Protein AF-A0A9E3E1F2-F1 (afdb_monomer_lite)

Foldseek 3Di:
DEEAEEFEFQADELQRQLLLVLLQQLVCVVCVVYHYAYEYNYDYDPLNVVLCVVLVHDRGHHDQFQFDFQLLLFDQDAAEEEQQAFLVVVVVSCVVVVHQKHFYAYPVQAGWFMDGVVLVVVVLVVCVVDFAWCQLFFFWPVLLCVLLVKDWPDADGDTATGTEEEDPDDLPDDDPAAARYEYEYEQDQSVLLSNVVRHAQEYEYELQHDHDVVSVVSCNVSRHIYIYGNHHSVVSSVRSSSSGGCNSRGGGDFAEEARRHGLVVVLVVLVPDPSQKHFHADPVNRGRGIDGPVSSPPHQGHHYEYEADQEPNGDGHPVVRHAYAEYQHQDDHYDHDHPDDHHYDHDQAQGSLLVSQVSCVVVVHDGDSSSLSSSLSRLCVSCVNVVNPSHDVSSVVSNVVSCVVNVHDSVVD

pLDDT: mean 93.7, std 5.8, range [63.66, 98.62]

Radius of gyration: 35.04 Å; chains: 1; bounding box: 76×38×102 Å

Secondary structure (DSSP, 8-state):
--EEEEE--SS--HHHHHHHHHHHHHHHHH-TTSEEEEEESSPPPHHHHHHHHHHTPPPPEE------BGGGT-BS----EETTSBHHHHHHHHHHHT-SEEEEE-TTS-EEEEEEHHHHHHHHHHHTTS--BSTTS-EEHHHHHHHTT-EEEE----EE-SBEEEE-S-TTS-----TT-EEEE-S-HHHHHHHHHTT-SEEEE-TTPPPPHHHHHHHHHHT-EEEE-SS-HHHHHHHHHTTSBHHHHSEES--EEETTSBHHHHHHHHHH-TT-EEEEE-TTS-EEEEEETTTTSSPPPPEEEEES---GGGS-TTGGGSEEEEEEESS---S---SS--EEEE---S-HHHHHHHHHHHTT-PPPHHHHHHHHHHHHHHTTTTTST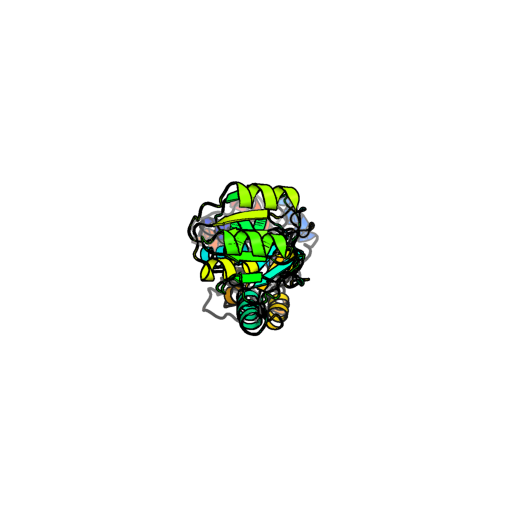T--HHHHHHHHHHHHHHTS-TTT-

Sequence (413 aa):
MAIIYVSGHRNPDTDSIAAALGYAELKGRLDPHNEYVPVRLGDCNTQTRWVLERSGSREPEFLPHVMLRACDVMQTDFPTIKQSEPIRQAGLAMGRADREVVPVLDDDGAVTGVVTERGLARRYIRESQRTSTLEDAPTRVSAIVEVLGGELLTGEDKPLAGRVWVHSMDAATKSGIKPGDVVVIGNRSDAQLLAIELGADMIVISNQGQPSEDVLAMARERGAAVVVSPLDSYVSGRMITLAAPCGALMEKRPLAVPGDHLLADLSEQIKELYYAAAIIVDVQQRPIGLVTRSDLVAPSRRRVVLVDHAEQGQSAPGIEHAEIIEILDHHHIGSIETRVPVRATFDPVGSTATLVIERFRQSGMEPSRPSATMLLGAILSDTVILNSPTTTERDHAVIEYLERVLVLDASQF

Structure (mmCIF, N/CA/C/O backbone):
data_AF-A0A9E3E1F2-F1
#
_entry.id   AF-A0A9E3E1F2-F1
#
loop_
_atom_site.group_PDB
_atom_site.id
_atom_site.type_symbol
_atom_site.label_atom_id
_atom_site.label_alt_id
_atom_site.label_comp_id
_atom_site.label_asym_id
_atom_site.label_entity_id
_atom_site.label_seq_id
_atom_site.pdbx_PDB_ins_code
_atom_site.Cartn_x
_atom_site.Cartn_y
_atom_site.Cartn_z
_atom_site.occupancy
_atom_site.B_iso_or_equiv
_atom_site.auth_seq_id
_atom_site.auth_comp_id
_atom_site.auth_asym_id
_atom_site.auth_atom_id
_atom_site.pdbx_PDB_model_num
ATOM 1 N N . MET A 1 1 ? 2.689 -8.910 -14.496 1.00 75.31 1 MET A N 1
ATOM 2 C CA . MET A 1 1 ? 3.653 -8.266 -15.410 1.00 75.31 1 MET A CA 1
ATOM 3 C C . MET A 1 1 ? 4.401 -7.241 -14.595 1.00 75.31 1 MET A C 1
ATOM 5 O O . MET A 1 1 ? 3.753 -6.538 -13.831 1.00 75.31 1 MET A O 1
ATOM 9 N N . ALA A 1 2 ? 5.725 -7.207 -14.671 1.00 88.75 2 ALA A N 1
ATOM 10 C CA . ALA A 1 2 ? 6.499 -6.214 -13.940 1.00 88.75 2 ALA A CA 1
ATOM 11 C C . ALA A 1 2 ? 7.094 -5.202 -14.927 1.00 88.75 2 ALA A C 1
ATOM 13 O O . ALA A 1 2 ? 7.503 -5.566 -16.031 1.00 88.75 2 ALA A O 1
ATOM 14 N N . ILE A 1 3 ? 7.121 -3.937 -14.519 1.00 94.31 3 ILE A N 1
ATOM 15 C CA . ILE A 1 3 ? 7.620 -2.828 -15.334 1.00 94.31 3 ILE A CA 1
ATOM 16 C C . ILE A 1 3 ? 9.154 -2.846 -15.309 1.00 94.31 3 ILE A C 1
ATOM 18 O O . ILE A 1 3 ? 9.769 -3.120 -14.272 1.00 94.31 3 ILE A O 1
ATOM 22 N N . ILE A 1 4 ? 9.770 -2.607 -16.463 1.00 97.12 4 ILE A N 1
ATOM 23 C CA . ILE A 1 4 ? 11.210 -2.433 -16.650 1.00 97.12 4 ILE A CA 1
ATOM 24 C C . ILE A 1 4 ? 11.399 -1.126 -17.406 1.00 97.12 4 ILE A C 1
ATOM 26 O O . ILE A 1 4 ? 10.959 -0.991 -18.546 1.00 97.12 4 ILE A O 1
ATOM 30 N N . TYR A 1 5 ? 12.049 -0.158 -16.775 1.00 97.94 5 TYR A N 1
ATOM 31 C CA . TYR A 1 5 ? 12.342 1.111 -17.428 1.00 97.94 5 TYR A CA 1
ATOM 32 C C . TYR A 1 5 ? 13.529 0.949 -18.372 1.00 97.94 5 TYR A C 1
ATOM 34 O O . TYR A 1 5 ? 14.508 0.300 -18.014 1.00 97.94 5 TYR A O 1
ATOM 42 N N . VAL A 1 6 ? 13.455 1.538 -19.561 1.00 98.44 6 VAL A N 1
ATOM 43 C CA . VAL A 1 6 ? 14.579 1.622 -20.500 1.00 98.44 6 VAL A CA 1
ATOM 44 C C . VAL A 1 6 ? 14.965 3.089 -20.613 1.00 98.44 6 VAL A C 1
ATOM 46 O O . VAL A 1 6 ? 14.143 3.905 -21.030 1.00 98.44 6 VAL A O 1
ATOM 49 N N . SER A 1 7 ? 16.181 3.436 -20.199 1.00 97.94 7 SER A N 1
ATOM 50 C CA . SER A 1 7 ? 16.623 4.831 -20.114 1.00 97.94 7 SER A CA 1
ATOM 51 C C . SER A 1 7 ? 17.995 5.043 -20.742 1.00 97.94 7 SER A C 1
ATOM 53 O O . SER A 1 7 ? 18.926 4.289 -20.448 1.00 97.94 7 SER A O 1
ATOM 55 N N . GLY A 1 8 ? 18.098 6.108 -21.540 1.00 96.69 8 GLY A N 1
ATOM 56 C CA . GLY A 1 8 ? 19.357 6.725 -21.961 1.00 96.69 8 GLY A CA 1
ATOM 57 C C . GLY A 1 8 ? 20.001 7.564 -20.853 1.00 96.69 8 GLY A C 1
ATOM 58 O O . GLY A 1 8 ? 19.594 7.470 -19.690 1.00 96.69 8 GLY A O 1
ATOM 59 N N . HIS A 1 9 ? 20.982 8.397 -21.201 1.00 94.50 9 HIS A N 1
ATOM 60 C CA . HIS A 1 9 ? 21.658 9.270 -20.237 1.00 94.50 9 HIS A CA 1
ATOM 61 C C . HIS A 1 9 ? 20.813 10.482 -19.806 1.00 94.50 9 HIS A C 1
ATOM 63 O O . HIS A 1 9 ? 19.751 10.798 -20.350 1.00 94.50 9 HIS A O 1
ATOM 69 N N . ARG A 1 10 ? 21.277 11.148 -18.744 1.00 93.88 10 ARG A N 1
ATOM 70 C CA . ARG A 1 10 ? 20.573 12.204 -18.005 1.00 93.88 10 ARG A CA 1
ATOM 71 C C . ARG A 1 10 ? 20.310 13.461 -18.825 1.00 93.88 10 ARG A C 1
ATOM 73 O O . ARG A 1 10 ? 19.308 14.133 -18.584 1.00 93.88 10 ARG A O 1
ATOM 80 N N . ASN A 1 11 ? 21.194 13.777 -19.765 1.00 94.44 11 ASN A N 1
ATOM 81 C CA . ASN A 1 11 ? 21.074 14.921 -20.662 1.00 94.44 11 ASN A CA 1
ATOM 82 C C . ASN A 1 11 ? 20.768 14.416 -22.078 1.00 94.44 11 ASN A C 1
ATOM 84 O O . ASN A 1 11 ? 21.622 14.546 -22.950 1.00 94.44 11 ASN A O 1
ATOM 88 N N . PRO A 1 12 ? 19.577 13.829 -22.297 1.00 94.75 12 PRO A N 1
ATOM 89 C CA . PRO A 1 12 ? 19.330 12.945 -23.424 1.00 94.75 12 PRO A CA 1
ATOM 90 C C . PRO A 1 12 ? 19.543 13.644 -24.766 1.00 94.75 12 PRO A C 1
ATOM 92 O O . PRO A 1 12 ? 18.958 14.697 -25.046 1.00 94.75 12 PRO A O 1
ATOM 95 N N . ASP A 1 13 ? 20.336 13.008 -25.615 1.00 96.44 13 ASP A N 1
ATOM 96 C CA . ASP A 1 13 ? 20.441 13.307 -27.035 1.00 96.44 13 ASP A CA 1
ATOM 97 C C . ASP A 1 13 ? 19.540 12.372 -27.858 1.00 96.44 13 ASP A C 1
ATOM 99 O O . ASP A 1 13 ? 18.659 11.670 -27.342 1.00 96.44 13 ASP A O 1
ATOM 103 N N . THR A 1 14 ? 19.706 12.432 -29.178 1.00 97.62 14 THR A N 1
ATOM 104 C CA . THR A 1 14 ? 18.885 11.664 -30.109 1.00 97.62 14 THR A CA 1
ATOM 105 C C . THR A 1 14 ? 19.145 10.167 -29.971 1.00 97.62 14 THR A C 1
ATOM 107 O O . THR A 1 14 ? 18.176 9.406 -30.031 1.00 97.62 14 THR A O 1
ATOM 110 N N . ASP A 1 15 ? 20.392 9.745 -29.741 1.00 97.50 15 ASP A N 1
ATOM 111 C CA . ASP A 1 15 ? 20.735 8.330 -29.604 1.00 97.50 15 ASP A CA 1
ATOM 112 C C . ASP A 1 15 ? 20.162 7.731 -28.328 1.00 97.50 15 ASP A C 1
ATOM 114 O O . ASP A 1 15 ? 19.397 6.769 -28.389 1.00 97.50 15 ASP A O 1
ATOM 118 N N . SER A 1 16 ? 20.350 8.396 -27.191 1.00 97.06 16 SER A N 1
ATOM 119 C CA . SER A 1 16 ? 19.753 7.984 -25.921 1.00 97.06 16 SER A CA 1
ATOM 120 C C . SER A 1 16 ? 18.241 7.749 -25.986 1.00 97.06 16 SER A C 1
ATOM 122 O O . SER A 1 16 ? 17.733 6.748 -25.469 1.00 97.06 16 SER A O 1
ATOM 124 N N . ILE A 1 17 ? 17.489 8.651 -26.627 1.00 98.44 17 ILE A N 1
ATOM 125 C CA . ILE A 1 17 ? 16.026 8.527 -26.738 1.00 98.44 17 ILE A CA 1
ATOM 126 C C . ILE A 1 17 ? 15.622 7.471 -27.768 1.00 98.44 17 ILE A C 1
ATOM 128 O O . ILE A 1 17 ? 14.718 6.671 -27.503 1.00 98.44 17 ILE A O 1
ATOM 132 N N . ALA A 1 18 ? 16.268 7.447 -28.934 1.00 98.44 18 ALA A N 1
ATOM 133 C CA . ALA A 1 18 ? 15.962 6.476 -29.979 1.00 98.44 18 ALA A CA 1
ATOM 134 C C . ALA A 1 18 ? 16.300 5.048 -29.543 1.00 98.44 18 ALA A C 1
ATOM 136 O O . ALA A 1 18 ? 15.488 4.140 -29.746 1.00 98.44 18 ALA A O 1
ATOM 137 N N . ALA A 1 19 ? 17.455 4.854 -28.905 1.00 98.50 19 ALA A N 1
ATOM 138 C CA . ALA A 1 19 ? 17.872 3.581 -28.346 1.00 98.50 19 ALA A CA 1
ATOM 139 C C . ALA A 1 19 ? 16.887 3.112 -27.272 1.00 98.50 19 ALA A C 1
ATOM 141 O O . ALA A 1 19 ? 16.478 1.952 -27.298 1.00 98.50 19 ALA A O 1
ATOM 142 N N . ALA A 1 20 ? 16.426 4.000 -26.382 1.00 98.56 20 ALA A N 1
ATOM 143 C CA . ALA A 1 20 ? 15.452 3.632 -25.357 1.00 98.56 20 ALA A CA 1
ATOM 144 C C . ALA A 1 20 ? 14.120 3.169 -25.971 1.00 98.56 20 ALA A C 1
ATOM 146 O O . ALA A 1 20 ? 13.608 2.111 -25.600 1.00 98.56 20 ALA A O 1
ATOM 147 N N . LEU A 1 21 ? 13.589 3.914 -26.948 1.00 98.62 21 LEU A N 1
ATOM 148 C CA . LEU A 1 21 ? 12.360 3.568 -27.673 1.00 98.62 21 LEU A CA 1
ATOM 149 C C . LEU A 1 21 ? 12.493 2.238 -28.428 1.00 98.62 21 LEU A C 1
ATOM 151 O O . LEU A 1 21 ? 11.685 1.326 -28.242 1.00 98.62 21 LEU A O 1
ATOM 155 N N . GLY A 1 22 ? 13.531 2.115 -29.258 1.00 98.44 22 GLY A N 1
ATOM 156 C CA . GLY A 1 22 ? 13.755 0.936 -30.086 1.00 98.44 22 GLY A CA 1
ATOM 157 C C . GLY A 1 22 ? 14.044 -0.313 -29.258 1.00 98.44 22 GLY A C 1
ATOM 158 O O . GLY A 1 22 ? 13.519 -1.391 -29.548 1.00 98.44 22 GLY A O 1
ATOM 159 N N . TYR A 1 23 ? 14.835 -0.181 -28.191 1.00 98.50 23 TYR A N 1
ATOM 160 C CA . TYR A 1 23 ? 15.164 -1.309 -27.329 1.00 98.50 23 TYR A CA 1
ATOM 161 C C . TYR A 1 23 ? 13.975 -1.733 -26.464 1.00 98.50 23 TYR A C 1
ATOM 163 O O . TYR A 1 23 ? 13.754 -2.933 -26.298 1.00 98.50 23 TYR A O 1
ATOM 171 N N . ALA A 1 24 ? 13.153 -0.793 -25.985 1.00 98.50 24 ALA A N 1
ATOM 172 C CA . ALA A 1 24 ? 11.901 -1.126 -25.309 1.00 98.50 24 ALA A CA 1
ATOM 173 C C . ALA A 1 24 ? 10.946 -1.910 -26.224 1.00 98.50 24 ALA A C 1
ATOM 175 O O . ALA A 1 24 ? 10.399 -2.928 -25.794 1.00 98.50 24 ALA A O 1
ATOM 176 N N . GLU A 1 25 ? 10.805 -1.512 -27.498 1.00 98.44 25 GLU A N 1
ATOM 177 C CA . GLU A 1 25 ? 10.017 -2.272 -28.480 1.00 98.44 25 GLU A CA 1
ATOM 178 C C . GLU A 1 25 ? 10.557 -3.699 -28.643 1.00 98.44 25 GLU A C 1
ATOM 180 O O . GLU A 1 25 ? 9.801 -4.670 -28.530 1.00 98.44 25 GLU A O 1
ATOM 185 N N . LEU A 1 26 ? 11.862 -3.841 -28.899 1.00 98.44 26 LEU A N 1
ATOM 186 C CA . LEU A 1 26 ? 12.483 -5.148 -29.098 1.00 98.44 26 LEU A CA 1
ATOM 187 C C . LEU A 1 26 ? 12.262 -6.055 -27.886 1.00 98.44 26 LEU A C 1
ATOM 189 O O . LEU A 1 26 ? 11.838 -7.204 -28.024 1.00 98.44 26 LEU A O 1
ATOM 193 N N . LYS A 1 27 ? 12.547 -5.542 -26.687 1.00 97.94 27 LYS A N 1
ATOM 194 C CA . LYS A 1 27 ? 12.451 -6.312 -25.450 1.00 97.94 27 LYS A CA 1
ATOM 195 C C . LYS A 1 27 ? 11.011 -6.682 -25.116 1.00 97.94 27 LYS A C 1
ATOM 197 O O . LYS A 1 27 ? 10.783 -7.832 -24.764 1.00 97.94 27 LYS A O 1
ATOM 202 N N . GLY A 1 28 ? 10.045 -5.786 -25.325 1.00 97.44 28 GLY A N 1
ATOM 203 C CA . GLY A 1 28 ? 8.622 -6.099 -25.155 1.00 97.44 28 GLY A CA 1
ATOM 204 C C . GLY A 1 28 ? 8.121 -7.201 -26.097 1.00 97.44 28 GLY A C 1
ATOM 205 O O . GLY A 1 28 ? 7.240 -7.974 -25.730 1.00 97.44 28 GLY A O 1
ATOM 206 N N . ARG A 1 29 ? 8.712 -7.329 -27.294 1.00 97.50 29 ARG A N 1
ATOM 207 C CA . ARG A 1 29 ? 8.403 -8.421 -28.238 1.00 97.50 29 ARG A CA 1
ATOM 208 C C . ARG A 1 29 ? 9.086 -9.740 -27.877 1.00 97.50 29 ARG A C 1
ATOM 210 O O . ARG A 1 29 ? 8.519 -10.799 -28.129 1.00 97.50 29 ARG A O 1
ATOM 217 N N . LEU A 1 30 ? 10.296 -9.683 -27.322 1.00 97.00 30 LEU A N 1
ATOM 218 C CA . LEU A 1 30 ? 11.060 -10.865 -26.905 1.00 97.00 30 LEU A CA 1
ATOM 219 C C . LEU A 1 30 ? 10.601 -11.433 -25.557 1.00 97.00 30 LEU A C 1
ATOM 221 O O . LEU A 1 30 ? 10.688 -12.639 -25.341 1.00 97.00 30 LEU A O 1
ATOM 225 N N . ASP A 1 31 ? 10.129 -10.573 -24.660 1.00 96.06 31 ASP A N 1
ATOM 226 C CA . ASP A 1 31 ? 9.672 -10.918 -23.319 1.00 96.06 31 ASP A CA 1
ATOM 227 C C . ASP A 1 31 ? 8.298 -10.277 -23.043 1.00 96.06 31 ASP A C 1
ATOM 229 O O . ASP A 1 31 ? 8.200 -9.257 -22.356 1.00 96.06 31 ASP A O 1
ATOM 233 N N . PRO A 1 32 ? 7.213 -10.880 -23.567 1.00 94.06 32 PRO A N 1
ATOM 234 C CA . PRO A 1 32 ? 5.857 -10.343 -23.439 1.00 94.06 32 PRO A CA 1
ATOM 235 C C . PRO A 1 32 ? 5.279 -10.456 -22.016 1.00 94.06 32 PRO A C 1
ATOM 237 O O . PRO A 1 32 ? 4.156 -10.017 -21.767 1.00 94.06 32 PRO A O 1
ATOM 240 N N . HIS A 1 33 ? 6.001 -11.069 -21.070 1.00 94.44 33 HIS A N 1
ATOM 241 C CA . HIS A 1 33 ? 5.572 -11.186 -19.672 1.00 94.44 33 HIS A CA 1
ATOM 242 C C . HIS A 1 33 ? 5.952 -9.961 -18.827 1.00 94.44 33 HIS A C 1
ATOM 244 O O . HIS A 1 33 ? 5.406 -9.770 -17.729 1.00 94.44 33 HIS A O 1
ATOM 250 N N . ASN A 1 34 ? 6.864 -9.129 -19.331 1.00 95.62 34 ASN A N 1
ATOM 251 C CA . ASN A 1 34 ? 7.277 -7.871 -18.728 1.00 95.62 34 ASN A CA 1
ATOM 252 C C . ASN A 1 34 ? 6.880 -6.689 -19.616 1.00 95.62 34 ASN A C 1
ATOM 254 O O . ASN A 1 34 ? 6.713 -6.815 -20.825 1.00 95.62 34 ASN A O 1
ATOM 258 N N . GLU A 1 35 ? 6.719 -5.526 -18.994 1.00 97.19 35 GLU A N 1
ATOM 259 C CA . GLU A 1 35 ? 6.422 -4.286 -19.704 1.00 97.19 35 GLU A CA 1
ATOM 260 C C . GLU A 1 35 ? 7.688 -3.433 -19.756 1.00 97.19 35 GLU A C 1
ATOM 262 O O . GLU A 1 35 ? 8.204 -3.030 -18.713 1.00 97.19 35 GLU A O 1
ATOM 267 N N . TYR A 1 36 ? 8.201 -3.180 -20.958 1.00 97.94 36 TYR A N 1
ATOM 268 C CA . TYR A 1 36 ? 9.378 -2.341 -21.168 1.00 97.94 36 TYR A CA 1
ATOM 269 C C . TYR A 1 36 ? 8.935 -0.923 -21.510 1.00 97.94 36 TYR A C 1
ATOM 271 O O . TYR A 1 36 ? 8.329 -0.694 -22.556 1.00 97.94 36 TYR A O 1
ATOM 279 N N . VAL A 1 37 ? 9.230 0.021 -20.620 1.00 98.00 37 VAL A N 1
ATOM 280 C CA . VAL A 1 37 ? 8.754 1.403 -20.717 1.00 98.00 37 VAL A CA 1
ATOM 281 C C . VAL A 1 37 ? 9.940 2.322 -21.009 1.00 98.00 37 VAL A C 1
ATOM 283 O O . VAL A 1 37 ? 10.794 2.492 -20.133 1.00 98.00 37 VAL A O 1
ATOM 286 N N . PRO A 1 38 ? 10.022 2.919 -22.211 1.00 98.19 38 PRO A N 1
ATOM 287 C CA . PRO A 1 38 ? 11.045 3.908 -22.509 1.00 98.19 38 PRO A CA 1
ATOM 288 C C . PRO A 1 38 ? 10.762 5.187 -21.718 1.00 98.19 38 PRO A C 1
ATOM 290 O O . PRO A 1 38 ? 9.624 5.659 -21.667 1.00 98.19 38 PRO A O 1
ATOM 293 N N . VAL A 1 39 ? 11.798 5.754 -21.105 1.00 98.25 39 VAL A N 1
ATOM 294 C CA . VAL A 1 39 ? 11.705 6.980 -20.299 1.00 98.25 39 VAL A CA 1
ATOM 295 C C . VAL A 1 39 ? 12.833 7.942 -20.633 1.00 98.25 39 VAL A C 1
ATOM 297 O O . VAL A 1 39 ? 13.929 7.526 -21.011 1.00 98.25 39 VAL A O 1
ATOM 300 N N . ARG A 1 40 ? 12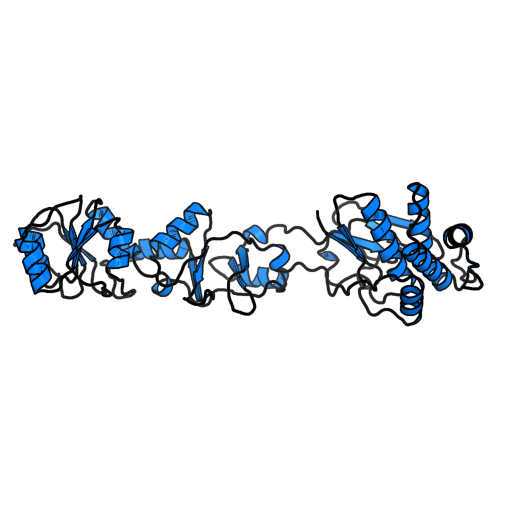.577 9.238 -20.444 1.00 97.56 40 ARG A N 1
ATOM 301 C CA . ARG A 1 40 ? 13.605 10.282 -20.532 1.00 97.56 40 ARG A CA 1
ATOM 302 C C . ARG A 1 40 ? 14.020 10.753 -19.144 1.00 97.56 40 ARG A C 1
ATOM 304 O O . ARG A 1 40 ? 13.194 10.839 -18.236 1.00 97.56 40 ARG A O 1
ATOM 311 N N . LEU A 1 41 ? 15.295 11.098 -18.998 1.00 97.25 41 LEU A N 1
ATOM 312 C CA . LEU A 1 41 ? 15.880 11.578 -17.739 1.00 97.25 41 LEU A CA 1
ATOM 313 C C . LEU A 1 41 ? 16.136 13.094 -17.718 1.00 97.25 41 LEU A C 1
ATOM 315 O O . LEU A 1 41 ? 16.524 13.645 -16.689 1.00 97.25 41 LEU A O 1
ATOM 319 N N . GLY A 1 42 ? 15.873 13.764 -18.839 1.00 96.25 42 GLY A N 1
ATOM 320 C CA . GLY A 1 42 ? 15.998 15.205 -19.031 1.00 96.25 42 GLY A CA 1
ATOM 321 C C . GLY A 1 42 ? 15.130 15.665 -20.200 1.00 96.25 42 GLY A C 1
ATOM 322 O O . GLY A 1 42 ? 14.316 14.893 -20.717 1.00 96.25 42 GLY A O 1
ATOM 323 N N . ASP A 1 43 ? 15.263 16.925 -20.603 1.00 96.38 43 ASP A N 1
ATOM 324 C CA . ASP A 1 43 ? 14.494 17.482 -21.718 1.00 96.38 43 ASP A CA 1
ATOM 325 C C . ASP A 1 43 ? 15.104 17.110 -23.069 1.00 96.38 43 ASP A C 1
ATOM 327 O O . ASP A 1 43 ? 16.305 17.257 -23.281 1.00 96.38 43 ASP A O 1
ATOM 331 N N . CYS A 1 44 ? 14.261 16.675 -24.009 1.00 95.31 44 CYS A N 1
ATOM 332 C CA . CYS A 1 44 ? 14.698 16.393 -25.372 1.00 95.31 44 CYS A CA 1
ATOM 333 C C . CYS A 1 44 ? 15.115 17.686 -26.084 1.00 95.31 44 CYS A C 1
ATOM 335 O O . CYS A 1 44 ? 14.350 18.663 -26.116 1.00 95.31 44 CYS A O 1
ATOM 337 N N . ASN A 1 45 ? 16.301 17.661 -26.694 1.00 94.88 45 ASN A N 1
ATOM 338 C CA . ASN A 1 45 ? 16.819 18.762 -27.498 1.00 94.88 45 ASN A CA 1
ATOM 339 C C . ASN A 1 45 ? 16.021 18.938 -28.814 1.00 94.88 45 ASN A C 1
ATOM 341 O O . ASN A 1 45 ? 15.179 18.111 -29.175 1.00 94.88 45 ASN A O 1
ATOM 345 N N . THR A 1 46 ? 16.274 20.030 -29.545 1.00 95.56 46 THR A N 1
ATOM 346 C CA . THR A 1 46 ? 15.550 20.362 -30.788 1.00 95.56 46 THR A CA 1
ATOM 347 C C . THR A 1 46 ? 15.653 19.268 -31.851 1.00 95.56 46 THR A C 1
ATOM 349 O O . THR A 1 46 ? 14.659 18.965 -32.507 1.00 95.56 46 THR A O 1
ATOM 352 N N . GLN A 1 47 ? 16.833 18.668 -32.016 1.00 95.81 47 GLN A N 1
ATOM 353 C CA . GLN A 1 47 ? 17.061 17.608 -32.995 1.00 95.81 47 GLN A CA 1
ATOM 354 C C . GLN A 1 47 ? 16.258 16.357 -32.625 1.00 95.81 47 GLN A C 1
ATOM 356 O O . GLN A 1 47 ? 15.526 15.830 -33.456 1.00 95.81 47 GLN A O 1
ATOM 361 N N . THR A 1 48 ? 16.299 15.934 -31.362 1.00 97.12 48 THR A N 1
ATOM 362 C CA . THR A 1 48 ? 15.542 14.778 -30.874 1.00 97.12 48 THR A CA 1
ATOM 363 C C . THR A 1 48 ? 14.036 14.977 -31.043 1.00 97.12 48 THR A C 1
ATOM 365 O O . THR A 1 48 ? 13.348 14.077 -31.522 1.00 97.12 48 THR A O 1
ATOM 368 N N . ARG A 1 49 ? 13.509 16.169 -30.720 1.00 97.00 49 ARG A N 1
ATOM 369 C CA . ARG A 1 49 ? 12.088 16.504 -30.941 1.00 97.00 49 ARG A CA 1
ATOM 370 C C . ARG A 1 49 ? 11.705 16.446 -32.413 1.00 97.00 49 ARG A C 1
ATOM 372 O O . ARG A 1 49 ? 10.657 15.907 -32.749 1.00 97.00 49 ARG A O 1
ATOM 379 N N . TRP A 1 50 ? 12.574 16.942 -33.286 1.00 97.06 50 TRP A N 1
ATOM 380 C CA . TRP A 1 50 ? 12.354 16.885 -34.724 1.00 97.06 50 TRP A CA 1
ATOM 381 C C . TRP A 1 50 ? 12.264 15.436 -35.237 1.00 97.06 50 TRP A C 1
ATOM 383 O O . TRP A 1 50 ? 11.375 15.125 -36.031 1.00 97.06 50 TRP A O 1
ATOM 393 N N . VAL A 1 51 ? 13.106 14.517 -34.741 1.00 97.38 51 VAL A N 1
ATOM 394 C CA . VAL A 1 51 ? 13.017 13.087 -35.108 1.00 97.38 51 VAL A CA 1
ATOM 395 C C . VAL A 1 51 ? 11.760 12.434 -34.508 1.00 97.38 51 VAL A C 1
ATOM 397 O O . VAL A 1 51 ? 11.092 11.648 -35.185 1.00 97.38 51 VAL A O 1
ATOM 400 N N . LEU A 1 52 ? 11.378 12.786 -33.274 1.00 97.69 52 LEU A N 1
ATOM 401 C CA . LEU A 1 52 ? 10.136 12.316 -32.640 1.00 97.69 52 LEU A CA 1
ATOM 402 C C . LEU A 1 52 ? 8.901 12.691 -33.473 1.00 97.69 52 LEU A C 1
ATOM 404 O O . LEU A 1 52 ? 8.095 11.820 -33.800 1.00 97.69 52 LEU A O 1
ATOM 408 N N . GLU A 1 53 ? 8.793 13.954 -33.890 1.00 97.19 53 GLU A N 1
ATOM 409 C CA . GLU A 1 53 ? 7.700 14.436 -34.745 1.00 97.19 53 GLU A CA 1
ATOM 410 C C . GLU A 1 53 ? 7.646 13.682 -36.078 1.00 97.19 53 GLU A C 1
ATOM 412 O O . GLU A 1 53 ? 6.578 13.247 -36.515 1.00 97.19 53 GLU A O 1
ATOM 417 N N . ARG A 1 54 ? 8.803 13.478 -36.715 1.00 96.12 54 ARG A N 1
ATOM 418 C CA . ARG A 1 54 ? 8.894 12.855 -38.042 1.00 96.12 54 ARG A CA 1
ATOM 419 C C . ARG A 1 54 ? 8.655 11.345 -38.014 1.00 96.12 54 ARG A C 1
ATOM 421 O O . ARG A 1 54 ? 8.108 10.796 -38.968 1.00 96.12 54 ARG A O 1
ATOM 428 N N . SER A 1 55 ? 9.030 10.684 -36.922 1.00 96.88 55 SER A N 1
ATOM 429 C CA . SER A 1 55 ? 8.745 9.264 -36.689 1.00 96.88 55 SER A CA 1
ATOM 430 C C . SER A 1 55 ? 7.293 9.002 -36.276 1.00 96.88 55 SER A C 1
ATOM 432 O O . SER A 1 55 ? 6.813 7.877 -36.415 1.00 96.88 55 SER A O 1
ATOM 434 N N . GLY A 1 56 ? 6.593 10.020 -35.761 1.00 96.56 56 GLY A N 1
ATOM 435 C CA . GLY A 1 56 ? 5.281 9.868 -35.132 1.00 96.56 56 GLY A CA 1
ATOM 436 C C . GLY A 1 56 ? 5.336 9.154 -33.776 1.00 96.56 56 GLY A C 1
ATOM 437 O O . GLY A 1 56 ? 4.304 8.698 -33.282 1.00 96.56 56 GLY A O 1
ATOM 438 N N . SER A 1 57 ? 6.527 9.025 -33.183 1.00 95.88 57 SER A N 1
ATOM 439 C CA . SER A 1 57 ? 6.708 8.416 -31.865 1.00 95.88 57 SER A CA 1
ATOM 440 C C . SER A 1 57 ? 6.211 9.355 -30.770 1.00 95.88 57 SER A C 1
ATOM 442 O O . SER A 1 57 ? 6.403 10.570 -30.832 1.00 95.88 57 SER A O 1
ATOM 444 N N . ARG A 1 58 ? 5.600 8.794 -29.722 1.00 95.19 58 ARG A N 1
ATOM 445 C CA . ARG A 1 58 ? 5.273 9.566 -28.518 1.00 95.19 58 ARG A CA 1
ATOM 446 C C . ARG A 1 58 ? 6.566 9.876 -27.766 1.00 95.19 58 ARG A C 1
ATOM 448 O O . ARG A 1 58 ? 7.376 8.978 -27.551 1.00 95.19 58 ARG A O 1
ATOM 455 N N . GLU A 1 59 ? 6.732 11.126 -27.344 1.00 96.00 59 GLU A N 1
ATOM 456 C CA . GLU A 1 59 ? 7.832 11.506 -26.456 1.00 96.00 59 GLU A CA 1
ATOM 457 C C . GLU A 1 59 ? 7.777 10.655 -25.168 1.00 96.00 59 GLU A C 1
ATOM 459 O O . GLU A 1 59 ? 6.711 10.601 -24.538 1.00 96.00 59 GLU A O 1
ATOM 464 N N . PRO A 1 60 ? 8.880 9.979 -24.778 1.00 97.31 60 PRO A N 1
ATOM 465 C CA . PRO A 1 60 ? 8.940 9.217 -23.535 1.00 97.31 60 PRO A CA 1
ATOM 466 C C . PRO A 1 60 ? 8.591 10.064 -22.310 1.00 97.31 60 PRO A C 1
ATOM 468 O O . PRO A 1 60 ? 8.933 11.246 -22.232 1.00 97.31 60 PRO A O 1
ATOM 471 N N . GLU A 1 61 ? 7.943 9.451 -21.321 1.00 97.69 61 GLU A N 1
ATOM 472 C CA . GLU A 1 61 ? 7.625 10.147 -20.075 1.00 97.69 61 GLU A CA 1
ATOM 473 C C . GLU A 1 61 ? 8.898 10.424 -19.263 1.00 97.69 61 GLU A C 1
ATOM 475 O O . GLU A 1 61 ? 9.866 9.656 -19.284 1.00 97.69 61 GLU A O 1
ATOM 480 N N . PHE A 1 62 ? 8.903 11.554 -18.557 1.00 97.44 62 PHE A N 1
ATOM 481 C CA . PHE A 1 62 ? 10.015 11.943 -17.701 1.00 97.44 62 PHE A CA 1
ATOM 482 C C . PHE A 1 62 ? 10.048 11.084 -16.435 1.00 97.44 62 PHE A C 1
ATOM 484 O O . PHE A 1 62 ? 9.069 11.047 -15.686 1.00 97.44 62 PHE A O 1
ATOM 491 N N . LEU A 1 63 ? 11.184 10.436 -16.170 1.00 95.50 63 LEU A N 1
ATOM 492 C CA . LEU A 1 63 ? 11.412 9.672 -14.948 1.00 95.50 63 LEU A CA 1
ATOM 493 C C . LEU A 1 63 ? 12.309 10.472 -13.986 1.00 95.50 63 LEU A C 1
ATOM 495 O O . LEU A 1 63 ? 13.520 10.533 -14.197 1.00 95.50 63 LEU A O 1
ATOM 499 N N . PRO A 1 64 ? 11.755 11.060 -12.907 1.00 93.06 64 PRO A N 1
ATOM 500 C CA . PRO A 1 64 ? 12.528 11.915 -12.005 1.00 93.06 64 PRO A CA 1
ATOM 501 C C . PRO A 1 64 ? 13.566 11.144 -11.179 1.00 93.06 64 PRO A C 1
ATOM 503 O O . PRO A 1 64 ? 14.614 11.689 -10.845 1.00 93.06 64 PRO A O 1
ATOM 506 N N . HIS A 1 65 ? 13.269 9.894 -10.816 1.00 93.94 65 HIS A N 1
ATOM 507 C CA . HIS A 1 65 ? 14.151 9.013 -10.054 1.00 93.94 65 HIS A CA 1
ATOM 508 C C . HIS A 1 65 ? 13.684 7.556 -10.149 1.00 93.94 65 HIS A C 1
ATOM 510 O O . HIS A 1 65 ? 12.528 7.275 -10.469 1.00 93.94 65 HIS A O 1
ATOM 516 N N . VAL A 1 66 ? 14.560 6.627 -9.769 1.00 94.06 66 VAL A N 1
ATOM 517 C CA . VAL A 1 66 ? 14.245 5.192 -9.633 1.00 94.06 66 VAL A CA 1
ATOM 518 C C . VAL A 1 66 ? 14.145 4.733 -8.173 1.00 94.06 66 VAL A C 1
ATOM 520 O O . VAL A 1 66 ? 14.013 3.542 -7.892 1.00 94.06 66 VAL A O 1
ATOM 523 N N . MET A 1 67 ? 14.162 5.673 -7.225 1.00 92.69 67 MET A N 1
ATOM 524 C CA . MET A 1 67 ? 13.892 5.375 -5.817 1.00 92.69 67 MET A CA 1
ATOM 525 C C . MET A 1 67 ? 12.485 4.783 -5.633 1.00 92.69 67 MET A C 1
ATOM 527 O O . MET A 1 67 ? 11.540 5.144 -6.343 1.00 92.69 67 MET A O 1
ATOM 531 N N . LEU A 1 68 ? 12.359 3.863 -4.677 1.00 92.88 68 LEU A N 1
ATOM 532 C CA . LEU A 1 68 ? 11.072 3.306 -4.269 1.00 92.88 68 LEU A CA 1
ATOM 533 C C . LEU A 1 68 ? 10.293 4.318 -3.433 1.00 92.88 68 LEU A C 1
ATOM 535 O O . LEU A 1 68 ? 10.870 5.102 -2.678 1.00 92.88 68 LEU A O 1
ATOM 539 N N . ARG A 1 69 ? 8.975 4.260 -3.555 1.00 94.06 69 ARG A N 1
ATOM 540 C CA . ARG A 1 69 ? 8.000 5.066 -2.825 1.00 94.06 69 ARG A CA 1
ATOM 541 C C . ARG A 1 69 ? 7.110 4.156 -1.993 1.00 94.06 69 ARG A C 1
ATOM 543 O O . ARG A 1 69 ? 7.071 2.945 -2.208 1.00 94.06 69 ARG A O 1
ATOM 550 N N . ALA A 1 70 ? 6.353 4.745 -1.080 1.00 95.75 70 ALA A N 1
ATOM 551 C CA . ALA A 1 70 ? 5.408 4.023 -0.245 1.00 95.75 70 ALA A CA 1
ATOM 552 C C . ALA A 1 70 ? 4.413 3.192 -1.074 1.00 95.75 70 ALA A C 1
ATOM 554 O O . ALA A 1 70 ? 4.197 2.019 -0.780 1.00 95.75 70 ALA A O 1
ATOM 555 N N . CYS A 1 71 ? 3.879 3.753 -2.163 1.00 94.25 71 CYS A N 1
ATOM 556 C CA . CYS A 1 71 ? 2.945 3.055 -3.048 1.00 94.25 71 CYS A CA 1
ATOM 557 C C . CYS A 1 71 ? 3.547 1.847 -3.775 1.00 94.25 71 CYS A C 1
ATOM 559 O O . CYS A 1 71 ? 2.796 0.989 -4.227 1.00 94.25 71 CYS A O 1
ATOM 561 N N . ASP A 1 72 ? 4.876 1.765 -3.875 1.00 91.81 72 ASP A N 1
ATOM 562 C CA . ASP A 1 72 ? 5.551 0.656 -4.546 1.00 91.81 72 ASP A CA 1
ATOM 563 C C . ASP A 1 72 ? 5.672 -0.583 -3.627 1.00 91.81 72 ASP A C 1
ATOM 565 O O . ASP A 1 72 ? 5.964 -1.672 -4.118 1.00 91.81 72 ASP A O 1
ATOM 569 N N . VAL A 1 73 ? 5.455 -0.433 -2.310 1.00 93.69 73 VAL A N 1
ATOM 570 C CA . VAL A 1 73 ? 5.580 -1.524 -1.316 1.00 93.69 73 VAL A CA 1
ATOM 571 C C . VAL A 1 73 ? 4.359 -1.709 -0.415 1.00 93.69 73 VAL A C 1
ATOM 573 O O . VAL A 1 73 ? 4.268 -2.720 0.276 1.00 93.69 73 VAL A O 1
ATOM 576 N N . MET A 1 74 ? 3.444 -0.736 -0.375 1.00 95.25 74 MET A N 1
ATOM 577 C CA . MET A 1 74 ? 2.307 -0.765 0.541 1.00 95.25 74 MET A CA 1
ATOM 578 C C . MET A 1 74 ? 1.388 -1.957 0.292 1.00 95.25 74 MET A C 1
ATOM 580 O O . MET A 1 74 ? 1.112 -2.353 -0.842 1.00 95.25 74 MET A O 1
ATOM 584 N N . GLN A 1 75 ? 0.836 -2.467 1.380 1.00 94.31 75 GLN A N 1
ATOM 585 C CA . GLN A 1 75 ? -0.255 -3.420 1.355 1.00 94.31 75 GLN A CA 1
ATOM 586 C C . GLN A 1 75 ? -1.564 -2.658 1.160 1.00 94.31 75 GLN A C 1
ATOM 588 O O . GLN A 1 75 ? -1.822 -1.679 1.860 1.00 94.31 75 GLN A O 1
ATOM 593 N N . THR A 1 76 ? -2.400 -3.110 0.231 1.00 95.06 76 THR A N 1
ATOM 594 C CA . THR A 1 76 ? -3.712 -2.502 -0.047 1.00 95.06 76 THR A CA 1
ATOM 595 C C . THR A 1 76 ? -4.863 -3.216 0.654 1.00 95.06 76 THR A C 1
ATOM 597 O O . THR A 1 76 ? -5.925 -2.626 0.825 1.00 95.06 76 THR A O 1
ATOM 600 N N . ASP A 1 77 ? -4.651 -4.461 1.089 1.00 93.69 77 ASP A N 1
ATOM 601 C CA . ASP A 1 77 ? -5.596 -5.222 1.904 1.00 93.69 77 ASP A CA 1
ATOM 602 C C . ASP A 1 77 ? -5.178 -5.174 3.377 1.00 93.69 77 ASP A C 1
ATOM 604 O O . ASP A 1 77 ? -4.193 -5.793 3.801 1.00 93.69 77 ASP A O 1
ATOM 608 N N . PHE A 1 78 ? -5.910 -4.376 4.148 1.00 94.88 78 PHE A N 1
ATOM 609 C CA . PHE A 1 78 ? -5.714 -4.211 5.579 1.00 94.88 78 PHE A CA 1
ATOM 610 C C . PHE A 1 78 ? -7.044 -3.840 6.253 1.00 94.88 78 PHE A C 1
ATOM 612 O O . PHE A 1 78 ? -7.862 -3.114 5.680 1.00 94.88 78 PHE A O 1
ATOM 619 N N . PRO A 1 79 ? -7.286 -4.319 7.483 1.00 96.06 79 PRO A N 1
ATOM 620 C CA . PRO A 1 79 ? -8.473 -3.946 8.237 1.00 96.06 79 PRO A CA 1
ATOM 621 C C . PRO A 1 79 ? -8.424 -2.475 8.656 1.00 96.06 79 PRO A C 1
ATOM 623 O O . PRO A 1 79 ? -7.364 -1.937 8.967 1.00 96.06 79 PRO A O 1
ATOM 626 N N . THR A 1 80 ? -9.594 -1.851 8.755 1.00 97.50 80 THR A N 1
ATOM 627 C CA . THR A 1 80 ? -9.793 -0.533 9.374 1.00 97.50 80 THR A CA 1
ATOM 628 C C . THR A 1 80 ? -10.946 -0.611 10.370 1.00 97.50 80 THR A C 1
ATOM 630 O O . THR A 1 80 ? -11.722 -1.568 10.342 1.00 97.50 80 THR A O 1
ATOM 633 N N . ILE A 1 81 ? -11.045 0.364 11.274 1.00 97.62 81 ILE A N 1
ATOM 634 C CA . ILE A 1 81 ? -12.121 0.424 12.269 1.00 97.62 81 ILE A CA 1
ATOM 635 C C . ILE A 1 81 ? -12.583 1.862 12.505 1.00 97.62 81 ILE A C 1
ATOM 637 O O . ILE A 1 81 ? -11.778 2.785 12.432 1.00 97.62 81 ILE A O 1
ATOM 641 N N . LYS A 1 82 ? -13.860 2.089 12.814 1.00 97.69 82 LYS A N 1
ATOM 642 C CA . LYS A 1 82 ? -14.372 3.423 13.161 1.00 97.69 82 LYS A CA 1
ATOM 643 C C . LYS A 1 82 ? -14.057 3.795 14.606 1.00 97.69 82 LYS A C 1
ATOM 645 O O . LYS A 1 82 ? -13.993 2.945 15.492 1.00 97.69 82 LYS A O 1
ATOM 650 N N . GLN A 1 83 ? -13.955 5.093 14.881 1.00 96.56 83 GLN A N 1
ATOM 651 C CA . GLN A 1 83 ? -13.739 5.612 16.237 1.00 96.56 83 GLN A CA 1
ATOM 652 C C . GLN A 1 83 ? -14.804 5.163 17.247 1.00 96.56 83 GLN A C 1
ATOM 654 O O . GLN A 1 83 ? -14.485 4.975 18.422 1.00 96.56 83 GLN A O 1
ATOM 659 N N . SER A 1 84 ? -16.053 5.000 16.811 1.00 94.94 84 SER A N 1
ATOM 660 C CA . SER A 1 84 ? -17.169 4.601 17.672 1.00 94.94 84 SER A CA 1
ATOM 661 C C . SER A 1 84 ? -17.204 3.106 17.984 1.00 94.94 84 SER A C 1
ATOM 663 O O . SER A 1 84 ? -17.910 2.705 18.906 1.00 94.94 84 SER A O 1
ATOM 665 N N . GLU A 1 85 ? -16.504 2.277 17.207 1.00 96.75 85 GLU A N 1
ATOM 666 C CA . GLU A 1 85 ? -16.570 0.828 17.365 1.00 96.75 85 GLU A CA 1
ATOM 667 C C . GLU A 1 85 ? -15.810 0.362 18.616 1.00 96.75 85 GLU A C 1
ATOM 669 O O . GLU A 1 85 ? -14.790 0.959 18.988 1.00 96.75 85 GLU A O 1
ATOM 674 N N . PRO A 1 86 ? -16.274 -0.721 19.265 1.00 96.12 86 PRO A N 1
ATOM 675 C CA . PRO A 1 86 ? -15.605 -1.291 20.425 1.00 96.12 86 PRO A CA 1
ATOM 676 C C . PRO A 1 86 ? -14.158 -1.698 20.147 1.00 96.12 86 PRO A C 1
ATOM 678 O O . PRO A 1 86 ? -13.856 -2.325 19.129 1.00 96.12 86 PRO A O 1
ATOM 681 N N . ILE A 1 87 ? -13.269 -1.469 21.112 1.00 94.00 87 ILE A N 1
ATOM 682 C CA . ILE A 1 87 ? -11.859 -1.870 21.017 1.00 94.00 87 ILE A CA 1
ATOM 683 C C . ILE A 1 87 ? -11.685 -3.387 20.811 1.00 94.00 87 ILE A C 1
ATOM 685 O O . ILE A 1 87 ? -10.730 -3.833 20.170 1.00 94.00 87 ILE A O 1
ATOM 689 N N . ARG A 1 88 ? -12.643 -4.201 21.279 1.00 93.56 88 ARG A N 1
ATOM 690 C CA . ARG A 1 88 ? -12.701 -5.639 20.979 1.00 93.56 88 ARG A CA 1
ATOM 691 C C . ARG A 1 88 ? -12.696 -5.924 19.476 1.00 93.56 88 ARG A C 1
ATOM 693 O O . ARG A 1 88 ? -12.039 -6.875 19.056 1.00 93.56 88 ARG A O 1
ATOM 700 N N . GLN A 1 89 ? -13.411 -5.129 18.680 1.00 95.62 89 GLN A N 1
ATOM 701 C CA . GLN A 1 89 ? -13.484 -5.329 17.233 1.00 95.62 89 GLN A CA 1
ATOM 702 C C . GLN A 1 89 ? -12.132 -5.052 16.570 1.00 95.62 89 GLN A C 1
ATOM 704 O O . GLN A 1 89 ? -11.733 -5.819 15.698 1.00 95.62 89 GLN A O 1
ATOM 709 N N . ALA A 1 90 ? -11.362 -4.069 17.057 1.00 95.56 90 ALA A N 1
ATOM 710 C CA . ALA A 1 90 ? -9.987 -3.853 16.596 1.00 95.56 90 ALA A CA 1
ATOM 711 C C . ALA A 1 90 ? -9.113 -5.088 16.864 1.00 95.56 90 ALA A C 1
ATOM 713 O O . ALA A 1 90 ? -8.393 -5.541 15.979 1.00 95.56 90 ALA A O 1
ATOM 714 N N . GLY A 1 91 ? -9.213 -5.668 18.066 1.00 94.12 91 GLY A N 1
ATOM 715 C CA . GLY A 1 91 ? -8.498 -6.897 18.428 1.00 94.12 91 GLY A CA 1
ATOM 716 C C . GLY A 1 91 ? -8.854 -8.092 17.540 1.00 94.12 91 GLY A C 1
ATOM 717 O O . GLY A 1 91 ? -7.973 -8.828 17.099 1.00 94.12 91 GLY A O 1
ATOM 718 N N . LEU A 1 92 ? -10.140 -8.270 17.229 1.00 94.31 92 LEU A N 1
ATOM 719 C CA . LEU A 1 92 ? -10.594 -9.323 16.318 1.00 94.31 92 LEU A CA 1
ATOM 720 C C . LEU A 1 92 ? -10.148 -9.080 14.873 1.00 94.31 92 LEU A C 1
ATOM 722 O O . LEU A 1 92 ? -9.784 -10.033 14.187 1.00 94.31 92 LEU A O 1
ATOM 726 N N . ALA A 1 93 ? -10.173 -7.830 14.413 1.00 96.06 93 ALA A N 1
ATOM 727 C CA . ALA A 1 93 ? -9.711 -7.454 13.083 1.00 96.06 93 ALA A CA 1
ATOM 728 C C . ALA A 1 93 ? -8.204 -7.714 12.923 1.00 96.06 93 ALA A C 1
ATOM 730 O O . ALA A 1 93 ? -7.802 -8.327 11.936 1.00 96.06 93 ALA A O 1
ATOM 731 N N . MET A 1 94 ? -7.403 -7.351 13.934 1.00 94.56 94 MET A N 1
ATOM 732 C CA . MET A 1 94 ? -5.976 -7.687 14.025 1.00 94.56 94 MET A CA 1
ATOM 733 C C . MET A 1 94 ? -5.741 -9.194 13.909 1.00 94.56 94 MET A C 1
ATOM 735 O O . MET A 1 94 ? -5.018 -9.633 13.020 1.00 94.56 94 MET A O 1
ATOM 739 N N . GLY A 1 95 ? -6.418 -9.997 14.737 1.00 93.62 95 GLY A N 1
ATOM 740 C CA . GLY A 1 95 ? -6.237 -11.452 14.736 1.00 93.62 95 GLY A CA 1
ATOM 741 C C . GLY A 1 95 ? -6.688 -12.146 13.445 1.00 93.62 95 GLY A C 1
ATOM 742 O O . GLY A 1 95 ? -6.086 -13.136 13.045 1.00 93.62 95 GLY A O 1
ATOM 743 N N . ARG A 1 96 ? -7.731 -11.643 12.769 1.00 94.25 96 ARG A N 1
ATOM 744 C CA . ARG A 1 96 ? -8.202 -12.207 11.488 1.00 94.25 96 ARG A CA 1
ATOM 745 C C . ARG A 1 96 ? -7.270 -11.895 10.324 1.00 94.25 96 ARG A C 1
ATOM 747 O O . ARG A 1 96 ? -7.129 -12.729 9.438 1.00 94.25 96 ARG A O 1
ATOM 754 N N . ALA A 1 97 ? -6.698 -10.696 10.312 1.00 92.31 97 ALA A N 1
ATOM 755 C CA . ALA A 1 97 ? -5.835 -10.229 9.234 1.00 92.31 97 ALA A CA 1
ATOM 756 C C . ALA A 1 97 ? -4.342 -10.507 9.488 1.00 92.31 97 ALA A C 1
ATOM 758 O O . ALA A 1 97 ? -3.522 -10.130 8.655 1.00 92.31 97 ALA A O 1
ATOM 759 N N . ASP A 1 98 ? -4.002 -11.125 10.627 1.00 90.81 98 ASP A N 1
ATOM 760 C CA . ASP A 1 98 ? -2.627 -11.322 11.106 1.00 90.81 98 ASP A CA 1
ATOM 761 C C . ASP A 1 98 ? -1.830 -10.003 11.121 1.00 90.81 98 ASP A C 1
ATOM 763 O O . ASP A 1 98 ? -0.742 -9.876 10.558 1.00 90.81 98 ASP A O 1
ATOM 767 N N . ARG A 1 99 ? -2.438 -8.958 11.705 1.00 91.00 99 ARG A N 1
ATOM 768 C CA . ARG A 1 99 ? -1.875 -7.599 11.774 1.00 91.00 99 ARG A CA 1
ATOM 769 C C . ARG A 1 99 ? -1.715 -7.131 13.209 1.00 91.00 99 ARG A C 1
ATOM 771 O O . ARG A 1 99 ? -2.616 -7.288 14.020 1.00 91.00 99 ARG A O 1
ATOM 778 N N . GLU A 1 100 ? -0.617 -6.431 13.477 1.00 91.94 100 GLU A N 1
ATOM 779 C CA . GLU A 1 100 ? -0.324 -5.843 14.794 1.00 91.94 100 GLU A CA 1
ATOM 780 C C . GLU A 1 100 ? -0.904 -4.425 14.978 1.00 91.94 100 GLU A C 1
ATOM 782 O O . GLU A 1 100 ? -0.846 -3.858 16.076 1.00 91.94 100 GLU A O 1
ATOM 787 N N . VAL A 1 101 ? -1.435 -3.827 13.904 1.00 94.31 101 VAL A N 1
ATOM 788 C CA . VAL A 1 101 ? -1.940 -2.448 13.863 1.00 94.31 101 VAL A CA 1
ATOM 789 C C . VAL A 1 101 ? -3.193 -2.335 12.993 1.00 94.31 101 VAL 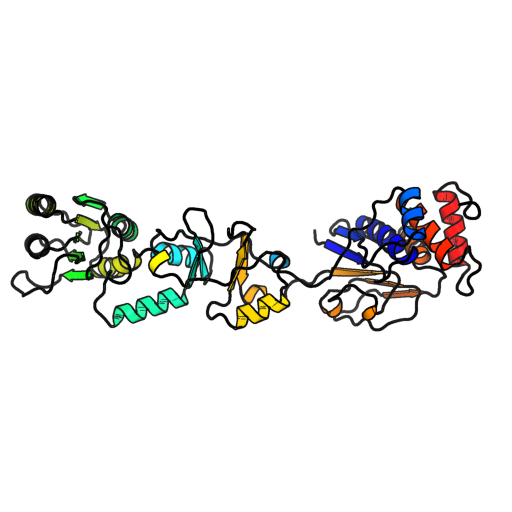A C 1
ATOM 791 O O . VAL A 1 101 ? -3.277 -2.950 11.932 1.00 94.31 101 VAL A O 1
ATOM 794 N N . VAL A 1 102 ? -4.156 -1.522 13.436 1.00 96.88 102 VAL A N 1
ATOM 795 C CA . VAL A 1 102 ? -5.390 -1.195 12.702 1.00 96.88 102 VAL A CA 1
ATOM 796 C C . VAL A 1 102 ? -5.589 0.324 12.689 1.00 96.88 102 VAL A C 1
ATOM 798 O O . VAL A 1 102 ? -5.667 0.929 13.765 1.00 96.88 102 VAL A O 1
ATOM 801 N N . PRO A 1 103 ? -5.687 0.958 11.505 1.00 97.50 103 PRO A N 1
ATOM 802 C CA . PRO A 1 103 ? -6.111 2.347 11.360 1.00 97.50 103 PRO A CA 1
ATOM 803 C C . PRO A 1 103 ? -7.516 2.600 11.912 1.00 97.50 103 PRO A C 1
ATOM 805 O O . PRO A 1 103 ? -8.449 1.848 11.625 1.00 97.50 103 PRO A O 1
ATOM 808 N N . VAL A 1 104 ? -7.666 3.696 12.654 1.00 98.06 104 VAL A N 1
ATOM 809 C CA . VAL A 1 104 ? -8.947 4.173 13.181 1.00 98.06 104 VAL A CA 1
ATOM 810 C C . VAL A 1 104 ? -9.442 5.361 12.364 1.00 98.06 104 VAL A C 1
ATOM 812 O O . VAL A 1 104 ? -8.708 6.337 12.181 1.00 98.06 104 VAL A O 1
ATOM 815 N N . LEU A 1 105 ? -10.688 5.286 11.904 1.00 98.06 105 LEU A N 1
ATOM 816 C CA . LEU A 1 105 ? -11.307 6.239 10.987 1.00 98.06 105 LEU A CA 1
ATOM 817 C C . LEU A 1 105 ? -12.379 7.078 11.680 1.00 98.06 105 LEU A C 1
ATOM 819 O O . LEU A 1 105 ? -13.102 6.577 12.547 1.00 98.06 105 LEU A O 1
ATOM 823 N N . ASP A 1 106 ? -12.484 8.347 11.296 1.00 96.44 106 ASP A N 1
ATOM 824 C CA . ASP A 1 106 ? -13.670 9.154 11.589 1.00 96.44 106 ASP A CA 1
ATOM 825 C C . ASP A 1 106 ? -14.862 8.791 10.683 1.00 96.44 106 ASP A C 1
ATOM 827 O O . ASP A 1 106 ? -14.808 7.853 9.881 1.00 96.44 106 ASP A O 1
ATOM 831 N N . ASP A 1 107 ? -15.963 9.526 10.843 1.00 95.81 107 ASP A N 1
ATOM 832 C CA . ASP A 1 107 ? -17.199 9.311 10.087 1.00 95.81 107 ASP A CA 1
ATOM 833 C C . ASP A 1 107 ? -17.056 9.644 8.589 1.00 95.81 107 ASP A C 1
ATOM 835 O O . ASP A 1 107 ? -17.795 9.090 7.773 1.00 95.81 107 ASP A O 1
ATOM 839 N N . ASP A 1 108 ? -16.076 10.479 8.221 1.00 96.25 108 ASP A N 1
ATOM 840 C CA . ASP A 1 108 ? -15.746 10.836 6.835 1.00 96.25 108 ASP A CA 1
ATOM 841 C C . ASP A 1 108 ? -14.764 9.831 6.189 1.00 96.25 108 ASP A C 1
ATOM 843 O O . ASP A 1 108 ? -14.466 9.902 4.991 1.00 96.25 108 ASP A O 1
ATOM 847 N N . GLY A 1 109 ? -14.284 8.851 6.964 1.00 96.44 109 GLY A N 1
ATOM 848 C CA . GLY A 1 109 ? -13.348 7.814 6.534 1.00 96.44 109 GLY A CA 1
ATOM 849 C C . GLY A 1 109 ? -11.877 8.234 6.590 1.00 96.44 109 GLY A C 1
ATOM 850 O O . GLY A 1 109 ? -11.021 7.491 6.103 1.00 96.44 109 GLY A O 1
ATOM 851 N N . ALA A 1 110 ? -11.565 9.397 7.164 1.00 97.56 110 ALA A N 1
ATOM 852 C CA . ALA A 1 110 ? -10.200 9.868 7.325 1.00 97.56 110 ALA A CA 1
ATOM 853 C C . ALA A 1 110 ? -9.523 9.217 8.537 1.00 97.56 110 ALA A C 1
ATOM 855 O O . ALA A 1 110 ? -10.145 8.930 9.564 1.00 97.56 110 ALA A O 1
ATOM 856 N N . VAL A 1 111 ? -8.216 8.974 8.426 1.00 97.75 111 VAL A N 1
ATOM 857 C CA . VAL A 1 111 ? -7.432 8.386 9.512 1.00 97.75 111 VAL A CA 1
ATOM 858 C C . VAL A 1 111 ? -7.246 9.377 10.663 1.00 97.75 111 VAL A C 1
ATOM 860 O O . VAL A 1 111 ? -6.805 10.509 10.483 1.00 97.75 111 VAL A O 1
ATOM 863 N N . THR A 1 112 ? -7.531 8.930 11.885 1.00 96.81 112 THR A N 1
ATOM 864 C CA . THR A 1 112 ? -7.443 9.762 13.102 1.00 96.81 112 THR A CA 1
ATOM 865 C C . THR A 1 112 ? -6.557 9.162 14.193 1.00 96.81 112 THR A C 1
ATOM 867 O O . THR A 1 112 ? -6.020 9.887 15.042 1.00 96.81 112 THR A O 1
ATOM 870 N N . GLY A 1 113 ? -6.330 7.850 14.144 1.00 96.31 113 GLY A N 1
ATOM 871 C CA . GLY A 1 113 ? -5.467 7.139 15.077 1.00 96.31 113 GLY A CA 1
ATOM 872 C C . GLY A 1 113 ? -5.151 5.723 14.630 1.00 96.31 113 GLY A C 1
ATOM 873 O O . GLY A 1 113 ? -5.533 5.294 13.543 1.00 96.31 113 GLY A O 1
ATOM 874 N N . VAL A 1 114 ? -4.455 4.996 15.497 1.00 96.38 114 VAL A N 1
ATOM 875 C CA . VAL A 1 114 ? -4.217 3.557 15.357 1.00 96.38 114 VAL A CA 1
ATOM 876 C C . VAL A 1 114 ? -4.502 2.829 16.658 1.00 96.38 114 VAL A C 1
ATOM 878 O O . VAL A 1 114 ? -4.221 3.328 17.748 1.00 96.38 114 VAL A O 1
ATOM 881 N N . VAL A 1 115 ? -5.015 1.610 16.543 1.00 95.62 115 VAL A N 1
ATOM 882 C CA . VAL A 1 115 ? -5.002 0.630 17.630 1.00 95.62 115 VAL A CA 1
ATOM 883 C C . VAL A 1 115 ? -3.894 -0.369 17.337 1.00 95.62 115 VAL A C 1
ATOM 885 O O . VAL A 1 115 ? -3.724 -0.794 16.200 1.00 95.62 115 VAL A O 1
ATOM 888 N N . THR A 1 116 ? -3.127 -0.726 18.365 1.00 93.19 116 THR A N 1
ATOM 889 C CA . THR A 1 116 ? -2.004 -1.663 18.246 1.00 93.19 116 THR A CA 1
ATOM 890 C C . THR A 1 116 ? -2.172 -2.792 19.245 1.00 93.19 116 THR A C 1
ATOM 892 O O . THR A 1 116 ? -2.657 -2.562 20.358 1.00 93.19 116 THR A O 1
ATOM 895 N N . GLU A 1 117 ? -1.720 -3.995 18.902 1.00 90.62 117 GLU A N 1
ATOM 896 C CA . GLU A 1 117 ? -1.768 -5.146 19.812 1.00 90.62 117 GLU A CA 1
ATOM 897 C C . GLU A 1 117 ? -1.025 -4.845 21.124 1.00 90.62 117 GLU A C 1
ATOM 899 O O . GLU A 1 117 ? -1.525 -5.090 22.225 1.00 90.62 117 GLU A O 1
ATOM 904 N N . ARG A 1 118 ? 0.130 -4.177 21.025 1.00 88.50 118 ARG A N 1
ATOM 905 C CA . ARG A 1 118 ? 0.896 -3.700 22.183 1.00 88.50 118 ARG A CA 1
ATOM 906 C C . ARG A 1 118 ? 0.098 -2.720 23.051 1.00 88.50 118 ARG A C 1
ATOM 908 O O . ARG A 1 118 ? 0.213 -2.757 24.279 1.00 88.50 118 ARG A O 1
ATOM 915 N N . GLY A 1 119 ? -0.680 -1.831 22.433 1.00 86.69 119 GLY A N 1
ATOM 916 C CA . GLY A 1 119 ? -1.580 -0.906 23.125 1.00 86.69 119 GLY A CA 1
ATOM 917 C C . GLY A 1 119 ? -2.660 -1.652 23.908 1.00 86.69 119 GLY A C 1
ATOM 918 O O . GLY A 1 119 ? -2.847 -1.389 25.100 1.00 86.69 119 GLY A O 1
ATOM 919 N N . LEU A 1 120 ? -3.284 -2.656 23.282 1.00 87.62 120 LEU A N 1
ATOM 920 C CA . LEU A 1 120 ? -4.269 -3.527 23.930 1.00 87.62 120 LEU A CA 1
ATOM 921 C C . LEU A 1 120 ? -3.670 -4.299 25.107 1.00 87.62 120 LEU A C 1
ATOM 923 O O . LEU A 1 120 ? -4.224 -4.277 26.206 1.00 87.62 120 LEU A O 1
ATOM 927 N N . ALA A 1 121 ? -2.508 -4.926 24.916 1.00 87.06 121 ALA A N 1
ATOM 928 C CA . ALA A 1 121 ? -1.831 -5.692 25.958 1.00 87.06 121 ALA A CA 1
ATOM 929 C C . ALA A 1 121 ? -1.475 -4.819 27.174 1.00 87.06 121 ALA A C 1
ATOM 931 O O . ALA A 1 121 ? -1.731 -5.193 28.321 1.00 87.06 121 ALA A O 1
ATOM 932 N N . ARG A 1 122 ? -0.934 -3.614 26.940 1.00 82.12 122 ARG A N 1
ATOM 933 C CA . ARG A 1 122 ? -0.628 -2.649 28.011 1.00 82.12 122 ARG A CA 1
ATOM 934 C C . ARG A 1 122 ? -1.873 -2.259 28.793 1.00 82.12 122 ARG A C 1
ATOM 936 O O . ARG A 1 122 ? -1.799 -2.126 30.015 1.00 82.12 122 ARG A O 1
ATOM 943 N N . ARG A 1 123 ? -2.997 -2.074 28.101 1.00 76.44 123 ARG A N 1
ATOM 944 C CA . ARG A 1 123 ? -4.271 -1.752 28.739 1.00 76.44 123 ARG A CA 1
ATOM 945 C C . ARG A 1 123 ? -4.768 -2.908 29.597 1.00 76.44 123 ARG A C 1
ATOM 947 O O . ARG A 1 123 ? -5.043 -2.693 30.772 1.00 76.44 123 ARG A O 1
ATOM 954 N N . TYR A 1 124 ? -4.779 -4.120 29.051 1.00 77.62 124 TYR A N 1
ATOM 955 C CA . TYR A 1 124 ? -5.207 -5.316 29.772 1.00 77.62 124 TYR A CA 1
ATOM 956 C C . TYR A 1 124 ? -4.401 -5.527 31.067 1.00 77.62 124 TYR A C 1
ATOM 958 O O . TYR A 1 124 ? -4.964 -5.786 32.130 1.00 77.62 124 TYR A O 1
ATOM 966 N N . ILE A 1 125 ? -3.079 -5.323 31.018 1.00 78.31 125 ILE A N 1
ATOM 967 C CA . ILE A 1 125 ? -2.215 -5.412 32.206 1.00 78.31 125 ILE A CA 1
ATOM 968 C C . ILE A 1 125 ? -2.526 -4.294 33.215 1.00 78.31 125 ILE A C 1
ATOM 970 O O . ILE A 1 125 ? -2.611 -4.566 34.411 1.00 78.31 125 ILE A O 1
ATOM 974 N N . ARG A 1 126 ? -2.723 -3.043 32.775 1.00 70.31 126 ARG A N 1
ATOM 975 C CA . ARG A 1 126 ? -3.059 -1.926 33.681 1.00 70.31 126 ARG A CA 1
ATOM 976 C C . ARG A 1 126 ? -4.407 -2.114 34.371 1.00 70.31 126 ARG A C 1
ATOM 978 O O . ARG A 1 126 ? -4.508 -1.837 35.564 1.00 70.31 126 ARG A O 1
ATOM 985 N N . GLU A 1 127 ? -5.411 -2.602 33.648 1.00 68.69 127 GLU A N 1
ATOM 986 C CA . GLU A 1 127 ? -6.737 -2.883 34.209 1.00 68.69 127 GLU A CA 1
ATOM 987 C C . GLU A 1 127 ? -6.688 -3.977 35.284 1.00 68.69 127 GLU A C 1
ATOM 989 O O . GLU A 1 127 ? -7.461 -3.923 36.231 1.00 68.69 127 GLU A O 1
ATOM 994 N N . SER A 1 128 ? -5.730 -4.909 35.231 1.00 65.81 128 SER A N 1
ATOM 995 C CA . SER A 1 128 ? -5.570 -5.932 36.278 1.00 65.81 128 SER A CA 1
ATOM 996 C C . SER A 1 128 ? -5.032 -5.404 37.622 1.00 65.81 128 SER A C 1
ATOM 998 O O . SER A 1 128 ? -5.069 -6.119 38.621 1.00 65.81 128 SER A O 1
ATOM 1000 N N . GLN A 1 129 ? -4.526 -4.164 37.669 1.00 63.66 129 GLN A N 1
ATOM 1001 C CA . GLN A 1 129 ? -3.889 -3.573 38.857 1.00 63.66 129 GLN A CA 1
ATOM 1002 C C . GLN A 1 129 ? -4.782 -2.580 39.616 1.00 63.66 129 GLN A C 1
ATOM 1004 O O . GLN A 1 129 ? -4.404 -2.115 40.693 1.00 63.66 129 GLN A O 1
ATOM 1009 N N . ARG A 1 130 ? -5.932 -2.196 39.052 1.00 68.19 130 ARG A N 1
ATOM 1010 C CA . ARG A 1 130 ? -6.849 -1.185 39.603 1.00 68.19 130 ARG A CA 1
ATOM 1011 C C . ARG A 1 130 ? -8.293 -1.633 39.406 1.00 68.19 130 ARG A C 1
ATOM 1013 O O . ARG A 1 130 ? -8.558 -2.564 38.658 1.00 68.19 130 ARG A O 1
ATOM 1020 N N . THR A 1 131 ? -9.237 -0.966 40.062 1.00 72.38 131 THR A N 1
ATOM 1021 C CA . THR A 1 131 ? -10.661 -1.195 39.794 1.00 72.38 131 THR A CA 1
ATOM 1022 C C . THR A 1 131 ? -10.971 -0.858 38.335 1.00 72.38 131 THR A C 1
ATOM 1024 O O . THR A 1 131 ? -10.652 0.241 37.881 1.00 72.38 131 THR A O 1
ATOM 1027 N N . SER A 1 132 ? -11.592 -1.791 37.613 1.00 82.94 132 SER A N 1
ATOM 1028 C CA . SER A 1 132 ? -12.042 -1.579 36.237 1.00 82.94 132 SER A CA 1
ATOM 1029 C C . SER A 1 132 ? -13.024 -0.407 36.173 1.00 82.94 132 SER A C 1
ATOM 1031 O O . SER A 1 132 ? -13.966 -0.334 36.962 1.00 82.94 132 SER A O 1
ATOM 1033 N N . THR A 1 133 ? -12.795 0.525 35.250 1.00 87.38 133 THR A N 1
ATOM 1034 C CA . THR A 1 133 ? -13.576 1.762 35.130 1.00 87.38 133 THR A CA 1
ATOM 1035 C C . THR A 1 133 ? -13.758 2.172 33.674 1.00 87.38 133 THR A C 1
ATOM 1037 O O . THR A 1 133 ? -12.894 1.905 32.837 1.00 87.38 133 THR A O 1
ATOM 1040 N N . LEU A 1 134 ? -14.891 2.813 33.394 1.00 89.56 134 LEU A N 1
ATOM 1041 C CA . LEU A 1 134 ? -15.233 3.426 32.112 1.00 89.56 134 LEU A CA 1
ATOM 1042 C C . LEU A 1 134 ? -15.059 4.956 32.144 1.00 89.56 134 LEU A C 1
ATOM 1044 O O . LEU A 1 134 ? -15.345 5.618 31.154 1.00 89.56 134 LEU A O 1
ATOM 1048 N N . GLU A 1 135 ? -14.574 5.527 33.253 1.00 88.00 135 GLU A N 1
ATOM 1049 C CA . GLU A 1 135 ? -14.370 6.978 33.417 1.00 88.00 135 GLU A CA 1
ATOM 1050 C C . GLU A 1 135 ? -13.467 7.571 32.322 1.00 88.00 135 GLU A C 1
ATOM 1052 O O . GLU A 1 135 ? -13.784 8.609 31.743 1.00 88.00 135 GLU A O 1
ATOM 1057 N N . ASP A 1 136 ? -12.371 6.881 31.992 1.00 84.81 136 ASP A N 1
ATOM 1058 C CA . ASP A 1 136 ? -11.410 7.328 30.974 1.00 84.81 136 ASP A CA 1
ATOM 1059 C C . ASP A 1 136 ? -11.943 7.177 29.536 1.00 84.81 136 ASP A C 1
ATOM 1061 O O . ASP A 1 136 ? -11.399 7.766 28.601 1.00 84.81 136 ASP A O 1
ATOM 1065 N N . ALA A 1 137 ? -12.977 6.354 29.343 1.00 90.62 137 ALA A N 1
ATOM 1066 C CA . ALA A 1 137 ? -13.559 6.052 28.042 1.00 90.62 137 ALA A CA 1
ATOM 1067 C C . ALA A 1 137 ? -15.062 5.751 28.185 1.00 90.62 137 ALA A C 1
ATOM 1069 O O . ALA A 1 137 ? -15.456 4.577 28.190 1.00 90.62 137 ALA A O 1
ATOM 1070 N N . PRO A 1 138 ? -15.910 6.794 28.298 1.00 94.25 138 PRO A N 1
ATOM 1071 C CA . PRO A 1 138 ? -17.350 6.618 28.410 1.00 94.25 138 PRO A CA 1
ATOM 1072 C C . PRO A 1 138 ? -17.890 5.732 27.287 1.00 94.25 138 PRO A C 1
ATOM 1074 O O . PRO A 1 138 ? -17.630 5.970 26.106 1.00 94.25 138 PRO A O 1
ATOM 1077 N N . THR A 1 139 ? -18.626 4.689 27.660 1.00 95.62 139 THR A N 1
ATOM 1078 C CA . THR A 1 139 ? -18.992 3.594 26.756 1.00 95.62 139 THR A CA 1
ATOM 1079 C C . THR A 1 139 ? -20.503 3.463 26.660 1.00 95.62 139 THR A C 1
ATOM 1081 O O . THR A 1 139 ? -21.188 3.430 27.677 1.00 95.62 139 THR A O 1
ATOM 1084 N N . ARG A 1 140 ? -21.047 3.394 25.442 1.00 96.31 140 ARG A N 1
ATOM 1085 C CA . ARG A 1 140 ? -22.496 3.269 25.224 1.00 96.31 140 ARG A CA 1
ATOM 1086 C C . ARG A 1 140 ? -23.012 1.896 25.660 1.00 96.31 140 ARG A C 1
ATOM 1088 O O . ARG A 1 140 ? -22.330 0.889 25.471 1.00 96.31 140 ARG A O 1
ATOM 1095 N N . VAL A 1 141 ? -24.240 1.852 26.179 1.00 97.06 141 VAL A N 1
ATOM 1096 C CA . VAL A 1 141 ? -24.935 0.598 26.529 1.00 97.06 141 VAL A CA 1
ATOM 1097 C C . VAL A 1 141 ? -24.956 -0.367 25.341 1.00 97.06 141 VAL A C 1
ATOM 1099 O O . VAL A 1 141 ? -24.626 -1.538 25.506 1.00 97.06 141 VAL A O 1
ATOM 1102 N N . SER A 1 142 ? -25.267 0.122 24.139 1.00 97.00 142 SER A N 1
ATOM 1103 C CA . SER A 1 142 ? -25.280 -0.674 22.901 1.00 97.00 142 SER A CA 1
ATOM 1104 C C . SER A 1 142 ? -23.949 -1.377 22.608 1.00 97.00 142 SER A C 1
ATOM 1106 O O . SER A 1 142 ? -23.947 -2.561 22.278 1.00 97.00 142 SER A O 1
ATOM 1108 N N . ALA A 1 143 ? -22.817 -0.695 22.799 1.00 97.12 143 ALA A N 1
ATOM 1109 C CA . ALA A 1 143 ? -21.484 -1.271 22.612 1.00 97.12 143 ALA A CA 1
ATOM 1110 C C . ALA A 1 143 ? -21.193 -2.395 23.623 1.00 97.12 143 ALA A C 1
ATOM 1112 O O . ALA A 1 143 ? -20.615 -3.426 23.273 1.00 97.12 143 ALA A O 1
ATOM 1113 N N . ILE A 1 144 ? -21.626 -2.222 24.879 1.00 97.50 144 ILE A N 1
ATOM 1114 C CA . ILE A 1 144 ? -21.503 -3.254 25.919 1.00 97.50 144 ILE A CA 1
ATOM 1115 C C . ILE A 1 144 ? -22.368 -4.469 25.570 1.00 97.50 144 ILE A C 1
ATOM 1117 O O . ILE A 1 144 ? -21.888 -5.598 25.646 1.00 97.50 144 ILE A O 1
ATOM 1121 N N . VAL A 1 145 ? -23.617 -4.246 25.151 1.00 97.81 145 VAL A N 1
ATOM 1122 C CA . VAL A 1 145 ? -24.540 -5.307 24.713 1.00 97.81 145 VAL A CA 1
ATOM 1123 C C . VAL A 1 145 ? -23.927 -6.120 23.570 1.00 97.81 145 VAL A C 1
ATOM 1125 O O . VAL A 1 145 ? -23.883 -7.348 23.656 1.00 97.81 145 VAL A O 1
ATOM 1128 N N . GLU A 1 146 ? -23.397 -5.448 22.544 1.00 97.12 146 GLU A N 1
ATOM 1129 C CA . GLU A 1 146 ? -22.757 -6.083 21.386 1.00 97.12 146 GLU A CA 1
ATOM 1130 C C . GLU A 1 146 ? -21.572 -6.964 21.804 1.00 97.12 146 GLU A C 1
ATOM 1132 O O . GLU A 1 146 ? -21.505 -8.145 21.456 1.00 97.12 146 GLU A O 1
ATOM 1137 N N . VAL A 1 147 ? -20.644 -6.411 22.589 1.00 96.56 147 VAL A N 1
ATOM 1138 C CA . VAL A 1 147 ? -19.432 -7.121 23.018 1.00 96.56 147 VAL A CA 1
ATOM 1139 C C . VAL A 1 147 ? -19.749 -8.323 23.907 1.00 96.56 147 VAL A C 1
ATOM 1141 O O . VAL A 1 147 ? -19.060 -9.344 23.831 1.00 96.56 147 VAL A O 1
ATOM 1144 N N . LEU A 1 148 ? -20.802 -8.229 24.717 1.00 97.00 148 LEU A N 1
ATOM 1145 C CA . LEU A 1 148 ? -21.276 -9.319 25.562 1.00 97.00 148 LEU A CA 1
ATOM 1146 C C . LEU A 1 148 ? -22.113 -10.363 24.811 1.00 97.00 148 LEU A C 1
ATOM 1148 O O . LEU A 1 148 ? -22.481 -11.368 25.424 1.00 97.00 148 LEU A O 1
ATOM 1152 N N . GLY A 1 149 ? -22.442 -10.135 23.533 1.00 96.06 149 GLY A N 1
ATOM 1153 C CA . GLY A 1 149 ? -23.413 -10.950 22.799 1.00 96.06 149 GLY A CA 1
ATOM 1154 C C . GLY A 1 149 ? -24.749 -11.049 23.539 1.00 96.06 149 GLY A C 1
ATOM 1155 O O . GLY A 1 149 ? -25.343 -12.125 23.582 1.00 96.06 149 GLY A O 1
ATOM 1156 N N . GLY A 1 150 ? -25.136 -9.970 24.224 1.00 95.75 150 GLY A N 1
ATOM 1157 C CA . GLY A 1 150 ? -26.272 -9.935 25.136 1.00 95.75 150 GLY A CA 1
ATOM 1158 C C . GLY A 1 150 ? -27.540 -9.349 24.523 1.00 95.75 150 GLY A C 1
ATOM 1159 O O . GLY A 1 150 ? -27.548 -8.866 23.394 1.00 95.75 150 GLY A O 1
ATOM 1160 N N . GLU A 1 151 ? -28.607 -9.358 25.315 1.00 97.25 151 GLU A N 1
ATOM 1161 C CA . GLU A 1 151 ? -29.909 -8.775 24.994 1.00 97.25 151 GLU A CA 1
ATOM 1162 C C . GLU A 1 151 ? -30.243 -7.659 25.992 1.00 97.25 151 GLU A C 1
ATOM 1164 O O . GLU A 1 151 ? -30.148 -7.855 27.206 1.00 97.25 151 GLU A O 1
ATOM 1169 N N . LEU A 1 152 ? -30.624 -6.483 25.484 1.00 97.75 152 LEU A N 1
ATOM 1170 C CA . LEU A 1 152 ? -31.083 -5.356 26.296 1.00 97.75 152 LEU A CA 1
ATOM 1171 C C . LEU A 1 152 ? -32.582 -5.502 26.576 1.00 97.75 152 LEU A C 1
ATOM 1173 O O . LEU A 1 152 ? -33.395 -5.367 25.667 1.00 97.75 152 LEU A O 1
ATOM 1177 N N . LEU A 1 153 ? -32.946 -5.735 27.837 1.00 97.25 153 LEU A N 1
ATOM 1178 C CA . LEU A 1 153 ? -34.345 -5.909 28.244 1.00 97.25 153 LEU A CA 1
ATOM 1179 C C . LEU A 1 153 ? -35.032 -4.581 28.586 1.00 97.25 153 LEU A C 1
ATOM 1181 O O . LEU A 1 153 ? -36.231 -4.418 28.372 1.00 97.25 153 LEU A O 1
ATOM 1185 N N . THR A 1 154 ? -34.285 -3.632 29.151 1.00 96.81 154 THR A N 1
ATOM 1186 C CA . THR A 1 154 ? -34.756 -2.273 29.456 1.00 96.81 154 THR A CA 1
ATOM 1187 C C . THR A 1 154 ? -33.571 -1.319 29.581 1.00 96.81 154 THR A C 1
ATOM 1189 O O . THR A 1 154 ? -32.461 -1.762 29.874 1.00 96.81 154 THR A O 1
ATOM 1192 N N . GLY A 1 155 ? -33.813 -0.019 29.400 1.00 94.50 155 GLY A N 1
ATOM 1193 C CA . GLY A 1 155 ? -32.818 1.052 29.492 1.00 94.50 155 GLY A CA 1
ATOM 1194 C C . GLY A 1 155 ? -32.583 1.766 28.161 1.00 94.50 155 GLY A C 1
ATOM 1195 O O . GLY A 1 155 ? -32.841 1.219 27.092 1.00 94.50 155 GLY A O 1
ATOM 1196 N N . GLU A 1 156 ? -32.100 3.003 28.234 1.00 94.69 156 GLU A N 1
ATOM 1197 C CA . GLU A 1 156 ? -31.743 3.806 27.061 1.00 94.69 156 GLU A CA 1
ATOM 1198 C C . GLU A 1 156 ? -30.277 3.606 26.665 1.00 94.69 156 GLU A C 1
ATOM 1200 O O . GLU A 1 156 ? -29.420 3.297 27.496 1.00 94.69 156 GLU A O 1
ATOM 1205 N N . ASP A 1 157 ? -29.967 3.849 25.391 1.00 95.88 157 ASP A N 1
ATOM 1206 C CA . ASP A 1 157 ? -28.592 3.828 24.898 1.00 95.88 157 ASP A CA 1
ATOM 1207 C C . ASP A 1 157 ? -27.836 5.117 25.261 1.00 95.88 157 ASP A C 1
ATOM 1209 O O . ASP A 1 157 ? -27.649 6.016 24.437 1.00 95.88 157 ASP A O 1
ATOM 1213 N N . LYS A 1 158 ? -27.407 5.199 26.523 1.00 94.56 158 LYS A N 1
ATOM 1214 C CA . LYS A 1 158 ? -26.605 6.298 27.076 1.00 94.56 158 LYS A CA 1
ATOM 1215 C C . LYS A 1 158 ? -25.137 5.889 27.281 1.00 94.56 158 LYS A C 1
ATOM 1217 O O . LYS A 1 158 ? -24.851 4.701 27.443 1.00 94.56 158 LYS A O 1
ATOM 1222 N N . PRO A 1 159 ? -24.185 6.841 27.280 1.00 94.88 159 PRO A N 1
ATOM 1223 C CA . PRO A 1 159 ? -22.814 6.561 27.691 1.00 94.88 159 PRO A CA 1
ATOM 1224 C C . PRO A 1 159 ? -22.740 6.305 29.202 1.00 94.88 159 PRO A C 1
ATOM 1226 O O . PRO A 1 159 ? -23.326 7.035 30.000 1.00 94.88 159 PRO A O 1
ATOM 1229 N N . LEU A 1 160 ? -21.981 5.283 29.582 1.00 94.88 160 LEU A N 1
ATOM 1230 C CA . LEU A 1 160 ? -21.687 4.889 30.954 1.00 94.88 160 LEU A CA 1
ATOM 1231 C C . LEU A 1 160 ? -20.228 5.209 31.266 1.00 94.88 160 LEU A C 1
ATOM 1233 O O . LEU A 1 160 ? -19.343 4.922 30.459 1.00 94.88 160 LEU A O 1
ATOM 1237 N N . ALA A 1 161 ? -19.985 5.800 32.432 1.00 93.31 161 ALA A N 1
ATOM 1238 C CA . ALA A 1 161 ? -18.668 6.294 32.830 1.00 93.31 161 ALA A CA 1
ATOM 1239 C C . ALA A 1 161 ? -18.307 5.938 34.281 1.00 93.31 161 ALA A C 1
ATOM 1241 O O . ALA A 1 161 ? -17.456 6.597 34.858 1.00 93.31 161 ALA A O 1
ATOM 1242 N N . GLY A 1 162 ? -18.961 4.951 34.899 1.00 92.44 162 GLY A N 1
ATOM 1243 C CA . GLY A 1 162 ? -18.608 4.490 36.245 1.00 92.44 162 GLY A CA 1
ATOM 1244 C C . GLY A 1 162 ? -17.709 3.257 36.251 1.00 92.44 162 GLY A C 1
ATOM 1245 O O . GLY A 1 162 ? -17.101 2.870 35.248 1.00 92.44 162 GLY A O 1
ATOM 1246 N N . ARG A 1 163 ? -17.623 2.619 37.417 1.00 91.94 163 ARG A N 1
ATOM 1247 C CA . ARG A 1 163 ? -16.810 1.420 37.644 1.00 91.94 163 ARG A CA 1
ATOM 1248 C C . ARG A 1 163 ? -17.538 0.162 37.206 1.00 91.94 163 ARG A C 1
ATOM 1250 O O . ARG A 1 163 ? -18.760 0.072 37.289 1.00 91.94 163 ARG A O 1
ATOM 1257 N N . VAL A 1 164 ? -16.761 -0.835 36.805 1.00 92.00 164 VAL A N 1
ATOM 1258 C CA . VAL A 1 164 ? -17.250 -2.171 36.471 1.00 92.00 164 VAL A CA 1
ATOM 1259 C C . VAL A 1 164 ? -17.067 -3.073 37.684 1.00 92.00 164 VAL A C 1
ATOM 1261 O O . VAL A 1 164 ? -15.954 -3.265 38.177 1.00 92.00 164 VAL A O 1
ATOM 1264 N N . TRP A 1 165 ? -18.169 -3.636 38.162 1.00 90.19 165 TRP A N 1
ATOM 1265 C CA . TRP A 1 165 ? -18.213 -4.513 39.321 1.00 90.19 165 TRP A CA 1
ATOM 1266 C C . TRP A 1 165 ? -18.620 -5.920 38.922 1.00 90.19 165 TRP A C 1
ATOM 1268 O O . TRP A 1 165 ? -19.511 -6.107 38.102 1.00 90.19 165 TRP A O 1
ATOM 1278 N N . VAL A 1 166 ? -18.034 -6.915 39.583 1.00 89.62 166 VAL A N 1
ATOM 1279 C CA . VAL A 1 166 ? -18.584 -8.271 39.621 1.00 89.62 166 VAL A CA 1
ATOM 1280 C C . VAL A 1 166 ? -19.112 -8.494 41.030 1.00 89.62 166 VAL A C 1
ATOM 1282 O O . VAL A 1 166 ? -18.338 -8.558 41.986 1.00 89.62 166 VAL A O 1
ATOM 1285 N N . HIS A 1 167 ? -20.434 -8.549 41.176 1.00 85.12 167 HIS A N 1
ATOM 1286 C CA . HIS A 1 167 ? -21.069 -8.676 42.479 1.00 85.12 167 HIS A CA 1
ATOM 1287 C C . HIS A 1 167 ? -21.269 -10.152 42.831 1.00 85.12 167 HIS A C 1
ATOM 1289 O O . HIS A 1 167 ? -22.160 -10.824 42.313 1.00 85.12 167 HIS A O 1
ATOM 1295 N N . SER A 1 168 ? -20.411 -10.656 43.717 1.00 80.50 168 SER A N 1
ATOM 1296 C CA . SER A 1 168 ? -20.465 -12.025 44.247 1.00 80.50 168 SER A CA 1
ATOM 1297 C C . SER A 1 168 ? -20.740 -12.084 45.754 1.00 80.50 168 SER A C 1
ATOM 1299 O O . SER A 1 168 ? -20.761 -13.173 46.324 1.00 80.50 168 SER A O 1
ATOM 1301 N N . MET A 1 169 ? -20.884 -10.929 46.413 1.00 74.12 169 MET A N 1
ATOM 1302 C CA . MET A 1 169 ? -21.118 -10.841 47.857 1.00 74.12 169 MET A CA 1
ATOM 1303 C C . MET A 1 169 ? -22.605 -10.996 48.186 1.00 74.12 169 MET A C 1
ATOM 1305 O O . MET A 1 169 ? -23.467 -10.849 47.322 1.00 74.12 169 MET A O 1
ATOM 1309 N N . ASP A 1 170 ? -22.901 -11.312 49.446 1.00 72.25 170 ASP A N 1
ATOM 1310 C CA . ASP A 1 170 ? -24.279 -11.323 49.928 1.00 72.25 170 ASP A CA 1
ATOM 1311 C C . ASP A 1 170 ? -24.854 -9.900 49.990 1.00 72.25 170 ASP A C 1
ATOM 1313 O O . ASP A 1 170 ? -24.126 -8.968 50.344 1.00 72.25 170 ASP A O 1
ATOM 1317 N N . ALA A 1 171 ? -26.153 -9.752 49.710 1.00 67.56 171 ALA A N 1
ATOM 1318 C CA . ALA A 1 171 ? -26.867 -8.477 49.720 1.00 67.56 171 ALA A CA 1
ATOM 1319 C C . ALA A 1 171 ? -26.756 -7.721 51.062 1.00 67.56 171 ALA A C 1
ATOM 1321 O O . ALA A 1 171 ? -26.810 -6.494 51.090 1.00 67.56 171 ALA A O 1
ATOM 1322 N N . ALA A 1 172 ? -26.530 -8.421 52.179 1.00 66.50 172 ALA A N 1
ATOM 1323 C CA . ALA A 1 172 ? -26.303 -7.793 53.481 1.00 66.50 172 ALA A CA 1
ATOM 1324 C C . ALA A 1 172 ? -24.923 -7.107 53.623 1.00 66.50 172 ALA A C 1
ATOM 1326 O O . ALA A 1 172 ? -24.681 -6.379 54.591 1.00 66.50 172 ALA A O 1
ATOM 1327 N N . THR A 1 173 ? -23.995 -7.333 52.690 1.00 73.25 173 THR A N 1
ATOM 1328 C CA . THR A 1 173 ? -22.637 -6.772 52.734 1.00 73.25 173 THR A CA 1
ATOM 1329 C C . THR A 1 173 ? -22.636 -5.350 52.180 1.00 73.25 173 THR A C 1
ATOM 1331 O O . THR A 1 173 ? -23.138 -5.105 51.085 1.00 73.25 173 THR A O 1
ATOM 1334 N N . LYS A 1 174 ? -22.026 -4.393 52.898 1.00 71.19 174 LYS A N 1
ATOM 1335 C CA . LYS A 1 174 ? -21.903 -3.009 52.410 1.00 71.19 174 LYS A CA 1
ATOM 1336 C C . LYS A 1 174 ? -21.179 -2.979 51.065 1.00 71.19 174 LYS A C 1
ATOM 1338 O O . LYS A 1 174 ? -19.985 -3.263 50.988 1.00 71.19 174 LYS A O 1
ATOM 1343 N N . SER A 1 175 ? -21.913 -2.595 50.029 1.00 79.06 175 SER A N 1
ATOM 1344 C CA . SER A 1 175 ? -21.394 -2.454 48.677 1.00 79.06 175 SER A CA 1
ATOM 1345 C C . SER A 1 175 ? -20.870 -1.039 48.424 1.00 79.06 175 SER A C 1
ATOM 1347 O O . SER A 1 175 ? -21.340 -0.065 49.012 1.00 79.06 175 SER A O 1
ATOM 1349 N N . GLY A 1 176 ? -19.878 -0.930 47.541 1.00 82.56 176 GLY A N 1
ATOM 1350 C CA . GLY A 1 176 ? -19.320 0.341 47.084 1.00 82.56 176 GLY A CA 1
ATOM 1351 C C . GLY A 1 176 ? -19.970 0.893 45.815 1.00 82.56 176 GLY A C 1
ATOM 1352 O O . GLY A 1 176 ? -19.413 1.851 45.277 1.00 82.56 176 GLY A O 1
ATOM 1353 N N . ILE A 1 177 ? -21.060 0.285 45.326 1.00 90.38 177 ILE A N 1
ATOM 1354 C CA . ILE A 1 177 ? -21.788 0.680 44.105 1.00 90.38 177 ILE A CA 1
ATOM 1355 C C . ILE A 1 177 ? -22.292 2.123 44.226 1.00 90.38 177 ILE A C 1
ATOM 1357 O O . ILE A 1 177 ? -22.748 2.544 45.291 1.00 90.38 177 ILE A O 1
ATOM 1361 N N . LYS A 1 178 ? -22.173 2.879 43.134 1.00 89.88 178 LYS A N 1
ATOM 1362 C CA . LYS A 1 178 ? -22.603 4.275 43.015 1.00 89.88 178 LYS A CA 1
ATOM 1363 C C . LYS A 1 178 ? -23.316 4.521 41.677 1.00 89.88 178 LYS A C 1
ATOM 1365 O O . LYS A 1 178 ? -23.114 3.742 40.745 1.00 89.88 178 LYS A O 1
ATOM 1370 N N . PRO A 1 179 ? -24.058 5.639 41.552 1.00 89.25 179 PRO A N 1
ATOM 1371 C CA . PRO A 1 179 ? -24.487 6.180 40.261 1.00 89.25 179 PRO A CA 1
ATOM 1372 C C . PRO A 1 179 ? -23.370 6.163 39.215 1.00 89.25 179 PRO A C 1
ATOM 1374 O O . PRO A 1 179 ? -22.249 6.577 39.517 1.00 89.25 179 PRO A O 1
ATOM 1377 N N . GLY A 1 180 ? -23.669 5.671 38.011 1.00 84.81 180 GLY A N 1
ATOM 1378 C CA . GLY A 1 180 ? -22.700 5.492 36.922 1.00 84.81 180 GLY A CA 1
ATOM 1379 C C . GLY A 1 180 ? -22.109 4.086 36.798 1.00 84.81 180 GLY A C 1
ATOM 1380 O O . GLY A 1 180 ? -21.614 3.736 35.724 1.00 84.81 180 GLY A O 1
ATOM 1381 N N . ASP A 1 181 ? -22.135 3.281 37.865 1.00 93.69 181 ASP A N 1
ATOM 1382 C CA . ASP A 1 181 ? -21.475 1.972 37.889 1.00 93.69 181 ASP A CA 1
ATOM 1383 C C . ASP A 1 181 ? -22.227 0.918 37.042 1.00 93.69 181 ASP A C 1
ATOM 1385 O O . ASP A 1 181 ? -23.459 0.914 36.952 1.00 93.69 181 ASP A O 1
ATOM 1389 N N . VAL A 1 182 ? -21.461 -0.012 36.463 1.00 96.38 182 VAL A N 1
ATOM 1390 C CA . VAL A 1 182 ? -21.935 -1.204 35.742 1.00 96.38 182 VAL A CA 1
ATOM 1391 C C . VAL A 1 182 ? -21.695 -2.427 36.611 1.00 96.38 182 VAL A C 1
ATOM 1393 O O . VAL A 1 182 ? -20.567 -2.669 37.042 1.00 96.38 182 VAL A O 1
ATOM 1396 N N . VAL A 1 183 ? -22.730 -3.221 36.870 1.00 95.75 183 VAL A N 1
ATOM 1397 C CA . VAL A 1 183 ? -22.646 -4.329 37.829 1.00 95.75 183 VAL A CA 1
ATOM 1398 C C . VAL A 1 183 ? -23.009 -5.654 37.166 1.00 95.75 183 VAL A C 1
ATOM 1400 O O . VAL A 1 183 ? -24.138 -5.864 36.739 1.00 95.75 183 VAL A O 1
ATOM 1403 N N . VAL A 1 184 ? -22.053 -6.578 37.110 1.00 96.31 184 VAL A N 1
ATOM 1404 C CA . VAL A 1 184 ? -22.249 -7.957 36.654 1.00 96.31 184 VAL A CA 1
ATOM 1405 C C . VAL A 1 184 ? -22.734 -8.810 37.821 1.00 96.31 184 VAL A C 1
ATOM 1407 O O . VAL A 1 184 ? -22.060 -8.905 38.850 1.00 96.31 184 VAL A O 1
ATOM 1410 N N . ILE A 1 185 ? -23.894 -9.440 37.660 1.00 94.94 185 ILE A N 1
ATOM 1411 C CA . ILE A 1 185 ? -24.604 -10.184 38.704 1.00 94.94 185 ILE A CA 1
ATOM 1412 C C . ILE A 1 185 ? -25.067 -11.524 38.123 1.00 94.94 185 ILE A C 1
ATOM 1414 O O . ILE A 1 185 ? -25.395 -11.628 36.945 1.00 94.94 185 ILE A O 1
ATOM 1418 N N . GLY A 1 186 ? -25.080 -12.572 38.946 1.00 91.38 186 GLY A N 1
ATOM 1419 C CA . GLY A 1 186 ? -25.691 -13.850 38.574 1.00 91.38 186 GLY A CA 1
ATOM 1420 C C . GLY A 1 186 ? -27.226 -13.813 38.621 1.00 91.38 186 GLY A C 1
ATOM 1421 O O . GLY A 1 186 ? -27.865 -12.764 38.558 1.00 91.38 186 GLY A O 1
ATOM 1422 N N . ASN A 1 187 ? -27.836 -14.979 38.820 1.00 87.94 187 ASN A N 1
ATOM 1423 C CA . ASN A 1 187 ? -29.290 -15.178 38.853 1.00 87.94 187 ASN A CA 1
ATOM 1424 C C . ASN A 1 187 ? -29.953 -14.880 40.219 1.00 87.94 187 ASN A C 1
ATOM 1426 O O . ASN A 1 187 ? -30.986 -15.457 40.549 1.00 87.94 187 ASN A O 1
ATOM 1430 N N . ARG A 1 188 ? -29.354 -14.005 41.033 1.00 90.81 188 ARG A N 1
ATOM 1431 C CA . ARG A 1 188 ? -29.846 -13.638 42.369 1.00 90.81 188 ARG A CA 1
ATOM 1432 C C . ARG A 1 188 ? -30.672 -12.353 42.314 1.00 90.81 188 ARG A C 1
ATOM 1434 O O . ARG A 1 188 ? -30.103 -11.267 42.226 1.00 90.81 188 ARG A O 1
ATOM 1441 N N . SER A 1 189 ? -31.999 -12.468 42.379 1.00 92.19 189 SER A N 1
ATOM 1442 C CA . SER A 1 189 ? -32.909 -11.313 42.293 1.00 92.19 189 SER A CA 1
ATOM 1443 C C . SER A 1 189 ? -32.713 -10.302 43.428 1.00 92.19 189 SER A C 1
ATOM 1445 O O . SER A 1 189 ? -32.801 -9.104 43.189 1.00 92.19 189 SER A O 1
ATOM 1447 N N . ASP A 1 190 ? -32.385 -10.759 44.639 1.00 92.00 190 ASP A N 1
ATOM 1448 C CA . ASP A 1 190 ? -32.078 -9.893 45.787 1.00 92.00 190 ASP A CA 1
ATOM 1449 C C . ASP A 1 190 ? -30.864 -8.987 45.516 1.00 92.00 190 ASP A C 1
ATOM 1451 O O . ASP A 1 190 ? -30.918 -7.778 45.738 1.00 92.00 190 ASP A O 1
ATOM 1455 N N . ALA A 1 191 ? -29.793 -9.553 44.956 1.00 92.06 191 ALA A N 1
ATOM 1456 C CA . ALA A 1 191 ? -28.598 -8.809 44.569 1.00 92.06 191 ALA A CA 1
ATOM 1457 C C . ALA A 1 191 ? -28.850 -7.863 43.380 1.00 92.06 191 ALA A C 1
ATOM 1459 O O . ALA A 1 191 ? -28.307 -6.758 43.349 1.00 92.06 191 ALA A O 1
ATOM 1460 N N . GLN A 1 192 ? -29.679 -8.278 42.414 1.00 94.88 192 GLN A N 1
ATOM 1461 C CA . GLN A 1 192 ? -30.073 -7.446 41.270 1.00 94.88 192 GLN A CA 1
ATOM 1462 C C . GLN A 1 192 ? -30.840 -6.196 41.725 1.00 94.88 192 GLN A C 1
ATOM 1464 O O . GLN A 1 192 ? -30.477 -5.085 41.337 1.00 94.88 192 GLN A O 1
ATOM 1469 N N . LEU A 1 193 ? -31.847 -6.368 42.590 1.00 95.00 193 LEU A N 1
ATOM 1470 C CA . LEU A 1 193 ? -32.624 -5.265 43.163 1.00 95.00 193 LEU A CA 1
ATOM 1471 C C . LEU A 1 193 ? -31.734 -4.315 43.969 1.00 95.00 193 LEU A C 1
ATOM 1473 O O . LEU A 1 193 ? -31.788 -3.106 43.759 1.00 95.00 193 LEU A O 1
ATOM 1477 N N . LEU A 1 194 ? -30.860 -4.853 44.826 1.00 92.75 194 LEU A N 1
ATOM 1478 C CA . LEU A 1 194 ? -29.940 -4.042 45.624 1.00 92.75 194 LEU A CA 1
ATOM 1479 C C . LEU A 1 194 ? -29.007 -3.193 44.747 1.00 92.75 194 LEU A C 1
ATOM 1481 O O . LEU A 1 194 ? -28.770 -2.027 45.048 1.00 92.75 194 LEU A O 1
ATOM 1485 N N . ALA A 1 195 ? -28.466 -3.746 43.658 1.00 94.06 195 ALA A N 1
ATOM 1486 C CA . ALA A 1 195 ? -27.588 -2.989 42.767 1.00 94.06 195 ALA A CA 1
ATOM 1487 C C . ALA A 1 195 ? -28.313 -1.799 42.116 1.00 94.06 195 ALA A C 1
ATOM 1489 O O . ALA A 1 195 ? -27.762 -0.696 42.077 1.00 94.06 195 ALA A O 1
ATOM 1490 N N . ILE A 1 196 ? -29.556 -2.003 41.666 1.00 95.56 196 ILE A N 1
ATOM 1491 C CA . ILE A 1 196 ? -30.406 -0.936 41.117 1.00 95.56 196 ILE A CA 1
ATOM 1492 C C . ILE A 1 196 ? -30.753 0.090 42.210 1.00 95.56 196 ILE A C 1
ATOM 1494 O O . ILE A 1 196 ? -30.708 1.299 41.975 1.00 95.56 196 ILE A O 1
ATOM 1498 N N . GLU A 1 197 ? -31.042 -0.364 43.431 1.00 93.75 197 GLU A N 1
ATOM 1499 C CA . GLU A 1 197 ? -31.340 0.506 44.571 1.00 93.75 197 GLU A CA 1
ATOM 1500 C C . GLU A 1 197 ? -30.158 1.416 44.938 1.00 93.75 197 GLU A C 1
ATOM 1502 O O . GLU A 1 197 ? -30.349 2.607 45.199 1.00 93.75 197 GLU A O 1
ATOM 1507 N N . LEU A 1 198 ? -28.936 0.878 44.901 1.00 92.12 198 LEU A N 1
ATOM 1508 C CA . LEU A 1 198 ? -27.690 1.613 45.141 1.00 92.12 198 LEU A CA 1
ATOM 1509 C C . LEU A 1 198 ? -27.313 2.565 43.992 1.00 92.12 198 LEU A C 1
ATOM 1511 O O . LEU A 1 198 ? -26.361 3.339 44.121 1.00 92.12 198 LEU A O 1
ATOM 1515 N N . GLY A 1 199 ? -28.067 2.537 42.891 1.00 92.12 199 GLY A N 1
ATOM 1516 C CA . GLY A 1 199 ? -27.931 3.459 41.770 1.00 92.12 199 GLY A CA 1
ATOM 1517 C C . GLY A 1 199 ? -27.055 2.948 40.632 1.00 92.12 199 GLY A C 1
ATOM 1518 O O . GLY A 1 199 ? -26.543 3.771 39.885 1.00 92.12 199 GLY A O 1
ATOM 1519 N N . ALA A 1 200 ? -26.852 1.636 40.477 1.00 95.50 200 ALA A N 1
ATOM 1520 C CA . ALA A 1 200 ? -26.197 1.119 39.276 1.00 95.50 200 ALA A CA 1
ATOM 1521 C C . ALA A 1 200 ? -26.934 1.611 38.019 1.00 95.50 200 ALA A C 1
ATOM 1523 O O . ALA A 1 200 ? -28.146 1.435 37.895 1.00 95.50 200 ALA A O 1
ATOM 1524 N N . ASP A 1 201 ? -26.197 2.201 37.078 1.00 96.75 201 ASP A N 1
ATOM 1525 C CA . ASP A 1 201 ? -26.779 2.660 35.812 1.00 96.75 201 ASP A CA 1
ATOM 1526 C C . ASP A 1 201 ? -27.036 1.494 34.853 1.00 96.75 201 ASP A C 1
ATOM 1528 O O . ASP A 1 201 ? -27.833 1.607 33.920 1.00 96.75 201 ASP A O 1
ATOM 1532 N N . MET A 1 202 ? -26.357 0.371 35.082 1.00 97.69 202 MET A N 1
ATOM 1533 C CA . MET A 1 202 ? -26.515 -0.849 34.313 1.00 97.69 202 MET A CA 1
ATOM 1534 C C . MET A 1 202 ? -26.254 -2.074 35.184 1.00 97.69 202 MET A C 1
ATOM 1536 O O . MET A 1 202 ? -25.249 -2.139 35.897 1.00 97.69 202 MET A O 1
ATOM 1540 N N . ILE A 1 203 ? -27.112 -3.082 35.057 1.00 97.56 203 ILE A N 1
ATOM 1541 C CA . ILE A 1 203 ? -26.840 -4.435 35.537 1.00 97.56 203 ILE A CA 1
ATOM 1542 C C . ILE A 1 203 ? -26.716 -5.405 34.358 1.00 97.56 203 ILE A C 1
ATOM 1544 O O . ILE A 1 203 ? -27.473 -5.342 33.388 1.00 97.56 203 ILE A O 1
ATOM 1548 N N . VAL A 1 204 ? -25.746 -6.311 34.452 1.00 97.94 204 VAL A N 1
ATOM 1549 C CA . VAL A 1 204 ? -25.497 -7.379 33.479 1.00 97.94 204 VAL A CA 1
ATOM 1550 C C . VAL A 1 204 ? -25.735 -8.713 34.168 1.00 97.94 204 VAL A C 1
ATOM 1552 O O . VAL A 1 204 ? -25.002 -9.081 35.084 1.00 97.94 204 VAL A O 1
ATOM 1555 N N . ILE A 1 205 ? -26.752 -9.440 33.725 1.00 97.25 205 ILE A N 1
ATOM 1556 C CA . ILE A 1 205 ? -27.118 -10.752 34.247 1.00 97.25 205 ILE A CA 1
ATOM 1557 C C . ILE A 1 205 ? -26.371 -11.816 33.444 1.00 97.25 205 ILE A C 1
ATOM 1559 O O . ILE A 1 205 ? -26.586 -11.962 32.239 1.00 97.25 205 ILE A O 1
ATOM 1563 N N . SER A 1 206 ? -25.468 -12.537 34.105 1.00 95.62 206 SER A N 1
ATOM 1564 C CA . SER A 1 206 ? -24.621 -13.554 33.473 1.00 95.62 206 SER A CA 1
ATOM 1565 C C . SER A 1 206 ? -25.346 -14.892 33.266 1.00 95.62 206 SER A C 1
ATOM 1567 O O . SER A 1 206 ? -26.383 -15.163 33.878 1.00 95.62 206 SER A O 1
ATOM 1569 N N . ASN A 1 207 ? -24.775 -15.757 32.421 1.00 94.19 207 ASN A N 1
ATOM 1570 C CA . ASN A 1 207 ? -25.241 -17.122 32.140 1.00 94.19 207 ASN A CA 1
ATOM 1571 C C . ASN A 1 207 ? -26.716 -17.218 31.701 1.00 94.19 207 ASN A C 1
ATOM 1573 O O . ASN A 1 207 ? -27.421 -18.142 32.102 1.00 94.19 207 ASN A O 1
ATOM 1577 N N . GLN A 1 208 ? -27.195 -16.261 30.901 1.00 93.25 208 GLN A N 1
ATOM 1578 C CA . GLN A 1 208 ? -28.589 -16.198 30.429 1.00 93.25 208 GLN A CA 1
ATOM 1579 C C . GLN A 1 208 ? -29.638 -16.190 31.557 1.00 93.25 208 GLN A C 1
ATOM 1581 O O . GLN A 1 208 ? -30.758 -16.670 31.379 1.00 93.25 208 GLN A O 1
ATOM 1586 N N . GLY A 1 209 ? -29.289 -15.666 32.735 1.00 91.44 209 GLY A N 1
ATOM 1587 C CA . GLY A 1 209 ? -30.238 -15.553 33.837 1.00 91.44 209 GLY A CA 1
ATOM 1588 C C . GLY A 1 209 ? -31.442 -14.680 33.465 1.00 91.44 209 GLY A C 1
ATOM 1589 O O . GLY A 1 209 ? -31.288 -13.622 32.859 1.00 91.44 209 GLY A O 1
ATOM 1590 N N . GLN A 1 210 ? -32.641 -15.112 33.858 1.00 92.12 210 GLN A N 1
ATOM 1591 C CA . GLN A 1 210 ? -33.871 -14.349 33.649 1.00 92.12 210 GLN A CA 1
ATOM 1592 C C . GLN A 1 210 ? -34.161 -13.471 34.876 1.00 92.12 210 GLN A C 1
ATOM 1594 O O . GLN A 1 210 ? -34.327 -14.015 35.973 1.00 92.12 210 GLN A O 1
ATOM 1599 N N . PRO A 1 211 ? -34.206 -12.133 34.737 1.00 95.25 211 PRO A N 1
ATOM 1600 C CA . PRO A 1 211 ? -34.658 -11.263 35.817 1.00 95.25 211 PRO A CA 1
ATOM 1601 C C . PRO A 1 211 ? -36.153 -11.451 36.083 1.00 95.25 211 PRO A C 1
ATOM 1603 O O . PRO A 1 211 ? -36.922 -11.776 35.179 1.00 95.25 211 PRO A O 1
ATOM 1606 N N . SER A 1 212 ? -36.574 -11.207 37.323 1.00 96.62 212 SER A N 1
ATOM 1607 C CA . SER A 1 212 ? -37.997 -11.133 37.658 1.00 96.62 212 SER A CA 1
ATOM 1608 C C . SER A 1 212 ? -38.622 -9.829 37.147 1.00 96.62 212 SER A C 1
ATOM 1610 O O . SER A 1 212 ? -37.925 -8.838 36.914 1.00 96.62 212 SER A O 1
ATOM 1612 N N . GLU A 1 213 ? -39.952 -9.793 37.039 1.00 96.38 213 GLU A N 1
ATOM 1613 C CA . GLU A 1 213 ? -40.675 -8.558 36.699 1.00 96.38 213 GLU A CA 1
ATOM 1614 C C . GLU A 1 213 ? -40.419 -7.431 37.707 1.00 96.38 213 GLU A C 1
ATOM 1616 O O . GLU A 1 213 ? -40.338 -6.275 37.304 1.00 96.38 213 GLU A O 1
ATOM 1621 N N . ASP A 1 214 ? -40.202 -7.751 38.986 1.00 97.00 214 ASP A N 1
ATOM 1622 C CA . ASP A 1 214 ? -39.860 -6.754 40.009 1.00 97.00 214 ASP A CA 1
ATOM 1623 C C . ASP A 1 214 ? -38.528 -6.053 39.697 1.00 97.00 214 ASP A C 1
ATOM 1625 O O . ASP A 1 214 ? -38.413 -4.834 39.834 1.00 97.00 214 ASP A O 1
ATOM 1629 N N . VAL A 1 215 ? -37.529 -6.807 39.219 1.00 97.31 215 VAL A N 1
ATOM 1630 C CA . VAL A 1 215 ? -36.229 -6.259 38.797 1.00 97.31 215 VAL A CA 1
ATOM 1631 C C . VAL A 1 215 ? -36.410 -5.344 37.588 1.00 97.31 215 VAL A C 1
ATOM 1633 O O . VAL A 1 215 ? -35.883 -4.232 37.576 1.00 97.31 215 VAL A O 1
ATOM 1636 N N . LEU A 1 216 ? -37.188 -5.771 36.590 1.00 97.88 216 LEU A N 1
ATOM 1637 C CA . LEU A 1 216 ? -37.457 -4.970 35.392 1.00 97.88 216 LEU A CA 1
ATOM 1638 C C . LEU A 1 216 ? -38.281 -3.714 35.705 1.00 97.88 216 LEU A C 1
ATOM 1640 O O . LEU A 1 216 ? -38.031 -2.652 35.136 1.00 97.88 216 LEU A O 1
ATOM 1644 N N . ALA A 1 217 ? -39.263 -3.813 36.600 1.00 97.69 217 ALA A N 1
ATOM 1645 C CA . ALA A 1 217 ? -40.070 -2.686 37.054 1.00 97.69 217 ALA A CA 1
ATOM 1646 C C . ALA A 1 217 ? -39.207 -1.646 37.778 1.00 97.69 217 ALA A C 1
ATOM 1648 O O . ALA A 1 217 ? -39.237 -0.474 37.402 1.00 97.69 217 ALA A O 1
ATOM 1649 N N . MET A 1 218 ? -38.377 -2.076 38.733 1.00 97.19 218 MET A N 1
ATOM 1650 C CA . MET A 1 218 ? -37.471 -1.181 39.455 1.00 97.19 218 MET A CA 1
ATOM 1651 C C . MET A 1 218 ? -36.423 -0.556 38.526 1.00 97.19 218 MET A C 1
ATOM 1653 O O . MET A 1 218 ? -36.134 0.635 38.630 1.00 97.19 218 MET A O 1
ATOM 1657 N N . ALA A 1 219 ? -35.874 -1.330 37.584 1.00 97.38 219 ALA A N 1
ATOM 1658 C CA . ALA A 1 219 ? -34.933 -0.813 36.596 1.00 97.38 219 ALA A CA 1
ATOM 1659 C C . ALA A 1 219 ? -35.567 0.271 35.710 1.00 97.38 219 ALA A C 1
ATOM 1661 O O . ALA A 1 219 ? -34.951 1.312 35.493 1.00 97.38 219 ALA A O 1
ATOM 1662 N N . ARG A 1 220 ? -36.813 0.068 35.254 1.00 97.44 220 ARG A N 1
ATOM 1663 C CA . ARG A 1 220 ? -37.580 1.077 34.500 1.00 97.44 220 ARG A CA 1
ATOM 1664 C C . ARG A 1 220 ? -37.833 2.339 35.322 1.00 97.44 220 ARG A C 1
ATOM 1666 O O . ARG A 1 220 ? -37.624 3.433 34.813 1.00 97.44 220 ARG A O 1
ATOM 1673 N N . GLU A 1 221 ? -38.236 2.192 36.582 1.00 96.69 221 GLU A N 1
ATOM 1674 C CA . GLU A 1 221 ? -38.481 3.320 37.491 1.00 96.69 221 GLU A CA 1
ATOM 1675 C C . GLU A 1 221 ? -37.214 4.155 37.729 1.00 96.69 221 GLU A C 1
ATOM 1677 O O . GLU A 1 221 ? -37.270 5.383 37.753 1.00 96.69 221 GLU A O 1
ATOM 1682 N N . ARG A 1 222 ? -36.061 3.493 37.875 1.00 95.19 222 ARG A N 1
ATOM 1683 C CA . ARG A 1 222 ? -34.780 4.151 38.173 1.00 95.19 222 ARG A CA 1
ATOM 1684 C C . ARG A 1 222 ? -33.934 4.487 36.945 1.00 95.19 222 ARG A C 1
ATOM 1686 O O . ARG A 1 222 ? -32.860 5.060 37.099 1.00 95.19 222 ARG A O 1
ATOM 1693 N N . GLY A 1 223 ? -34.397 4.148 35.742 1.00 95.00 223 GLY A N 1
ATOM 1694 C CA . GLY A 1 223 ? -33.665 4.382 34.494 1.00 95.00 223 GLY A CA 1
ATOM 1695 C C . GLY A 1 223 ? -32.371 3.568 34.359 1.00 95.00 223 GLY A C 1
ATOM 1696 O O . GLY A 1 223 ? -31.445 4.006 33.671 1.00 95.00 223 GLY A O 1
ATOM 1697 N N . ALA A 1 224 ? -32.291 2.409 35.020 1.00 96.88 224 ALA A N 1
ATOM 1698 C CA . ALA A 1 224 ? -31.159 1.493 34.927 1.00 96.88 224 ALA A CA 1
ATOM 1699 C C . ALA A 1 224 ? -31.316 0.554 33.721 1.00 96.88 224 ALA A C 1
ATOM 1701 O O . ALA A 1 224 ? -32.404 0.035 33.454 1.00 96.88 224 ALA A O 1
ATOM 1702 N N . ALA A 1 225 ? -30.222 0.306 33.004 1.00 98.00 225 ALA A N 1
ATOM 1703 C CA . ALA A 1 225 ? -30.200 -0.671 31.926 1.00 98.00 225 ALA A CA 1
ATOM 1704 C C . ALA A 1 225 ? -30.086 -2.102 32.475 1.00 98.00 225 ALA A C 1
ATOM 1706 O O . ALA A 1 225 ? -29.301 -2.363 33.387 1.00 98.00 225 ALA A O 1
ATOM 1707 N N . VAL A 1 226 ? -30.834 -3.045 31.901 1.00 98.06 226 VAL A N 1
ATOM 1708 C CA . VAL A 1 226 ? -30.750 -4.474 32.245 1.00 98.06 226 VAL A CA 1
ATOM 1709 C C . VAL A 1 226 ? -30.374 -5.254 31.001 1.00 98.06 226 VAL A C 1
ATOM 1711 O O . VAL A 1 226 ? -31.126 -5.275 30.026 1.00 98.06 226 VAL A O 1
ATOM 1714 N N . VAL A 1 227 ? -29.218 -5.909 31.052 1.00 98.06 227 VAL A N 1
ATOM 1715 C CA . VAL A 1 227 ? -28.705 -6.733 29.956 1.00 98.06 227 VAL A CA 1
ATOM 1716 C C . VAL A 1 227 ? -28.556 -8.168 30.411 1.00 98.06 227 VAL A C 1
ATOM 1718 O O . VAL A 1 227 ? -27.987 -8.427 31.467 1.00 98.06 227 VAL A O 1
ATOM 1721 N N . VAL A 1 228 ? -29.022 -9.104 29.595 1.00 97.88 228 VAL A N 1
ATOM 1722 C CA . VAL A 1 228 ? -28.782 -10.534 29.792 1.00 97.88 228 VAL A CA 1
ATOM 1723 C C . VAL A 1 228 ? -27.673 -10.967 28.849 1.00 97.88 228 VAL A C 1
ATOM 1725 O O . VAL A 1 228 ? -27.766 -10.757 27.644 1.00 97.88 228 VAL A O 1
ATOM 1728 N N . SER A 1 229 ? -26.612 -11.566 29.385 1.00 97.62 229 SER A N 1
ATOM 1729 C CA . SER A 1 229 ? -25.487 -12.069 28.599 1.00 97.62 229 SER A CA 1
ATOM 1730 C C . SER A 1 229 ? -25.388 -13.594 28.691 1.00 97.62 229 SER A C 1
ATOM 1732 O O . SER A 1 229 ? -25.586 -14.159 29.771 1.00 97.62 229 SER A O 1
ATOM 1734 N N . PRO A 1 230 ? -25.029 -14.290 27.596 1.00 97.06 230 PRO A N 1
ATOM 1735 C CA . PRO A 1 230 ? -24.736 -15.720 27.636 1.00 97.06 230 PRO A CA 1
ATOM 1736 C C . PRO A 1 230 ? -23.449 -16.076 28.385 1.00 97.06 230 PRO A C 1
ATOM 1738 O O . PRO A 1 230 ? -23.179 -17.249 28.623 1.00 97.06 230 PRO A O 1
ATOM 1741 N N . LEU A 1 231 ? -22.642 -15.085 28.738 1.00 96.50 231 LEU A N 1
ATOM 1742 C CA . LEU A 1 231 ? -21.311 -15.270 29.292 1.00 96.50 231 LEU A CA 1
ATOM 1743 C C . LEU A 1 231 ? -21.360 -15.371 30.810 1.00 96.50 231 LEU A C 1
ATOM 1745 O O . LEU A 1 231 ? -22.255 -14.819 31.450 1.00 96.50 231 LEU A O 1
ATOM 1749 N N . ASP A 1 232 ? -20.356 -16.011 31.401 1.00 95.25 232 ASP A N 1
ATOM 1750 C CA . ASP A 1 232 ? -20.204 -16.018 32.852 1.00 95.25 232 ASP A CA 1
ATOM 1751 C C . ASP A 1 232 ? -19.797 -14.637 33.400 1.00 95.25 232 ASP A C 1
ATOM 1753 O O . ASP A 1 232 ? -19.455 -13.706 32.661 1.00 95.25 232 ASP A O 1
ATOM 1757 N N . SER A 1 233 ? -19.835 -14.488 34.726 1.00 92.88 233 SER A N 1
ATOM 1758 C CA . SER A 1 233 ? -19.545 -13.210 35.378 1.00 92.88 233 SER A CA 1
ATOM 1759 C C . SER A 1 233 ? -18.091 -12.744 35.208 1.00 92.88 233 SER A C 1
ATOM 1761 O O . SER A 1 233 ? -17.843 -11.540 35.155 1.00 92.88 233 SER A O 1
ATOM 1763 N N . TYR A 1 234 ? -17.128 -13.668 35.109 1.00 90.31 234 TYR A N 1
ATOM 1764 C CA . TYR A 1 234 ? -15.710 -13.344 34.932 1.00 90.31 234 TYR A CA 1
ATOM 1765 C C . TYR A 1 234 ? -15.442 -12.815 33.519 1.00 90.31 234 TYR A C 1
ATOM 1767 O O . TYR A 1 234 ? -14.830 -11.757 33.346 1.00 90.31 234 TYR A O 1
ATOM 1775 N N . VAL A 1 235 ? -15.940 -13.525 32.507 1.00 92.38 235 VAL A N 1
ATOM 1776 C CA . VAL A 1 235 ? -15.816 -13.143 31.101 1.00 92.38 235 VAL A CA 1
ATOM 1777 C C . VAL A 1 235 ? -16.588 -11.853 30.832 1.00 92.38 235 VAL A C 1
ATOM 1779 O O . VAL A 1 235 ? -16.046 -10.959 30.184 1.00 92.38 235 VAL A O 1
ATOM 1782 N N . SER A 1 236 ? -17.796 -11.706 31.386 1.00 94.25 236 SER A N 1
ATOM 1783 C CA . SER A 1 236 ? -18.589 -10.474 31.265 1.00 94.25 236 SER A CA 1
ATOM 1784 C C . SER A 1 236 ? -17.852 -9.268 31.843 1.00 94.25 236 SER A C 1
ATOM 1786 O O . SER A 1 236 ? -17.691 -8.263 31.155 1.00 94.25 236 SER A O 1
ATOM 1788 N N . GLY A 1 237 ? -17.326 -9.385 33.070 1.00 90.50 237 GLY A N 1
ATOM 1789 C CA . GLY A 1 237 ? -16.568 -8.307 33.713 1.00 90.50 237 GLY A CA 1
ATOM 1790 C C . GLY A 1 237 ? -15.362 -7.859 32.885 1.00 90.50 237 GLY A C 1
ATOM 1791 O O . GLY A 1 237 ? -15.126 -6.663 32.732 1.00 90.50 237 GLY A O 1
ATOM 1792 N N . ARG A 1 238 ? -14.642 -8.813 32.280 1.00 87.56 238 ARG A N 1
ATOM 1793 C CA . ARG A 1 238 ? -13.524 -8.520 31.372 1.00 87.56 238 ARG A CA 1
ATOM 1794 C C . ARG A 1 238 ? -13.952 -7.889 30.053 1.00 87.56 238 ARG A C 1
ATOM 1796 O O . ARG A 1 238 ? -13.226 -7.065 29.515 1.00 87.56 238 ARG A O 1
ATOM 1803 N N . MET A 1 239 ? -15.060 -8.330 29.469 1.00 90.75 239 MET A N 1
ATOM 1804 C CA . MET A 1 239 ? -15.446 -7.876 28.136 1.00 90.75 239 MET A CA 1
ATOM 1805 C C . MET A 1 239 ? -16.098 -6.498 28.143 1.00 90.75 239 MET A C 1
ATOM 1807 O O . MET A 1 239 ? -15.930 -5.768 27.173 1.00 90.75 239 MET A O 1
ATOM 1811 N N . ILE A 1 240 ? -16.729 -6.088 29.246 1.00 93.44 240 ILE A N 1
ATOM 1812 C CA . ILE A 1 240 ? -17.258 -4.723 29.393 1.00 93.44 240 ILE A CA 1
ATOM 1813 C C . ILE A 1 240 ? -16.162 -3.671 29.168 1.00 93.44 240 ILE A C 1
ATOM 1815 O O . ILE A 1 240 ? -16.408 -2.680 28.488 1.00 93.44 240 ILE A O 1
ATOM 1819 N N . THR A 1 241 ? -14.933 -3.880 29.653 1.00 87.88 241 THR A N 1
ATOM 1820 C CA . THR A 1 241 ? -13.848 -2.902 29.434 1.00 87.88 241 THR A CA 1
ATOM 1821 C C . THR A 1 241 ? -13.359 -2.865 27.983 1.00 87.88 241 THR A C 1
ATOM 1823 O O . THR A 1 241 ? -12.860 -1.840 27.519 1.00 87.88 241 THR A O 1
ATOM 1826 N N . LEU A 1 242 ? -13.571 -3.948 27.229 1.00 90.69 242 LEU A N 1
ATOM 1827 C CA . LEU A 1 242 ? -13.294 -4.028 25.793 1.00 90.69 242 LEU A CA 1
ATOM 1828 C C . LEU A 1 242 ? -14.434 -3.471 24.919 1.00 90.69 242 LEU A C 1
ATOM 1830 O O . LEU A 1 242 ? -14.312 -3.464 23.691 1.00 90.69 242 LEU A O 1
ATOM 1834 N N . ALA A 1 243 ? -15.526 -3.005 25.529 1.00 94.75 243 ALA A N 1
ATOM 1835 C CA . ALA A 1 243 ? -16.596 -2.289 24.840 1.00 94.75 243 ALA A CA 1
ATOM 1836 C C . ALA A 1 243 ? -16.265 -0.810 24.590 1.00 94.75 243 ALA A C 1
ATOM 1838 O O . ALA A 1 243 ? -16.937 -0.161 23.792 1.00 94.75 243 ALA A O 1
ATOM 1839 N N . ALA A 1 244 ? -15.222 -0.287 25.243 1.00 93.19 244 ALA A N 1
ATOM 1840 C CA . ALA A 1 244 ? -14.802 1.098 25.100 1.00 93.19 244 ALA A CA 1
ATOM 1841 C C . ALA A 1 244 ? -14.521 1.474 23.633 1.00 93.19 244 ALA A C 1
ATOM 1843 O O . ALA A 1 244 ? -13.913 0.677 22.906 1.00 93.19 244 ALA A O 1
ATOM 1844 N N . PRO A 1 245 ? -14.934 2.678 23.193 1.00 95.56 245 PRO A N 1
ATOM 1845 C CA . PRO A 1 245 ? -14.787 3.099 21.806 1.00 95.56 245 PRO A CA 1
ATOM 1846 C C . PRO A 1 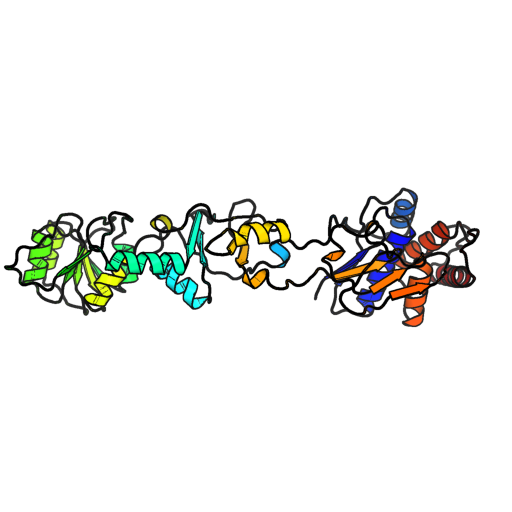245 ? -13.311 3.260 21.427 1.00 95.56 245 PRO A C 1
ATOM 1848 O O . PRO A 1 245 ? -12.520 3.832 22.187 1.00 95.56 245 PRO A O 1
ATOM 1851 N N . CYS A 1 246 ? -12.944 2.810 20.225 1.00 95.75 246 CYS A N 1
ATOM 1852 C CA . CYS A 1 246 ? -11.577 2.905 19.709 1.00 95.75 246 CYS A CA 1
ATOM 1853 C C . CYS A 1 246 ? -11.032 4.336 19.769 1.00 95.75 246 CYS A C 1
ATOM 1855 O O . CYS A 1 246 ? -9.896 4.532 20.186 1.00 95.75 246 CYS A O 1
ATOM 1857 N N . GLY A 1 247 ? -11.842 5.347 19.442 1.00 94.81 247 GLY A N 1
ATOM 1858 C CA . GLY A 1 247 ? -11.426 6.754 19.437 1.00 94.81 247 GLY A CA 1
ATOM 1859 C C . GLY A 1 247 ? -10.939 7.278 20.795 1.00 94.81 247 GLY A C 1
ATOM 1860 O O . GLY A 1 247 ? -10.070 8.151 20.848 1.00 94.81 247 GLY A O 1
ATOM 1861 N N . ALA A 1 248 ? -11.448 6.721 21.899 1.00 91.50 248 ALA A N 1
ATOM 1862 C CA . ALA A 1 248 ? -11.011 7.089 23.246 1.00 91.50 248 ALA A CA 1
ATOM 1863 C C . ALA A 1 248 ? -9.666 6.449 23.625 1.00 91.50 248 ALA A C 1
ATOM 1865 O O . ALA A 1 248 ? -8.937 6.994 24.454 1.00 91.50 248 ALA A O 1
ATOM 1866 N N . LEU A 1 249 ? -9.337 5.301 23.024 1.00 89.19 249 LEU A N 1
ATOM 1867 C CA . LEU A 1 249 ? -8.211 4.450 23.422 1.00 89.19 249 LEU A CA 1
ATOM 1868 C C . LEU A 1 249 ? -7.086 4.362 22.388 1.00 89.19 249 LEU A C 1
ATOM 1870 O O . LEU A 1 249 ? -6.020 3.828 22.692 1.00 89.19 249 LEU A O 1
ATOM 1874 N N . MET A 1 250 ? -7.327 4.849 21.176 1.00 93.38 250 MET A N 1
ATOM 1875 C CA . MET A 1 250 ? -6.366 4.835 20.087 1.00 93.38 250 MET A CA 1
ATOM 1876 C C . MET A 1 250 ? -5.177 5.747 20.362 1.00 93.38 250 MET A C 1
ATOM 1878 O O . MET A 1 250 ? -5.242 6.746 21.082 1.00 93.38 250 MET A O 1
ATOM 1882 N N . GLU A 1 251 ? -4.097 5.437 19.673 1.00 92.00 251 GLU A N 1
ATOM 1883 C CA . GLU A 1 251 ? -2.913 6.267 19.614 1.00 92.00 251 GLU A CA 1
ATOM 1884 C C . GLU A 1 251 ? -3.145 7.323 18.535 1.00 92.00 251 GLU A C 1
ATOM 1886 O O . GLU A 1 251 ? -3.372 7.016 17.362 1.00 92.00 251 GLU A O 1
ATOM 1891 N N . LYS A 1 252 ? -3.202 8.583 18.968 1.00 91.88 252 LYS A N 1
ATOM 1892 C CA . LYS A 1 252 ? -3.595 9.717 18.125 1.00 91.88 252 LYS A CA 1
ATOM 1893 C C . LYS A 1 252 ? -2.435 10.156 17.241 1.00 91.88 252 LYS A C 1
ATOM 1895 O O . LYS A 1 252 ? -1.283 10.073 17.657 1.00 91.88 252 LYS A O 1
ATOM 1900 N N . ARG A 1 253 ? -2.762 10.743 16.084 1.00 87.62 253 ARG A N 1
ATOM 1901 C CA . ARG A 1 253 ? -1.785 11.284 15.116 1.00 87.62 253 ARG A CA 1
ATOM 1902 C C . ARG A 1 253 ? -0.781 10.208 14.666 1.00 87.62 253 ARG A C 1
ATOM 1904 O O . ARG A 1 253 ? 0.407 10.310 14.976 1.00 87.62 253 ARG A O 1
ATOM 1911 N N . PRO A 1 254 ? -1.259 9.159 13.978 1.00 94.00 254 PRO A N 1
ATOM 1912 C CA . PRO A 1 254 ? -0.370 8.145 13.441 1.00 94.00 254 PRO A CA 1
ATOM 1913 C C . PRO A 1 254 ? 0.491 8.752 12.328 1.00 94.00 254 PRO A C 1
ATOM 1915 O O . PRO A 1 254 ? 0.152 9.800 11.774 1.00 94.00 254 PRO A O 1
ATOM 1918 N N . LEU A 1 255 ? 1.593 8.090 11.980 1.00 95.94 255 LEU A N 1
ATOM 1919 C CA . LEU A 1 255 ? 2.347 8.456 10.787 1.00 95.94 255 LEU A CA 1
ATOM 1920 C C . LEU A 1 255 ? 1.488 8.165 9.555 1.00 95.94 255 LEU A C 1
ATOM 1922 O O . LEU A 1 255 ? 1.305 7.007 9.180 1.00 95.94 255 LEU A O 1
ATOM 1926 N N . ALA A 1 256 ? 0.952 9.229 8.965 1.00 96.81 256 ALA A N 1
ATOM 1927 C CA . ALA A 1 256 ? 0.167 9.199 7.745 1.00 96.81 256 ALA A CA 1
ATOM 1928 C C . ALA A 1 256 ? 0.916 9.964 6.649 1.00 96.81 256 ALA A C 1
ATOM 1930 O O . ALA A 1 256 ? 1.260 11.132 6.838 1.00 96.81 256 ALA A O 1
ATOM 1931 N N . VAL A 1 257 ? 1.195 9.307 5.525 1.00 97.75 257 VAL A N 1
ATOM 1932 C CA . VAL A 1 257 ? 1.975 9.880 4.415 1.00 97.75 257 VAL A CA 1
ATOM 1933 C C . VAL A 1 257 ? 1.298 9.595 3.070 1.00 97.75 257 VAL A C 1
ATOM 1935 O O . VAL A 1 257 ? 0.569 8.610 2.952 1.00 97.75 257 VAL A O 1
ATOM 1938 N N . PRO A 1 258 ? 1.500 10.433 2.041 1.00 97.88 258 PRO A N 1
ATOM 1939 C CA . PRO A 1 258 ? 0.990 10.145 0.705 1.00 97.88 258 PRO A CA 1
ATOM 1940 C C . PRO A 1 258 ? 1.747 8.977 0.052 1.00 97.88 258 PRO A C 1
ATOM 1942 O O . PRO A 1 258 ? 2.860 8.625 0.445 1.00 97.88 258 PRO A O 1
ATOM 1945 N N . GLY A 1 259 ? 1.147 8.372 -0.975 1.00 96.44 259 GLY A N 1
ATOM 1946 C CA . GLY A 1 259 ? 1.732 7.216 -1.665 1.00 96.44 259 GLY A CA 1
ATOM 1947 C C . GLY A 1 259 ? 3.052 7.495 -2.389 1.00 96.44 259 GLY A C 1
ATOM 1948 O O . GLY A 1 259 ? 3.838 6.575 -2.596 1.00 96.44 259 GLY A O 1
ATOM 1949 N N . ASP A 1 260 ? 3.329 8.742 -2.759 1.00 94.62 260 ASP A N 1
ATOM 1950 C CA . ASP A 1 260 ? 4.561 9.152 -3.435 1.00 94.62 260 ASP A CA 1
ATOM 1951 C C . ASP A 1 260 ? 5.744 9.405 -2.485 1.00 94.62 260 ASP A C 1
ATOM 1953 O O . ASP A 1 260 ? 6.855 9.648 -2.956 1.00 94.62 260 ASP A O 1
ATOM 1957 N N . HIS A 1 261 ? 5.539 9.290 -1.169 1.00 95.88 261 HIS A N 1
ATOM 1958 C CA . HIS A 1 261 ? 6.589 9.458 -0.167 1.00 95.88 261 HIS A CA 1
ATOM 1959 C C . HIS A 1 261 ? 7.734 8.457 -0.383 1.00 95.88 261 HIS A C 1
ATOM 1961 O O . HIS A 1 261 ? 7.489 7.266 -0.585 1.00 95.88 261 HIS A O 1
ATOM 1967 N N . LEU A 1 262 ? 8.987 8.920 -0.332 1.00 94.19 262 LEU A N 1
ATOM 1968 C CA . LEU A 1 262 ? 10.153 8.071 -0.579 1.00 94.19 262 LEU A CA 1
ATOM 1969 C C . LEU A 1 262 ? 10.306 7.004 0.504 1.00 94.19 262 LEU A C 1
ATOM 1971 O O . LEU A 1 262 ? 10.216 7.273 1.701 1.00 94.19 262 LEU A O 1
ATOM 1975 N N . LEU A 1 263 ? 10.600 5.778 0.077 1.00 93.94 263 LEU A N 1
ATOM 1976 C CA . LEU A 1 263 ? 10.719 4.639 0.980 1.00 93.94 263 LEU A CA 1
ATOM 1977 C C . LEU A 1 263 ? 11.912 4.771 1.939 1.00 93.94 263 LEU A C 1
ATOM 1979 O O . LEU A 1 263 ? 11.852 4.274 3.061 1.00 93.94 263 LEU A O 1
ATOM 1983 N N . ALA A 1 264 ? 12.985 5.444 1.511 1.00 91.00 264 ALA A N 1
ATOM 1984 C CA . ALA A 1 264 ? 14.159 5.700 2.344 1.00 91.00 264 ALA A CA 1
ATOM 1985 C C . ALA A 1 264 ? 13.808 6.572 3.561 1.00 91.00 264 ALA A C 1
ATOM 1987 O O . ALA A 1 264 ? 14.123 6.199 4.691 1.00 91.00 264 ALA A O 1
ATOM 1988 N N . ASP A 1 265 ? 13.079 7.668 3.335 1.00 93.88 265 ASP A N 1
ATOM 1989 C CA . ASP A 1 265 ? 12.619 8.570 4.395 1.00 93.88 265 ASP A CA 1
ATOM 1990 C C . ASP A 1 265 ? 11.583 7.879 5.289 1.00 93.88 265 ASP A C 1
ATOM 1992 O O . ASP A 1 265 ? 11.684 7.909 6.518 1.00 93.88 265 ASP A O 1
ATOM 1996 N N . LEU A 1 266 ? 10.635 7.164 4.669 1.00 94.94 266 LEU A N 1
ATOM 1997 C CA . LEU A 1 266 ? 9.612 6.400 5.380 1.00 94.94 266 LEU A CA 1
ATOM 1998 C C . LEU A 1 266 ? 10.225 5.348 6.313 1.00 94.94 266 LEU A C 1
ATOM 2000 O O . LEU A 1 266 ? 9.743 5.138 7.425 1.00 94.94 266 LEU A O 1
ATOM 2004 N N . SER A 1 267 ? 11.302 4.693 5.874 1.00 93.25 267 SER A N 1
ATOM 2005 C CA . SER A 1 267 ? 12.027 3.702 6.667 1.00 93.25 267 SER A CA 1
ATOM 2006 C C . SER A 1 267 ? 12.615 4.305 7.943 1.00 93.25 267 SER A C 1
ATOM 2008 O O . SER A 1 267 ? 12.502 3.690 9.005 1.00 93.25 267 SER A O 1
ATOM 2010 N N . GLU A 1 268 ? 13.206 5.501 7.882 1.00 93.88 268 GLU A N 1
ATOM 2011 C CA . GLU A 1 268 ? 13.717 6.176 9.083 1.00 93.88 268 GLU A CA 1
ATOM 2012 C C . GLU A 1 268 ? 12.582 6.569 10.033 1.00 93.88 268 GLU A C 1
ATOM 2014 O O . GLU A 1 268 ? 12.654 6.277 11.227 1.00 93.88 268 GLU A O 1
ATOM 2019 N N . GLN A 1 269 ? 11.480 7.107 9.507 1.00 94.81 269 GLN A N 1
ATOM 2020 C CA . GLN A 1 269 ? 10.314 7.461 10.321 1.00 94.81 269 GLN A CA 1
ATOM 2021 C C . GLN A 1 269 ? 9.700 6.233 11.017 1.00 94.81 269 GLN A C 1
ATOM 2023 O O . GLN A 1 269 ? 9.404 6.272 12.211 1.00 94.81 269 GLN A O 1
ATOM 2028 N N . ILE A 1 270 ? 9.558 5.105 10.311 1.00 94.06 270 ILE A N 1
ATOM 2029 C CA . ILE A 1 270 ? 9.011 3.855 10.869 1.00 94.06 270 ILE A CA 1
ATOM 2030 C C . ILE A 1 270 ? 9.904 3.275 11.978 1.00 94.06 270 ILE A C 1
ATOM 2032 O O . ILE A 1 270 ? 9.395 2.634 12.906 1.00 94.06 270 ILE A O 1
ATOM 2036 N N . LYS A 1 271 ? 11.228 3.480 11.929 1.00 90.06 271 LYS A N 1
ATOM 2037 C CA . LYS A 1 271 ? 12.145 3.020 12.989 1.00 90.06 271 LYS A CA 1
ATOM 2038 C C . LYS A 1 271 ? 11.891 3.719 14.324 1.00 90.06 271 LYS A C 1
ATOM 2040 O O . LYS A 1 271 ? 12.042 3.077 15.364 1.00 90.06 271 LYS A O 1
ATOM 2045 N N . GLU A 1 272 ? 11.483 4.985 14.297 1.00 89.31 272 GLU A N 1
ATOM 2046 C CA . GLU A 1 272 ? 11.204 5.784 15.497 1.00 89.31 272 GLU A CA 1
ATOM 2047 C C . GLU A 1 272 ? 9.854 5.438 16.147 1.00 89.31 272 GLU A C 1
ATOM 2049 O O . GLU A 1 272 ? 9.630 5.702 17.332 1.00 89.31 272 GLU A O 1
ATOM 2054 N N . LEU A 1 273 ? 8.950 4.797 15.401 1.00 87.19 273 LEU A N 1
ATOM 2055 C CA . LEU A 1 273 ? 7.623 4.427 15.880 1.00 87.19 273 LEU A CA 1
ATOM 2056 C C . LEU A 1 273 ? 7.639 3.089 16.615 1.00 87.19 273 LEU A C 1
ATOM 2058 O O . LEU A 1 273 ? 8.050 2.055 16.090 1.00 87.19 273 LEU A O 1
ATOM 2062 N N . TYR A 1 274 ? 7.059 3.068 17.814 1.00 84.62 274 TYR A N 1
ATOM 2063 C CA . TYR A 1 274 ? 6.941 1.833 18.594 1.00 84.62 274 TYR A CA 1
ATOM 2064 C C . TYR A 1 274 ? 6.021 0.783 17.952 1.00 84.62 274 TYR A C 1
ATOM 2066 O O . TYR A 1 274 ? 6.092 -0.381 18.335 1.00 84.62 274 TYR A O 1
ATOM 2074 N N . TYR A 1 275 ? 5.108 1.204 17.071 1.00 83.00 275 TYR A N 1
ATOM 2075 C CA . TYR A 1 275 ? 4.168 0.340 16.348 1.00 83.00 275 TYR A CA 1
ATOM 2076 C C . TYR A 1 275 ? 4.639 0.016 14.931 1.00 83.00 275 TYR A C 1
ATOM 2078 O O . TYR A 1 275 ? 3.964 -0.722 14.226 1.00 83.00 275 TYR A O 1
ATOM 2086 N N . ALA A 1 276 ? 5.800 0.553 14.539 1.00 89.12 276 ALA A N 1
ATOM 2087 C CA . ALA A 1 276 ? 6.556 0.144 13.364 1.00 89.12 276 ALA A CA 1
ATOM 2088 C C . ALA A 1 276 ? 5.742 0.063 12.055 1.00 89.12 276 ALA A C 1
ATOM 2090 O O . ALA A 1 276 ? 5.988 -0.818 11.226 1.00 89.12 276 ALA A O 1
ATOM 2091 N N . ALA A 1 277 ? 4.799 0.990 11.863 1.00 94.31 277 ALA A N 1
ATOM 2092 C CA . ALA A 1 277 ? 3.970 1.064 10.668 1.00 94.31 277 ALA A CA 1
ATOM 2093 C C . ALA A 1 277 ? 3.647 2.511 10.277 1.00 94.31 277 ALA A C 1
ATOM 2095 O O . ALA A 1 277 ? 3.630 3.401 11.127 1.00 94.31 277 ALA A O 1
ATOM 2096 N N . ALA A 1 278 ? 3.357 2.721 8.997 1.00 97.00 278 ALA A N 1
ATOM 2097 C CA . ALA A 1 278 ? 2.862 3.966 8.430 1.00 97.00 278 ALA A CA 1
ATOM 2098 C C . ALA A 1 278 ? 1.583 3.710 7.631 1.00 97.00 278 ALA A C 1
ATOM 2100 O O . ALA A 1 278 ? 1.448 2.686 6.959 1.00 97.00 278 ALA A O 1
ATOM 2101 N N . ILE A 1 279 ? 0.657 4.661 7.691 1.00 97.75 279 ILE A N 1
ATOM 2102 C CA . ILE A 1 279 ? -0.604 4.619 6.957 1.00 97.75 279 ILE A CA 1
ATOM 2103 C C . ILE A 1 279 ? -0.442 5.467 5.708 1.00 97.75 279 ILE A C 1
ATOM 2105 O O . ILE A 1 279 ? -0.085 6.641 5.778 1.00 97.75 279 ILE A O 1
ATOM 2109 N N . ILE A 1 280 ? -0.703 4.870 4.557 1.00 98.25 280 ILE A N 1
ATOM 2110 C CA . ILE A 1 280 ? -0.643 5.572 3.286 1.00 98.25 280 ILE A CA 1
ATOM 2111 C C . ILE A 1 280 ? -2.022 6.134 3.007 1.00 98.25 280 ILE A C 1
ATOM 2113 O O . ILE A 1 280 ? -3.002 5.393 3.067 1.00 98.25 280 ILE A O 1
ATOM 2117 N N . VAL A 1 281 ? -2.107 7.432 2.731 1.00 98.25 281 VAL A N 1
ATOM 2118 C CA . VAL A 1 281 ? -3.384 8.140 2.602 1.00 98.25 281 VAL A CA 1
ATOM 2119 C C . VAL A 1 281 ? -3.537 8.843 1.259 1.00 98.25 281 VAL A C 1
ATOM 2121 O O . VAL A 1 281 ? -2.554 9.209 0.611 1.00 98.25 281 VAL A O 1
ATOM 2124 N N . ASP A 1 282 ? -4.787 9.035 0.845 1.00 97.56 282 ASP A N 1
ATOM 2125 C CA . ASP A 1 282 ? -5.134 9.918 -0.264 1.00 97.56 282 ASP A CA 1
ATOM 2126 C C . ASP A 1 282 ? -5.161 11.401 0.161 1.00 97.56 282 ASP A C 1
ATOM 2128 O O . ASP A 1 282 ? -4.879 11.775 1.305 1.00 97.56 282 ASP A O 1
ATOM 2132 N N . VAL A 1 283 ? -5.524 12.275 -0.781 1.00 96.50 283 VAL A N 1
ATOM 2133 C CA . VAL A 1 283 ? -5.617 13.724 -0.540 1.00 96.50 283 VAL A CA 1
ATOM 2134 C C . VAL A 1 283 ? -6.734 14.108 0.443 1.00 96.50 283 VAL A C 1
ATOM 2136 O O . VAL A 1 283 ? -6.709 15.215 0.973 1.00 96.50 283 VAL A O 1
ATOM 2139 N N . GLN A 1 284 ? -7.691 13.214 0.714 1.00 96.88 284 GLN A N 1
ATOM 2140 C CA . GLN A 1 284 ? -8.746 13.368 1.721 1.00 96.88 284 GLN A CA 1
ATOM 2141 C C . GLN A 1 284 ? -8.390 12.713 3.069 1.00 96.88 284 GLN A C 1
ATOM 2143 O O . GLN A 1 284 ? -9.256 12.611 3.930 1.00 96.88 284 GLN A O 1
ATOM 2148 N N . GLN A 1 285 ? -7.137 12.284 3.276 1.00 97.06 285 GLN A N 1
ATOM 2149 C CA . GLN A 1 285 ? -6.683 11.566 4.479 1.00 97.06 285 GLN A CA 1
ATOM 2150 C C . GLN A 1 285 ? -7.333 10.187 4.681 1.00 97.06 285 GLN A C 1
ATOM 2152 O O . GLN A 1 285 ? -7.239 9.610 5.768 1.00 97.06 285 GLN A O 1
ATOM 2157 N N . ARG A 1 286 ? -7.956 9.617 3.646 1.00 97.94 286 ARG A N 1
ATOM 2158 C CA . ARG A 1 286 ? -8.499 8.256 3.708 1.00 97.94 286 ARG A CA 1
ATOM 2159 C C . ARG A 1 286 ? -7.374 7.253 3.470 1.00 97.94 286 ARG A C 1
ATOM 2161 O O . ARG A 1 286 ? -6.548 7.480 2.581 1.00 97.94 286 ARG A O 1
ATOM 2168 N N . PRO A 1 287 ? -7.306 6.153 4.234 1.00 97.88 287 PRO A N 1
ATOM 2169 C CA . PRO A 1 287 ? -6.233 5.185 4.085 1.00 97.88 287 PRO A CA 1
ATOM 2170 C C . PRO A 1 287 ? -6.389 4.400 2.776 1.00 97.88 287 PRO A C 1
ATOM 2172 O O . PRO A 1 287 ? -7.439 3.826 2.497 1.00 97.88 287 PRO A O 1
ATOM 2175 N N . ILE A 1 288 ? -5.319 4.357 1.991 1.00 98.00 288 ILE A N 1
ATOM 2176 C CA . ILE A 1 288 ? -5.199 3.603 0.735 1.00 98.00 288 ILE A CA 1
ATOM 2177 C C . ILE A 1 288 ? -4.135 2.502 0.810 1.00 98.00 288 ILE A C 1
ATOM 2179 O O . ILE A 1 288 ? -4.048 1.671 -0.091 1.00 98.00 288 ILE A O 1
ATOM 2183 N N . GLY A 1 289 ? -3.323 2.494 1.870 1.00 97.44 289 GLY A N 1
ATOM 2184 C CA . GLY A 1 289 ? -2.290 1.491 2.074 1.00 97.44 289 GLY A CA 1
ATOM 2185 C C . GLY A 1 289 ? -1.768 1.441 3.505 1.00 97.44 289 GLY A C 1
ATOM 2186 O O . GLY A 1 289 ? -1.928 2.384 4.280 1.00 97.44 289 GLY A O 1
ATOM 2187 N N . LEU A 1 290 ? -1.092 0.347 3.831 1.00 96.56 290 LEU A N 1
ATOM 2188 C CA . LEU A 1 290 ? -0.340 0.163 5.067 1.00 96.56 290 LEU A CA 1
ATOM 2189 C C . LEU A 1 290 ? 1.081 -0.289 4.715 1.00 96.56 290 LEU A C 1
ATOM 2191 O O . LEU A 1 290 ? 1.257 -1.190 3.899 1.00 96.56 290 LEU A O 1
ATOM 2195 N N . VAL A 1 291 ? 2.086 0.332 5.329 1.00 96.56 291 VAL A N 1
ATOM 2196 C CA . VAL A 1 291 ? 3.487 -0.105 5.245 1.00 96.56 291 VAL A CA 1
ATOM 2197 C C . VAL A 1 291 ? 3.948 -0.457 6.648 1.00 96.56 291 VAL A C 1
ATOM 2199 O O . VAL A 1 291 ? 3.968 0.404 7.526 1.00 96.56 291 VAL A O 1
ATOM 2202 N N . THR A 1 292 ? 4.330 -1.707 6.876 1.00 93.44 292 THR A N 1
ATOM 2203 C CA . THR A 1 292 ? 4.927 -2.156 8.137 1.00 93.44 292 THR A CA 1
ATOM 2204 C C . THR A 1 292 ? 6.429 -2.364 7.980 1.00 93.44 292 THR A C 1
ATOM 2206 O O . THR A 1 292 ? 6.978 -2.406 6.879 1.00 93.44 292 THR A O 1
ATOM 2209 N N . ARG A 1 293 ? 7.131 -2.549 9.101 1.00 90.31 293 ARG A N 1
ATOM 2210 C CA . ARG A 1 293 ? 8.565 -2.869 9.094 1.00 90.31 293 ARG A CA 1
ATOM 2211 C C . ARG A 1 293 ? 8.916 -4.098 8.251 1.00 90.31 293 ARG A C 1
ATOM 2213 O O . ARG A 1 293 ? 10.002 -4.112 7.682 1.00 90.31 293 ARG A O 1
ATOM 2220 N N . SER A 1 294 ? 8.045 -5.107 8.161 1.00 88.94 294 SER A N 1
ATOM 2221 C CA . SER A 1 294 ? 8.302 -6.287 7.323 1.00 88.94 294 SER A CA 1
ATOM 2222 C C . SER A 1 294 ? 8.329 -5.944 5.836 1.00 88.94 294 SER A C 1
ATOM 2224 O O . SER A 1 294 ? 9.150 -6.498 5.115 1.00 88.94 294 SER A O 1
ATOM 2226 N N . ASP A 1 295 ? 7.511 -4.985 5.396 1.00 90.94 295 ASP A N 1
ATOM 2227 C CA . ASP A 1 295 ? 7.459 -4.552 3.991 1.00 90.94 295 ASP A CA 1
ATOM 2228 C C . ASP A 1 295 ? 8.728 -3.790 3.575 1.00 90.94 295 ASP A C 1
ATOM 2230 O O . ASP A 1 295 ? 9.076 -3.714 2.398 1.00 90.94 295 ASP A O 1
ATOM 2234 N N . LEU A 1 296 ? 9.462 -3.249 4.555 1.00 89.88 296 LEU A N 1
ATOM 2235 C CA . LEU A 1 296 ? 10.751 -2.588 4.345 1.00 89.88 296 LEU A CA 1
ATOM 2236 C C . LEU A 1 296 ? 11.917 -3.578 4.212 1.00 89.88 296 LEU A C 1
ATOM 2238 O O . LEU A 1 296 ? 13.031 -3.179 3.859 1.00 89.88 296 LEU A O 1
ATOM 2242 N N . VAL A 1 297 ? 11.705 -4.861 4.523 1.00 86.75 297 VAL A N 1
ATOM 2243 C CA . VAL A 1 297 ? 12.754 -5.878 4.437 1.00 86.75 297 VAL A CA 1
ATOM 2244 C C . VAL A 1 297 ? 12.881 -6.338 2.989 1.00 86.75 297 VAL A C 1
ATOM 2246 O O . VAL A 1 297 ? 12.047 -7.078 2.485 1.00 86.75 297 VAL A O 1
ATOM 2249 N N . ALA A 1 298 ? 13.973 -5.926 2.341 1.00 80.69 298 ALA A N 1
ATOM 2250 C CA . ALA A 1 298 ? 14.323 -6.311 0.972 1.00 80.69 298 ALA A CA 1
ATOM 2251 C C . ALA A 1 298 ? 13.190 -6.067 -0.053 1.00 80.69 298 ALA A C 1
ATOM 2253 O O . ALA A 1 298 ? 12.765 -7.004 -0.734 1.00 80.69 298 ALA A O 1
ATOM 2254 N N . PRO A 1 299 ? 12.716 -4.814 -0.202 1.00 85.56 299 PRO A N 1
ATOM 2255 C CA . PRO A 1 299 ? 11.672 -4.503 -1.165 1.00 85.56 299 PRO A CA 1
ATOM 2256 C C . PRO A 1 299 ? 12.148 -4.788 -2.594 1.00 85.56 299 PRO A C 1
ATOM 2258 O O . PRO A 1 299 ? 13.333 -4.637 -2.921 1.00 85.56 299 PRO A O 1
ATOM 2261 N N . SER A 1 300 ? 11.205 -5.177 -3.455 1.00 86.12 300 SER A N 1
ATOM 2262 C CA . SER A 1 300 ? 11.480 -5.380 -4.879 1.00 86.12 300 SER A CA 1
ATOM 2263 C C . SER A 1 300 ? 11.950 -4.071 -5.496 1.00 86.12 300 SER A C 1
ATOM 2265 O O . SER A 1 300 ? 11.276 -3.046 -5.417 1.00 86.12 300 SER A O 1
ATOM 2267 N N . ARG A 1 301 ? 13.138 -4.097 -6.091 1.00 89.81 301 ARG A N 1
ATOM 2268 C CA . ARG A 1 301 ? 13.763 -2.912 -6.675 1.00 89.81 301 ARG A CA 1
ATOM 2269 C C . ARG A 1 301 ? 13.103 -2.565 -7.998 1.00 89.81 301 ARG A C 1
ATOM 2271 O O . ARG A 1 301 ? 12.621 -3.442 -8.714 1.00 89.81 301 ARG A O 1
ATOM 2278 N N . ARG A 1 302 ? 13.150 -1.285 -8.369 1.00 92.56 302 ARG A N 1
ATOM 2279 C CA . ARG A 1 302 ? 12.827 -0.893 -9.743 1.00 92.56 302 ARG A CA 1
ATOM 2280 C C . ARG A 1 302 ? 13.850 -1.505 -10.685 1.00 92.56 302 ARG A C 1
ATOM 2282 O O . ARG A 1 302 ? 15.048 -1.424 -10.426 1.00 92.56 302 ARG A O 1
ATOM 2289 N N . ARG A 1 303 ? 13.367 -2.092 -11.773 1.00 95.19 303 ARG A N 1
ATOM 2290 C CA . ARG A 1 303 ? 14.204 -2.727 -12.788 1.00 95.19 303 ARG A CA 1
ATOM 2291 C C . ARG A 1 303 ? 14.473 -1.750 -13.919 1.00 95.19 303 ARG A C 1
ATOM 2293 O O . ARG A 1 303 ? 13.537 -1.106 -14.398 1.00 95.19 303 ARG A O 1
ATOM 2300 N N . VAL A 1 304 ? 15.733 -1.641 -14.324 1.00 97.06 304 VAL A N 1
ATOM 2301 C CA . VAL A 1 304 ? 16.184 -0.658 -15.313 1.00 97.06 304 VAL A CA 1
ATOM 2302 C C . VAL A 1 304 ? 17.107 -1.320 -16.331 1.00 97.06 304 VAL A C 1
ATOM 2304 O O . VAL A 1 304 ? 17.987 -2.099 -15.975 1.00 97.06 304 VAL A O 1
ATOM 2307 N N . VAL A 1 305 ? 16.910 -1.002 -17.602 1.00 98.00 305 VAL A N 1
ATOM 2308 C CA . VAL A 1 305 ? 17.859 -1.242 -18.686 1.00 98.00 305 VAL A CA 1
ATOM 2309 C C . VAL A 1 305 ? 18.510 0.089 -19.028 1.00 98.00 305 VAL A C 1
ATOM 2311 O O . VAL A 1 305 ? 17.810 1.074 -19.270 1.00 98.00 305 VAL A O 1
ATOM 2314 N N . LEU A 1 306 ? 19.838 0.103 -19.046 1.00 97.88 306 LEU A N 1
ATOM 2315 C CA . LEU A 1 306 ? 20.616 1.270 -19.437 1.00 97.88 306 LEU A CA 1
ATOM 2316 C C . LEU A 1 306 ? 20.994 1.131 -20.906 1.00 97.88 306 LEU A C 1
ATOM 2318 O O . LEU A 1 306 ? 21.524 0.098 -21.321 1.00 97.88 306 LEU A O 1
ATOM 2322 N N . VAL A 1 307 ? 20.695 2.160 -21.685 1.00 98.00 307 VAL A N 1
ATOM 2323 C CA . VAL A 1 307 ? 21.171 2.284 -23.061 1.00 98.00 307 VAL A CA 1
ATOM 2324 C C . VAL A 1 307 ? 22.043 3.527 -23.170 1.00 98.00 307 VAL A C 1
ATOM 2326 O O . VAL A 1 307 ? 21.817 4.485 -22.432 1.00 98.00 307 VAL A O 1
ATOM 2329 N N . ASP A 1 308 ? 23.030 3.510 -24.060 1.00 97.06 308 ASP A N 1
ATOM 2330 C CA . ASP A 1 308 ? 23.817 4.689 -24.446 1.00 97.06 308 ASP A CA 1
ATOM 2331 C C . ASP A 1 308 ? 24.688 5.310 -23.337 1.00 97.06 308 ASP A C 1
ATOM 2333 O O . ASP A 1 308 ? 25.295 6.364 -23.497 1.00 97.06 308 ASP A O 1
ATOM 2337 N N . HIS A 1 309 ? 24.755 4.660 -22.177 1.00 95.62 309 HIS A N 1
ATOM 2338 C CA . HIS A 1 309 ? 25.678 5.012 -21.108 1.00 95.62 309 HIS A CA 1
ATOM 2339 C C . HIS A 1 309 ? 25.854 3.854 -20.125 1.00 95.62 309 HIS A C 1
ATOM 2341 O O . HIS A 1 309 ? 24.964 3.020 -19.918 1.00 95.62 309 HIS A O 1
ATOM 2347 N N . ALA A 1 310 ? 26.982 3.887 -19.421 1.00 94.69 310 ALA A N 1
ATOM 2348 C CA . ALA A 1 310 ? 27.278 3.013 -18.293 1.00 94.69 310 ALA A CA 1
ATOM 2349 C C . ALA A 1 310 ? 27.878 3.772 -17.097 1.00 94.69 310 ALA A C 1
ATOM 2351 O O . ALA A 1 310 ? 28.654 3.215 -16.319 1.00 94.69 310 ALA A O 1
ATOM 2352 N N . GLU A 1 311 ? 27.524 5.049 -16.935 1.00 93.94 311 GLU A N 1
ATOM 2353 C CA . GLU A 1 311 ? 27.991 5.911 -15.845 1.00 93.94 311 GLU A CA 1
ATOM 2354 C C . GLU A 1 311 ? 26.876 6.274 -14.862 1.00 93.94 311 GLU A C 1
ATOM 2356 O O . GLU A 1 311 ? 25.852 6.832 -15.252 1.00 93.94 311 GLU A O 1
ATOM 2361 N N . GLN A 1 312 ? 27.122 6.086 -13.560 1.00 94.38 312 GLN A N 1
ATOM 2362 C CA . GLN A 1 312 ? 26.142 6.413 -12.516 1.00 94.38 312 GLN A CA 1
ATOM 2363 C C . GLN A 1 312 ? 25.720 7.893 -12.542 1.00 94.38 312 GLN A C 1
ATOM 2365 O O . GLN A 1 312 ? 24.547 8.205 -12.346 1.00 94.38 312 GLN A O 1
ATOM 2370 N N . GLY A 1 313 ? 26.658 8.812 -12.807 1.00 93.94 313 GLY A N 1
ATOM 2371 C CA . GLY A 1 313 ? 26.381 10.254 -12.868 1.00 93.94 313 GLY A CA 1
ATOM 2372 C C . GLY A 1 313 ? 25.461 10.665 -14.024 1.00 93.94 313 GLY A C 1
ATOM 2373 O O . GLY A 1 313 ? 24.818 11.714 -13.947 1.00 93.94 313 GLY A O 1
ATOM 2374 N N . GLN A 1 314 ? 25.376 9.821 -15.054 1.00 94.31 314 GLN A N 1
ATOM 2375 C CA . GLN A 1 314 ? 24.519 9.992 -16.223 1.00 94.31 314 GLN A CA 1
ATOM 2376 C C . GLN A 1 314 ? 23.201 9.213 -16.112 1.00 94.31 314 GLN A C 1
ATOM 2378 O O . GLN A 1 314 ? 22.345 9.360 -16.974 1.00 94.31 314 GLN A O 1
ATOM 2383 N N . SER A 1 315 ? 22.995 8.412 -15.066 1.00 96.19 315 SER A N 1
ATOM 2384 C CA . SER A 1 315 ? 21.770 7.629 -14.882 1.00 96.19 315 SER A CA 1
ATOM 2385 C C . SER A 1 315 ? 20.706 8.360 -14.051 1.00 96.19 315 SER A C 1
ATOM 2387 O O . SER A 1 315 ? 20.918 9.445 -13.499 1.00 96.19 315 SER A O 1
ATOM 2389 N N . ALA A 1 316 ? 19.528 7.737 -13.938 1.00 95.56 316 ALA A N 1
ATOM 2390 C CA . ALA A 1 316 ? 18.431 8.240 -13.118 1.00 95.56 316 ALA A CA 1
ATOM 2391 C C . ALA A 1 316 ? 18.843 8.348 -11.635 1.00 95.56 316 ALA A C 1
ATOM 2393 O O . ALA A 1 316 ? 19.490 7.434 -11.117 1.00 95.56 316 ALA A O 1
ATOM 2394 N N . PRO A 1 317 ? 18.423 9.397 -10.903 1.00 94.56 317 PRO A N 1
ATOM 2395 C CA . PRO A 1 317 ? 18.673 9.485 -9.466 1.00 94.56 317 PRO A CA 1
ATOM 2396 C C . PRO A 1 317 ? 18.211 8.228 -8.710 1.00 94.56 317 PRO A C 1
ATOM 2398 O O . PRO A 1 317 ? 17.075 7.770 -8.879 1.00 94.56 317 PRO A O 1
ATOM 2401 N N . GLY A 1 318 ? 19.091 7.677 -7.868 1.00 92.56 318 GLY A N 1
ATOM 2402 C CA . GLY A 1 318 ? 18.854 6.449 -7.106 1.00 92.56 318 GLY A CA 1
ATOM 2403 C C . GLY A 1 318 ? 19.167 5.148 -7.854 1.00 92.56 318 GLY A C 1
ATOM 2404 O O . GLY A 1 318 ? 18.729 4.088 -7.403 1.00 92.56 318 GLY A O 1
ATOM 2405 N N . ILE A 1 319 ? 19.879 5.191 -8.988 1.00 94.56 319 ILE A N 1
ATOM 2406 C CA . ILE A 1 319 ? 20.212 3.999 -9.791 1.00 94.56 319 ILE A CA 1
ATOM 2407 C C . ILE A 1 319 ? 20.949 2.915 -8.989 1.00 94.56 319 ILE A C 1
ATOM 2409 O O . ILE A 1 319 ? 20.708 1.730 -9.195 1.00 94.56 319 ILE A O 1
ATOM 2413 N N . GLU A 1 320 ? 21.751 3.293 -7.994 1.00 91.19 320 GLU A N 1
ATOM 2414 C CA . GLU A 1 320 ? 22.435 2.380 -7.069 1.00 91.19 320 GLU A CA 1
ATOM 2415 C C . GLU A 1 320 ? 21.471 1.527 -6.213 1.00 91.19 320 GLU A C 1
ATOM 2417 O O . GLU A 1 320 ? 21.827 0.471 -5.667 1.00 91.19 320 GLU A O 1
ATOM 2422 N N . HIS A 1 321 ? 20.218 1.973 -6.098 1.00 89.00 321 HIS A N 1
ATOM 2423 C CA . HIS A 1 321 ? 19.140 1.266 -5.417 1.00 89.00 321 HIS A CA 1
ATOM 2424 C C . HIS A 1 321 ? 18.267 0.442 -6.371 1.00 89.00 321 HIS A C 1
ATOM 2426 O O . HIS A 1 321 ? 17.510 -0.412 -5.902 1.00 89.00 321 HIS A O 1
ATOM 2432 N N . ALA A 1 322 ? 18.395 0.646 -7.682 1.00 92.75 322 ALA A N 1
ATOM 2433 C CA . ALA A 1 322 ? 17.688 -0.116 -8.697 1.00 92.75 322 ALA A CA 1
ATOM 2434 C C . ALA A 1 322 ? 18.316 -1.505 -8.921 1.00 92.75 322 ALA A C 1
ATOM 2436 O O . ALA A 1 322 ? 19.381 -1.855 -8.400 1.00 92.75 322 ALA A O 1
ATOM 2437 N N . GLU A 1 323 ? 17.605 -2.331 -9.675 1.00 94.38 323 GLU A N 1
ATOM 2438 C CA . GLU A 1 323 ? 18.115 -3.556 -10.272 1.00 94.38 323 GLU A CA 1
ATOM 2439 C C . GLU A 1 323 ? 18.386 -3.281 -11.752 1.00 94.38 323 GLU A C 1
ATOM 2441 O O . GLU A 1 323 ? 17.466 -3.139 -12.558 1.00 94.38 323 GLU A O 1
ATOM 2446 N N . ILE A 1 324 ? 19.663 -3.169 -12.102 1.00 96.00 324 ILE A N 1
ATOM 2447 C CA . ILE A 1 324 ? 20.080 -3.031 -13.495 1.00 96.00 324 ILE A CA 1
ATOM 2448 C C . ILE A 1 324 ? 19.972 -4.413 -14.136 1.00 96.00 324 ILE A C 1
ATOM 2450 O O . ILE A 1 324 ? 20.531 -5.374 -13.617 1.00 96.00 324 ILE A O 1
ATOM 2454 N N . ILE A 1 325 ? 19.220 -4.520 -15.227 1.00 95.44 325 ILE A N 1
ATOM 2455 C CA . ILE A 1 325 ? 18.919 -5.792 -15.898 1.00 95.44 325 ILE A CA 1
ATOM 2456 C C . ILE A 1 325 ? 19.869 -6.035 -17.065 1.00 95.44 325 ILE A C 1
ATOM 2458 O O . ILE A 1 325 ? 20.328 -7.156 -17.292 1.00 95.44 325 ILE A O 1
ATOM 2462 N N . GLU A 1 326 ? 20.141 -4.984 -17.831 1.00 96.75 326 GLU A N 1
ATOM 2463 C CA . GLU A 1 326 ? 20.966 -5.043 -19.029 1.00 96.75 326 GLU A CA 1
ATOM 2464 C C . GLU A 1 326 ? 21.574 -3.662 -19.301 1.00 96.75 326 GLU A C 1
ATOM 2466 O O . GLU A 1 326 ? 20.964 -2.642 -18.970 1.00 96.75 326 GLU A O 1
ATOM 2471 N N . ILE A 1 327 ? 22.770 -3.650 -19.887 1.00 97.38 327 ILE A N 1
ATOM 2472 C CA . ILE A 1 327 ? 23.456 -2.441 -20.354 1.00 97.38 327 ILE A CA 1
ATOM 2473 C C . ILE A 1 327 ? 23.788 -2.625 -21.835 1.00 97.38 327 ILE A C 1
ATOM 2475 O O . ILE A 1 327 ? 24.355 -3.656 -22.218 1.00 97.38 327 ILE A O 1
ATOM 2479 N N . LEU A 1 328 ? 23.430 -1.647 -22.661 1.00 97.50 328 LEU A N 1
ATOM 2480 C CA . LEU A 1 328 ? 23.766 -1.595 -24.081 1.00 97.50 328 LEU A CA 1
ATOM 2481 C C . LEU A 1 328 ? 24.368 -0.232 -24.402 1.00 97.50 328 LEU A C 1
ATOM 2483 O O . LEU A 1 328 ? 23.650 0.759 -24.414 1.00 97.50 328 LEU A O 1
ATOM 2487 N N . ASP A 1 329 ? 25.664 -0.182 -24.658 1.00 96.44 329 ASP A N 1
ATOM 2488 C CA . ASP A 1 329 ? 26.378 1.081 -24.797 1.00 96.44 329 ASP A CA 1
ATOM 2489 C C . ASP A 1 329 ? 27.477 0.964 -25.861 1.00 96.44 329 ASP A C 1
ATOM 2491 O O . ASP A 1 329 ? 27.974 -0.128 -26.154 1.00 96.44 329 ASP A O 1
ATOM 2495 N N . HIS A 1 330 ? 27.840 2.094 -26.449 1.00 93.50 330 HIS A N 1
ATOM 2496 C CA . HIS A 1 330 ? 28.958 2.230 -27.383 1.00 93.50 330 HIS A CA 1
ATOM 2497 C C . HIS A 1 330 ? 30.063 3.158 -26.851 1.00 93.50 330 HIS A C 1
ATOM 2499 O O . HIS A 1 330 ? 31.157 3.218 -27.418 1.00 93.50 330 HIS A O 1
ATOM 2505 N N . HIS A 1 331 ? 29.811 3.836 -25.728 1.00 91.69 331 HIS A N 1
ATOM 2506 C CA . HIS A 1 331 ? 30.790 4.637 -25.014 1.00 91.69 331 HIS A CA 1
ATOM 2507 C C . HIS A 1 331 ? 31.779 3.772 -24.218 1.00 91.69 331 HIS A C 1
ATOM 2509 O O . HIS A 1 331 ? 31.767 2.537 -24.224 1.00 91.69 331 HIS A O 1
ATOM 2515 N N . HIS A 1 332 ? 32.692 4.444 -23.520 1.00 87.44 332 HIS A N 1
ATOM 2516 C CA . HIS A 1 332 ? 33.595 3.777 -22.596 1.00 87.44 332 HIS A CA 1
ATOM 2517 C C . HIS A 1 332 ? 32.832 3.194 -21.396 1.00 87.44 332 HIS A C 1
ATOM 2519 O O . HIS A 1 332 ? 31.808 3.714 -20.963 1.00 87.44 332 HIS A O 1
ATOM 2525 N N . ILE A 1 333 ? 33.370 2.118 -20.824 1.00 89.00 333 ILE A N 1
ATOM 2526 C CA . ILE A 1 333 ? 32.788 1.484 -19.638 1.00 89.00 333 ILE A CA 1
ATOM 2527 C C . ILE A 1 333 ? 32.929 2.440 -18.447 1.00 89.00 333 ILE A C 1
ATOM 2529 O O . ILE A 1 333 ? 34.047 2.783 -18.055 1.00 89.00 333 ILE A O 1
ATOM 2533 N N . GLY A 1 334 ? 31.790 2.857 -17.894 1.00 84.44 334 GLY A N 1
ATOM 2534 C CA . GLY A 1 334 ? 31.706 3.818 -16.799 1.00 84.44 334 GLY A CA 1
ATOM 2535 C C . GLY A 1 334 ? 31.695 3.196 -15.396 1.00 84.44 334 GLY A C 1
ATOM 2536 O O . GLY A 1 334 ? 32.209 2.104 -15.158 1.00 84.44 334 GLY A O 1
ATOM 2537 N N . SER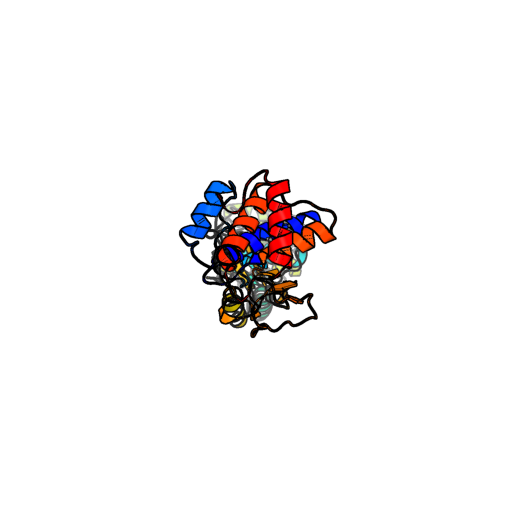 A 1 335 ? 31.111 3.929 -14.441 1.00 89.75 335 SER A N 1
ATOM 2538 C CA . SER A 1 335 ? 31.121 3.638 -12.997 1.00 89.75 335 SER A CA 1
ATOM 2539 C C . SER A 1 335 ? 29.932 2.821 -12.469 1.00 89.75 335 SER A C 1
ATOM 2541 O O . SER A 1 335 ? 29.712 2.775 -11.259 1.00 89.75 335 SER A O 1
ATOM 2543 N N . ILE A 1 336 ? 29.126 2.211 -13.340 1.00 91.94 336 ILE A N 1
ATOM 2544 C CA . ILE A 1 336 ? 27.975 1.409 -12.910 1.00 91.94 336 ILE A CA 1
ATOM 2545 C C . ILE A 1 336 ? 28.424 0.104 -12.234 1.00 91.94 336 ILE A C 1
ATOM 2547 O O . ILE A 1 336 ? 29.149 -0.703 -12.812 1.00 91.94 336 ILE A O 1
ATOM 2551 N N . GLU A 1 337 ? 27.911 -0.139 -11.027 1.00 89.81 337 GLU A N 1
ATOM 2552 C CA . GLU A 1 337 ? 28.100 -1.383 -10.277 1.00 89.81 337 GLU A CA 1
ATOM 2553 C C . GLU A 1 337 ? 26.788 -2.176 -10.191 1.00 89.81 337 GLU A C 1
ATOM 2555 O O . GLU A 1 337 ? 25.720 -1.617 -9.925 1.00 89.81 337 GLU A O 1
ATOM 2560 N N . THR A 1 338 ? 26.854 -3.502 -10.361 1.00 90.00 338 THR A N 1
ATOM 2561 C CA . THR A 1 338 ? 25.691 -4.393 -10.226 1.00 90.00 338 THR A CA 1
ATOM 2562 C C . THR A 1 338 ? 25.889 -5.413 -9.108 1.00 90.00 338 THR A C 1
ATOM 2564 O O . THR A 1 338 ? 26.990 -5.888 -8.842 1.00 90.00 338 THR A O 1
ATOM 2567 N N . ARG A 1 339 ? 24.794 -5.774 -8.426 1.00 85.56 339 ARG A N 1
ATOM 2568 C CA . ARG A 1 339 ? 24.822 -6.761 -7.324 1.00 85.56 339 ARG A CA 1
ATOM 2569 C C . ARG A 1 339 ? 24.796 -8.207 -7.801 1.00 85.56 339 ARG A C 1
ATOM 2571 O O . ARG A 1 339 ? 25.173 -9.108 -7.058 1.00 85.56 339 ARG A O 1
ATOM 2578 N N . VAL A 1 340 ? 24.305 -8.418 -9.014 1.00 88.00 340 VAL A N 1
ATOM 2579 C CA . VAL A 1 340 ? 24.253 -9.710 -9.694 1.00 88.00 340 VAL A CA 1
ATOM 2580 C C . VAL A 1 340 ? 24.878 -9.559 -11.081 1.00 88.00 340 VAL A C 1
ATOM 2582 O O . VAL A 1 340 ? 24.913 -8.439 -11.602 1.00 88.00 340 VAL A O 1
ATOM 2585 N N . PRO A 1 341 ? 25.382 -10.644 -11.691 1.00 92.06 341 PRO A N 1
ATOM 2586 C CA . PRO A 1 341 ? 25.833 -10.607 -13.075 1.00 92.06 341 PRO A CA 1
ATOM 2587 C C . PRO A 1 341 ? 24.692 -10.188 -14.007 1.00 92.06 341 PRO A C 1
ATOM 2589 O O . PRO A 1 341 ? 23.599 -10.749 -13.942 1.00 92.06 341 PRO A O 1
ATOM 2592 N N . VAL A 1 342 ? 24.963 -9.225 -14.886 1.00 93.75 342 VAL A N 1
ATOM 2593 C CA . VAL A 1 342 ? 24.007 -8.720 -15.880 1.00 93.75 342 VAL A CA 1
ATOM 2594 C C . VAL A 1 342 ? 24.581 -8.883 -17.276 1.00 93.75 342 VAL A C 1
ATOM 2596 O O . VAL A 1 342 ? 25.798 -8.955 -17.460 1.00 93.75 342 VAL A O 1
ATOM 2599 N N . ARG A 1 343 ? 23.711 -8.908 -18.286 1.00 94.31 343 ARG A N 1
ATOM 2600 C CA . ARG A 1 343 ? 24.176 -8.789 -19.666 1.00 94.31 343 ARG A CA 1
ATOM 2601 C C . ARG A 1 343 ? 24.602 -7.342 -19.897 1.00 94.31 343 ARG A C 1
ATOM 2603 O O . ARG A 1 343 ? 23.787 -6.438 -19.784 1.00 94.31 343 ARG A O 1
ATOM 2610 N N . ALA A 1 344 ? 25.866 -7.133 -20.231 1.00 95.38 344 ALA A N 1
ATOM 2611 C CA . ALA A 1 344 ? 26.380 -5.833 -20.631 1.00 95.38 344 ALA A CA 1
ATOM 2612 C C . ALA A 1 344 ? 27.053 -5.976 -21.997 1.00 95.38 344 ALA A C 1
ATOM 2614 O O . ALA A 1 344 ? 27.807 -6.922 -22.222 1.00 95.38 344 ALA A O 1
ATOM 2615 N N . THR A 1 345 ? 26.711 -5.105 -22.938 1.00 95.81 345 THR A N 1
ATOM 2616 C CA . THR A 1 345 ? 27.273 -5.084 -24.292 1.00 95.81 345 THR A CA 1
ATOM 2617 C C . THR A 1 345 ? 27.898 -3.722 -24.523 1.00 95.81 345 THR A C 1
ATOM 2619 O O . THR A 1 345 ? 27.188 -2.724 -24.469 1.00 95.81 345 THR A O 1
ATOM 2622 N N . PHE A 1 346 ? 29.208 -3.728 -24.767 1.00 95.69 346 PHE A N 1
ATOM 2623 C CA . PHE A 1 346 ? 30.002 -2.559 -25.120 1.00 95.69 346 PHE A CA 1
ATOM 2624 C C . PHE A 1 346 ? 30.701 -2.850 -26.432 1.00 95.69 346 PHE A C 1
ATOM 2626 O O . PHE A 1 346 ? 31.605 -3.687 -26.467 1.00 95.69 346 PHE A O 1
ATOM 2633 N N . ASP A 1 347 ? 30.269 -2.181 -27.490 1.00 95.75 347 ASP A N 1
ATOM 2634 C CA . ASP A 1 347 ? 30.817 -2.370 -28.826 1.00 95.75 347 ASP A CA 1
ATOM 2635 C C . ASP A 1 347 ? 31.211 -1.008 -29.410 1.00 95.75 347 ASP A C 1
ATOM 2637 O O . ASP A 1 347 ? 30.404 -0.081 -29.366 1.00 95.75 347 ASP A O 1
ATOM 2641 N N . PRO A 1 348 ? 32.421 -0.868 -29.984 1.00 94.75 348 PRO A N 1
ATOM 2642 C CA . PRO A 1 348 ? 32.889 0.398 -30.533 1.00 94.75 348 PRO A CA 1
ATOM 2643 C C . PRO A 1 348 ? 32.230 0.657 -31.895 1.00 94.75 348 PRO A C 1
ATOM 2645 O O . PRO A 1 348 ? 32.814 0.361 -32.936 1.00 94.75 348 PRO A O 1
ATOM 2648 N N . VAL A 1 349 ? 30.997 1.155 -31.878 1.00 96.81 349 VAL A N 1
ATOM 2649 C CA . VAL A 1 349 ? 30.231 1.599 -33.054 1.00 96.81 349 VAL A CA 1
ATOM 2650 C C . VAL A 1 349 ? 29.924 3.091 -32.957 1.00 96.81 349 VAL A C 1
ATOM 2652 O O . VAL A 1 349 ? 30.083 3.701 -31.899 1.00 96.81 349 VAL A O 1
ATOM 2655 N N . GLY A 1 350 ? 29.473 3.689 -34.057 1.00 96.19 350 GLY A N 1
ATOM 2656 C CA . GLY A 1 350 ? 29.178 5.114 -34.111 1.00 96.19 350 GLY A CA 1
ATOM 2657 C C . GLY A 1 350 ? 27.963 5.542 -33.287 1.00 96.19 350 GLY A C 1
ATOM 2658 O O . GLY A 1 350 ? 27.895 6.708 -32.921 1.00 96.19 350 GLY A O 1
ATOM 2659 N N . SER A 1 351 ? 27.040 4.621 -32.987 1.00 97.62 351 SER A N 1
ATOM 2660 C CA . SER A 1 351 ? 25.802 4.897 -32.249 1.00 97.62 351 SER A CA 1
ATOM 2661 C C . SER A 1 351 ? 25.242 3.642 -31.560 1.00 97.62 351 SER A C 1
ATOM 2663 O O . SER A 1 351 ? 25.268 2.542 -32.124 1.00 97.62 351 SER A O 1
ATOM 2665 N N . THR A 1 352 ? 24.660 3.790 -30.370 1.00 98.06 352 THR A N 1
ATOM 2666 C CA . THR A 1 352 ? 23.894 2.747 -29.670 1.00 98.06 352 THR A CA 1
ATOM 2667 C C . THR A 1 352 ? 22.725 2.233 -30.519 1.00 98.06 352 THR A C 1
ATOM 2669 O O . THR A 1 352 ? 22.437 1.028 -30.518 1.00 98.06 352 THR A O 1
ATOM 2672 N N . ALA A 1 353 ? 22.075 3.092 -31.310 1.00 98.31 353 ALA A N 1
ATOM 2673 C CA . ALA A 1 353 ? 21.019 2.695 -32.240 1.00 98.31 353 ALA A CA 1
ATOM 2674 C C . ALA A 1 353 ? 21.469 1.631 -33.265 1.00 98.31 353 ALA A C 1
ATOM 2676 O O . ALA A 1 353 ? 20.670 0.752 -33.618 1.00 98.31 353 ALA A O 1
ATOM 2677 N N . THR A 1 354 ? 22.745 1.623 -33.672 1.00 98.56 354 THR A N 1
ATOM 2678 C CA . THR A 1 354 ? 23.329 0.554 -34.504 1.00 98.56 354 THR A CA 1
ATOM 2679 C C . THR A 1 354 ? 23.209 -0.799 -33.803 1.00 98.56 354 THR A C 1
ATOM 2681 O O . THR A 1 354 ? 22.711 -1.765 -34.390 1.00 98.56 354 THR A O 1
ATOM 2684 N N . LEU A 1 355 ? 23.558 -0.865 -32.513 1.00 98.38 355 LEU A N 1
ATOM 2685 C CA . LEU A 1 355 ? 23.457 -2.093 -31.720 1.00 98.38 355 LEU A CA 1
ATOM 2686 C C . LEU A 1 355 ? 22.002 -2.549 -31.550 1.00 98.38 355 LEU A C 1
ATOM 2688 O O . LEU A 1 355 ? 21.712 -3.747 -31.609 1.00 98.38 355 LEU A O 1
ATOM 2692 N N . VAL A 1 356 ? 21.067 -1.612 -31.369 1.00 98.62 356 VAL A N 1
ATOM 2693 C CA . VAL A 1 356 ? 19.634 -1.927 -31.266 1.00 98.62 356 VAL A CA 1
ATOM 2694 C C . VAL A 1 356 ? 19.126 -2.574 -32.558 1.00 98.62 356 VAL A C 1
ATOM 2696 O O . VAL A 1 356 ? 18.473 -3.621 -32.501 1.00 98.62 356 VAL A O 1
ATOM 2699 N N . ILE A 1 357 ? 19.460 -2.020 -33.728 1.00 98.56 357 ILE A N 1
ATOM 2700 C CA . ILE A 1 357 ? 19.056 -2.603 -35.018 1.00 98.56 357 ILE A CA 1
ATOM 2701 C C . ILE A 1 357 ? 19.679 -3.974 -35.243 1.00 98.56 357 ILE A C 1
ATOM 2703 O O . ILE A 1 357 ? 18.998 -4.904 -35.684 1.00 98.56 357 ILE A O 1
ATOM 2707 N N . GLU A 1 358 ? 20.954 -4.145 -34.920 1.00 98.38 358 GLU A N 1
ATOM 2708 C CA . GLU A 1 358 ? 21.590 -5.454 -35.016 1.00 98.38 358 GLU A CA 1
ATOM 2709 C C . GLU A 1 358 ? 20.887 -6.492 -34.139 1.00 98.38 358 GLU A C 1
ATOM 2711 O O . GLU A 1 358 ? 20.713 -7.630 -34.572 1.00 98.38 358 GLU A O 1
ATOM 2716 N N . ARG A 1 359 ? 20.403 -6.113 -32.950 1.00 98.00 359 ARG A N 1
ATOM 2717 C CA . ARG A 1 359 ? 19.637 -7.008 -32.070 1.00 98.00 359 ARG A CA 1
ATOM 2718 C C . ARG A 1 359 ? 18.262 -7.367 -32.631 1.00 98.00 359 ARG A C 1
ATOM 2720 O O . ARG A 1 359 ? 17.860 -8.527 -32.508 1.00 98.00 359 ARG A O 1
ATOM 2727 N N . PHE A 1 360 ? 17.573 -6.433 -33.290 1.00 98.44 360 PHE A N 1
ATOM 2728 C CA . PHE A 1 360 ? 16.366 -6.741 -34.069 1.00 98.44 360 PHE A CA 1
ATOM 2729 C C . PHE A 1 360 ? 16.670 -7.804 -35.129 1.00 98.44 360 PHE A C 1
ATOM 2731 O O . PHE A 1 360 ? 16.041 -8.864 -35.155 1.00 98.44 360 PHE A O 1
ATOM 2738 N N . ARG A 1 361 ? 17.715 -7.575 -35.932 1.00 97.31 361 ARG A N 1
ATOM 2739 C CA . ARG A 1 361 ? 18.119 -8.475 -37.020 1.00 97.31 361 ARG A CA 1
ATOM 2740 C C . ARG A 1 361 ? 18.553 -9.853 -36.517 1.00 97.31 361 ARG A C 1
ATOM 2742 O O . ARG A 1 361 ? 18.124 -10.861 -37.071 1.00 97.31 361 ARG A O 1
ATOM 2749 N N . GLN A 1 362 ? 19.347 -9.912 -35.448 1.00 96.88 362 GLN A N 1
ATOM 2750 C CA . GLN A 1 362 ? 19.760 -11.160 -34.789 1.00 96.88 362 GLN A CA 1
ATOM 2751 C C . GLN A 1 362 ? 18.563 -11.954 -34.253 1.00 96.88 362 GLN A C 1
ATOM 2753 O O . GLN A 1 362 ? 18.617 -13.179 -34.188 1.00 96.88 362 GLN A O 1
ATOM 2758 N N . SER A 1 363 ? 17.477 -11.262 -33.905 1.00 97.00 363 SER A N 1
ATOM 2759 C CA . SER A 1 363 ? 16.228 -11.869 -33.439 1.00 97.00 363 SER A CA 1
ATOM 2760 C C . SER A 1 363 ? 15.268 -12.233 -34.580 1.00 97.00 363 SER A C 1
ATOM 2762 O O . SER A 1 363 ? 14.162 -12.696 -34.313 1.00 97.00 363 SER A O 1
ATOM 2764 N N . GLY A 1 364 ? 15.653 -12.015 -35.845 1.00 97.00 364 GLY A N 1
ATOM 2765 C CA . GLY A 1 364 ? 14.781 -12.224 -37.005 1.00 97.00 364 GLY A CA 1
ATOM 2766 C C . GLY A 1 364 ? 13.582 -11.271 -37.041 1.00 97.00 364 GLY A C 1
ATOM 2767 O O . GLY A 1 364 ? 12.534 -11.622 -37.577 1.00 97.00 364 GLY A O 1
ATOM 2768 N N . MET A 1 365 ? 13.711 -10.091 -36.429 1.00 97.06 365 MET A N 1
ATOM 2769 C CA . MET A 1 365 ? 12.652 -9.095 -36.306 1.00 97.06 365 MET A CA 1
ATOM 2770 C C . MET A 1 365 ? 13.026 -7.806 -37.034 1.00 97.06 365 MET A C 1
ATOM 2772 O O . MET A 1 365 ? 14.186 -7.403 -37.054 1.00 97.06 365 MET A O 1
ATOM 2776 N N . GLU A 1 366 ? 12.020 -7.119 -37.567 1.00 97.44 366 GLU A N 1
ATOM 2777 C CA . GLU A 1 366 ? 12.157 -5.750 -38.066 1.00 97.44 366 GLU A CA 1
ATOM 2778 C C . GLU A 1 366 ? 11.563 -4.765 -37.048 1.00 97.44 366 GLU A C 1
ATOM 2780 O O . GLU A 1 366 ? 10.519 -5.083 -36.458 1.00 97.44 366 GLU A O 1
ATOM 2785 N N . PRO A 1 367 ? 12.198 -3.602 -36.813 1.00 97.81 367 PRO A N 1
ATOM 2786 C CA . PRO A 1 367 ? 11.621 -2.546 -35.984 1.00 97.81 367 PRO A CA 1
ATOM 2787 C C . PRO A 1 367 ? 10.355 -1.972 -36.624 1.00 97.81 367 PRO A C 1
ATOM 2789 O O . PRO A 1 367 ? 10.225 -1.924 -37.849 1.00 97.81 367 PRO A O 1
ATOM 2792 N N . SER A 1 368 ? 9.431 -1.482 -35.799 1.00 98.00 368 SER A N 1
ATOM 2793 C CA . SER A 1 368 ? 8.302 -0.693 -36.290 1.00 98.00 368 SER A CA 1
ATOM 2794 C C . SER A 1 368 ? 8.782 0.550 -37.050 1.00 98.00 368 SER A C 1
ATOM 2796 O O . SER A 1 368 ? 9.870 1.068 -36.799 1.00 98.00 368 SER A O 1
ATOM 2798 N N . ARG A 1 369 ? 7.965 1.073 -37.974 1.00 97.75 369 ARG A N 1
ATOM 2799 C CA . ARG A 1 369 ? 8.328 2.270 -38.753 1.00 97.75 369 ARG A CA 1
ATOM 2800 C C . ARG A 1 369 ? 8.701 3.481 -37.872 1.00 97.75 369 ARG A C 1
ATOM 2802 O O . ARG A 1 369 ? 9.702 4.124 -38.196 1.00 97.75 369 ARG A O 1
ATOM 2809 N N . PRO A 1 370 ? 7.986 3.779 -36.764 1.00 98.06 370 PRO A N 1
ATOM 2810 C CA . PRO A 1 370 ? 8.403 4.823 -35.827 1.00 98.06 370 PRO A CA 1
ATOM 2811 C C . PRO A 1 370 ? 9.784 4.557 -35.213 1.00 98.06 370 PRO A C 1
ATOM 2813 O O . PRO A 1 370 ? 10.665 5.407 -35.325 1.00 98.06 370 PRO A O 1
ATOM 2816 N N . SER A 1 371 ? 10.024 3.359 -34.665 1.00 98.25 371 SER A N 1
ATOM 2817 C CA . SER A 1 371 ? 11.325 3.007 -34.074 1.00 98.25 371 SER A CA 1
ATOM 2818 C C . SER A 1 371 ? 12.452 3.013 -35.101 1.00 98.25 371 SER A C 1
ATOM 2820 O O . SER A 1 371 ? 13.521 3.541 -34.829 1.00 98.25 371 SER A O 1
ATOM 2822 N N . ALA A 1 372 ? 12.218 2.493 -36.305 1.00 98.31 372 ALA A N 1
ATOM 2823 C CA . ALA A 1 372 ? 13.181 2.527 -37.401 1.00 98.31 372 ALA A CA 1
ATOM 2824 C C . ALA A 1 372 ? 13.568 3.966 -37.775 1.00 98.31 372 ALA A C 1
ATOM 2826 O O . ALA A 1 372 ? 14.745 4.253 -37.968 1.00 98.31 372 ALA A O 1
ATOM 2827 N N . THR A 1 373 ? 12.591 4.879 -37.831 1.00 98.38 373 THR A N 1
ATOM 2828 C CA . THR A 1 373 ? 12.833 6.302 -38.126 1.00 98.38 373 THR A CA 1
ATOM 2829 C C . THR A 1 373 ? 13.621 6.979 -37.002 1.00 98.38 373 THR A C 1
ATOM 2831 O O . THR A 1 373 ? 14.548 7.736 -37.281 1.00 98.38 373 THR A O 1
ATOM 2834 N N . MET A 1 374 ? 13.294 6.679 -35.738 1.00 98.44 374 MET A N 1
ATOM 2835 C CA . MET A 1 374 ? 14.050 7.170 -34.578 1.00 98.44 374 MET A CA 1
ATOM 2836 C C . MET A 1 374 ? 15.501 6.687 -34.602 1.00 98.44 374 MET A C 1
ATOM 2838 O O . MET A 1 374 ? 16.418 7.494 -34.481 1.00 98.44 374 MET A O 1
ATOM 2842 N N . LEU A 1 375 ? 15.703 5.380 -34.791 1.00 98.56 375 LEU A N 1
ATOM 2843 C CA . LEU A 1 375 ? 17.024 4.753 -34.808 1.00 98.56 375 LEU A CA 1
ATOM 2844 C C . LEU A 1 375 ? 17.869 5.255 -35.987 1.00 98.56 375 LEU A C 1
ATOM 2846 O O . LEU A 1 375 ? 19.056 5.491 -35.809 1.00 98.56 375 LEU A O 1
ATOM 2850 N N . LEU A 1 376 ? 17.272 5.509 -37.158 1.00 98.44 376 LEU A N 1
ATOM 2851 C CA . LEU A 1 376 ? 17.982 6.155 -38.266 1.00 98.44 376 LEU A CA 1
ATOM 2852 C C . LEU A 1 376 ? 18.469 7.561 -37.884 1.00 98.44 376 LEU A C 1
ATOM 2854 O O . LEU A 1 376 ? 19.632 7.890 -38.108 1.00 98.44 376 LEU A O 1
ATOM 2858 N N . GLY A 1 377 ? 17.586 8.385 -37.309 1.00 97.69 377 GLY A N 1
ATOM 2859 C CA . GLY A 1 377 ? 17.931 9.745 -36.892 1.00 97.69 377 GLY A CA 1
ATOM 2860 C C . GLY A 1 377 ? 19.044 9.781 -35.843 1.00 97.69 377 GLY A C 1
ATOM 2861 O O . GLY A 1 377 ? 19.902 10.658 -35.905 1.00 97.69 377 GLY A O 1
ATOM 2862 N N . ALA A 1 378 ? 19.064 8.810 -34.928 1.00 97.81 378 ALA A N 1
ATOM 2863 C CA . ALA A 1 378 ? 20.136 8.636 -33.952 1.00 97.81 378 ALA A CA 1
ATOM 2864 C C . ALA A 1 378 ? 21.484 8.317 -34.602 1.00 97.81 378 ALA A C 1
ATOM 2866 O O . ALA A 1 378 ? 22.449 9.037 -34.366 1.00 97.81 378 ALA A O 1
ATOM 2867 N N . ILE A 1 379 ? 21.535 7.324 -35.497 1.00 98.19 379 ILE A N 1
ATOM 2868 C CA . ILE A 1 379 ? 22.791 6.962 -36.168 1.00 98.19 379 ILE A CA 1
ATOM 2869 C C . ILE A 1 379 ? 23.321 8.154 -36.967 1.00 98.19 379 ILE A C 1
ATOM 2871 O O . ILE A 1 379 ? 24.500 8.481 -36.868 1.00 98.19 379 ILE A O 1
ATOM 2875 N N . LEU A 1 380 ? 22.467 8.850 -37.723 1.00 97.25 380 LEU A N 1
ATOM 2876 C CA . LEU A 1 380 ? 22.877 10.030 -38.493 1.00 97.25 380 LEU A CA 1
ATOM 2877 C C . LEU A 1 380 ? 23.341 11.190 -37.601 1.00 97.25 380 LEU A C 1
ATOM 2879 O O . LEU A 1 380 ? 24.253 11.920 -37.988 1.00 97.25 380 LEU A O 1
ATOM 2883 N N . SER A 1 381 ? 22.735 11.356 -36.425 1.00 95.62 381 SER A N 1
ATOM 2884 C CA . SER A 1 381 ? 23.134 12.359 -35.438 1.00 95.62 381 SER A CA 1
ATOM 2885 C C . SER A 1 381 ? 24.546 12.095 -34.914 1.00 95.62 381 SER A C 1
ATOM 2887 O O . SER A 1 381 ? 25.431 12.934 -35.082 1.00 95.62 381 SER A O 1
ATOM 2889 N N . ASP A 1 382 ? 24.772 10.916 -34.343 1.00 95.44 382 ASP A N 1
ATOM 2890 C CA . ASP A 1 382 ? 25.989 10.614 -33.581 1.00 95.44 382 ASP A CA 1
ATOM 2891 C C . ASP A 1 382 ? 27.183 10.315 -34.485 1.00 95.44 382 ASP A C 1
ATOM 2893 O O . ASP A 1 382 ? 28.329 10.664 -34.185 1.00 95.44 382 ASP A O 1
ATOM 2897 N N . THR A 1 383 ? 26.912 9.772 -35.673 1.00 96.25 383 THR A N 1
ATOM 2898 C CA . THR A 1 383 ? 27.935 9.608 -36.708 1.00 96.25 383 THR A CA 1
ATOM 2899 C C . THR A 1 383 ? 28.190 10.883 -37.507 1.00 96.25 383 THR A C 1
ATOM 2901 O O . THR A 1 383 ? 29.061 10.874 -38.371 1.00 96.25 383 THR A O 1
ATOM 2904 N N . VAL A 1 384 ? 27.471 11.987 -37.266 1.00 94.69 384 VAL A N 1
ATOM 2905 C CA . VAL A 1 384 ? 27.560 13.218 -38.076 1.00 94.69 384 VAL A CA 1
ATOM 2906 C C . VAL A 1 384 ? 27.404 12.894 -39.570 1.00 94.69 384 VAL A C 1
ATOM 2908 O O . VAL A 1 384 ? 28.257 13.216 -40.402 1.00 94.69 384 VAL A O 1
ATOM 2911 N N . ILE A 1 385 ? 26.324 12.185 -39.907 1.00 94.38 385 ILE A N 1
ATOM 2912 C CA . ILE A 1 385 ? 26.041 11.675 -41.256 1.00 94.38 385 ILE A CA 1
ATOM 2913 C C . ILE A 1 385 ? 27.240 10.854 -41.770 1.00 94.38 385 ILE A C 1
ATOM 2915 O O . ILE A 1 385 ? 27.790 11.128 -42.834 1.00 94.38 385 ILE A O 1
ATOM 2919 N N . LEU A 1 386 ? 27.683 9.877 -40.971 1.00 94.62 386 LEU A N 1
ATOM 2920 C CA . LEU A 1 386 ? 28.800 8.969 -41.270 1.00 94.62 386 LEU A CA 1
ATOM 2921 C C . LEU A 1 386 ? 30.194 9.628 -41.388 1.00 94.62 386 LEU A C 1
ATOM 2923 O O . LEU A 1 386 ? 31.130 9.005 -41.885 1.00 94.62 386 LEU A O 1
ATOM 2927 N N . ASN A 1 387 ? 30.364 10.872 -40.926 1.00 94.56 387 ASN A N 1
ATOM 2928 C CA . ASN A 1 387 ? 31.646 11.593 -40.967 1.00 94.56 387 ASN A CA 1
ATOM 2929 C C . ASN A 1 387 ? 32.405 11.603 -39.626 1.00 94.56 387 ASN A C 1
ATOM 2931 O O . ASN A 1 387 ? 33.527 12.110 -39.557 1.00 94.56 387 ASN A O 1
ATOM 2935 N N . SER A 1 388 ? 31.811 11.082 -38.552 1.00 94.12 388 SER A N 1
ATOM 2936 C CA . SER A 1 388 ? 32.439 10.994 -37.232 1.00 94.12 388 SER A CA 1
ATOM 2937 C C . SER A 1 388 ? 33.617 10.011 -37.255 1.00 94.12 388 SER A C 1
ATOM 2939 O O . SER A 1 388 ? 33.505 8.953 -37.880 1.00 94.12 388 SER A O 1
ATOM 2941 N N . PRO A 1 389 ? 34.724 10.280 -36.534 1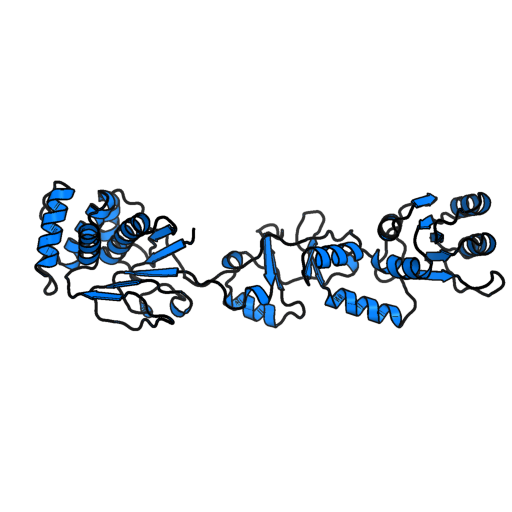.00 93.06 389 PRO A N 1
ATOM 2942 C CA . PRO A 1 389 ? 35.851 9.350 -36.431 1.00 93.06 389 PRO A CA 1
ATOM 2943 C C . PRO A 1 389 ? 35.501 8.016 -35.750 1.00 93.06 389 PRO A C 1
ATOM 2945 O O . PRO A 1 389 ? 36.279 7.071 -35.856 1.00 93.06 389 PRO A O 1
ATOM 2948 N N . THR A 1 390 ? 34.371 7.935 -35.040 1.00 92.31 390 THR A N 1
ATOM 2949 C CA . THR A 1 390 ? 33.871 6.702 -34.407 1.00 92.31 390 THR A CA 1
ATOM 2950 C C . THR A 1 390 ? 32.963 5.879 -35.322 1.00 92.31 390 THR A C 1
ATOM 2952 O O . THR A 1 390 ? 32.566 4.781 -34.942 1.00 92.31 390 THR A O 1
ATOM 2955 N N . THR A 1 391 ? 32.645 6.378 -36.522 1.00 96.12 391 THR A N 1
ATOM 2956 C CA . THR A 1 391 ? 31.814 5.674 -37.508 1.00 96.12 391 THR A CA 1
ATOM 2957 C C . THR A 1 391 ? 32.495 4.389 -37.974 1.00 96.12 391 THR A C 1
ATOM 2959 O O . THR A 1 391 ? 33.694 4.367 -38.258 1.00 96.12 391 THR A O 1
ATOM 2962 N N . THR A 1 392 ? 31.717 3.317 -38.098 1.00 97.50 392 THR A N 1
ATOM 2963 C CA . THR A 1 392 ? 32.177 1.996 -38.530 1.00 97.50 392 THR A CA 1
ATOM 2964 C C . THR A 1 392 ? 31.355 1.458 -39.698 1.00 97.50 392 THR A C 1
ATOM 2966 O O . THR A 1 392 ? 30.217 1.863 -39.925 1.00 97.50 392 THR A O 1
ATOM 2969 N N . GLU A 1 393 ? 31.880 0.449 -40.397 1.00 97.56 393 GLU A N 1
ATOM 2970 C CA . GLU A 1 393 ? 31.148 -0.286 -41.448 1.00 97.56 393 GLU A CA 1
ATOM 2971 C C . GLU A 1 393 ? 29.816 -0.887 -40.957 1.00 97.56 393 GLU A C 1
ATOM 2973 O O . GLU A 1 393 ? 28.898 -1.113 -41.745 1.00 97.56 393 GLU A O 1
ATOM 2978 N N . ARG A 1 394 ? 29.678 -1.135 -39.646 1.00 97.94 394 ARG A N 1
ATOM 2979 C CA . ARG A 1 394 ? 28.420 -1.611 -39.049 1.00 97.94 394 ARG A CA 1
ATOM 2980 C C . ARG A 1 394 ? 27.340 -0.533 -39.108 1.00 97.94 394 ARG A C 1
ATOM 2982 O O . ARG A 1 394 ? 26.197 -0.855 -39.424 1.00 97.94 394 ARG A O 1
ATOM 2989 N N . ASP A 1 395 ? 27.710 0.728 -38.886 1.00 98.00 395 ASP A N 1
ATOM 2990 C CA . ASP A 1 395 ? 26.802 1.873 -38.993 1.00 98.00 395 ASP A CA 1
ATOM 2991 C C . ASP A 1 395 ? 26.325 2.046 -40.445 1.00 98.00 395 ASP A C 1
ATOM 2993 O O . ASP A 1 395 ? 25.123 2.162 -40.691 1.00 98.00 395 ASP A O 1
ATOM 2997 N N . HIS A 1 396 ? 27.241 1.934 -41.419 1.00 97.69 396 HIS A N 1
ATOM 2998 C CA . HIS A 1 396 ? 26.904 1.926 -42.851 1.00 97.69 396 HIS A CA 1
ATOM 2999 C C . HIS A 1 396 ? 25.904 0.811 -43.196 1.00 97.69 396 HIS A C 1
ATOM 3001 O O . HIS A 1 396 ? 24.851 1.067 -43.781 1.00 97.69 396 HIS A O 1
ATOM 3007 N N . ALA A 1 397 ? 26.188 -0.425 -42.776 1.00 97.94 397 ALA A N 1
ATOM 3008 C CA . ALA A 1 397 ? 25.332 -1.575 -43.061 1.00 97.94 397 ALA A CA 1
ATOM 3009 C C . ALA A 1 397 ? 23.940 -1.473 -42.408 1.00 97.94 397 ALA A C 1
ATOM 3011 O O . ALA A 1 397 ? 22.957 -1.999 -42.945 1.00 97.94 397 ALA A O 1
ATOM 3012 N N . VAL A 1 398 ? 23.844 -0.834 -41.237 1.00 97.81 398 VAL A N 1
ATOM 3013 C CA . VAL A 1 398 ? 22.565 -0.569 -40.570 1.00 97.81 398 VAL A CA 1
ATOM 3014 C C . VAL A 1 398 ? 21.785 0.536 -41.281 1.00 97.81 398 VAL A C 1
ATOM 3016 O O . VAL A 1 398 ? 20.581 0.359 -41.478 1.00 97.81 398 VAL A O 1
ATOM 3019 N N . ILE A 1 399 ? 22.433 1.617 -41.726 1.00 97.44 399 ILE A N 1
ATOM 3020 C CA . ILE A 1 399 ? 21.775 2.667 -42.518 1.00 97.44 399 ILE A CA 1
ATOM 3021 C C . ILE A 1 399 ? 21.208 2.090 -43.815 1.00 97.44 399 ILE A C 1
ATOM 3023 O O . ILE A 1 399 ? 20.013 2.238 -44.056 1.00 97.44 399 ILE A O 1
ATOM 3027 N N . GLU A 1 400 ? 21.994 1.333 -44.586 1.00 97.31 400 GLU A N 1
ATOM 3028 C CA . GLU A 1 400 ? 21.507 0.693 -45.820 1.00 97.31 400 GLU A CA 1
ATOM 3029 C C . GLU A 1 400 ? 20.306 -0.231 -45.566 1.00 97.31 400 GLU A C 1
ATOM 3031 O O . GLU A 1 400 ? 19.415 -0.399 -46.403 1.00 97.31 400 GLU A O 1
ATOM 3036 N N . TYR A 1 401 ? 20.283 -0.895 -44.409 1.00 97.62 401 TYR A N 1
ATOM 3037 C CA . TYR A 1 401 ? 19.141 -1.697 -43.997 1.00 97.62 401 TYR A CA 1
ATOM 3038 C C . TYR A 1 401 ? 17.917 -0.825 -43.695 1.00 97.62 401 TYR A C 1
ATOM 3040 O O . TYR A 1 401 ? 16.826 -1.138 -44.174 1.00 97.62 401 TYR A O 1
ATOM 3048 N N . LEU A 1 402 ? 18.087 0.269 -42.954 1.00 97.56 402 LEU A N 1
ATOM 3049 C CA . LEU A 1 402 ? 17.003 1.182 -42.599 1.00 97.56 402 LEU A CA 1
ATOM 3050 C C . LEU A 1 402 ? 16.438 1.933 -43.808 1.00 97.56 402 LEU A C 1
ATOM 3052 O O . LEU A 1 402 ? 15.223 2.090 -43.883 1.00 97.56 402 LEU A O 1
ATOM 3056 N N . GLU A 1 403 ? 17.262 2.311 -44.784 1.00 97.00 403 GLU A N 1
ATOM 3057 C CA . GLU A 1 403 ? 16.811 2.893 -46.057 1.00 97.00 403 GLU A CA 1
ATOM 3058 C C . GLU A 1 403 ? 15.835 1.965 -46.787 1.00 97.00 403 GLU A C 1
ATOM 3060 O O . GLU A 1 403 ? 14.789 2.404 -47.271 1.00 97.00 403 GLU A O 1
ATOM 3065 N N . ARG A 1 404 ? 16.123 0.654 -46.799 1.00 95.69 404 ARG A N 1
ATOM 3066 C CA . ARG A 1 404 ? 15.223 -0.356 -47.378 1.00 95.69 404 ARG A CA 1
ATOM 3067 C C . ARG A 1 404 ? 13.930 -0.508 -46.580 1.00 95.69 404 ARG A C 1
ATOM 3069 O O . ARG A 1 404 ? 12.866 -0.597 -47.183 1.00 95.69 404 ARG A O 1
ATOM 3076 N N . VAL A 1 405 ? 14.015 -0.536 -45.248 1.00 95.06 405 VAL A N 1
ATOM 3077 C CA . VAL A 1 405 ? 12.846 -0.686 -44.359 1.00 95.06 405 VAL A CA 1
ATOM 3078 C C . VAL A 1 405 ? 11.922 0.533 -44.439 1.00 95.06 405 VAL A C 1
ATOM 3080 O O . VAL A 1 405 ? 10.699 0.397 -44.463 1.00 95.06 405 VAL A O 1
ATOM 3083 N N . LEU A 1 406 ? 12.493 1.735 -44.481 1.00 96.50 406 LEU A N 1
ATOM 3084 C CA . LEU A 1 406 ? 11.751 2.995 -44.455 1.00 96.50 406 LEU A CA 1
ATOM 3085 C C . LEU A 1 406 ? 11.356 3.498 -45.846 1.00 96.50 406 LEU A C 1
ATOM 3087 O O . LEU A 1 406 ? 10.447 4.331 -45.944 1.00 96.50 406 LEU A O 1
ATOM 3091 N N . VAL A 1 407 ? 12.000 2.968 -46.891 1.00 95.62 407 VAL A N 1
ATOM 3092 C CA . VAL A 1 407 ? 11.885 3.404 -48.288 1.00 95.62 407 VAL A CA 1
ATOM 3093 C C . VAL A 1 407 ? 12.219 4.895 -48.403 1.00 95.62 407 VAL A C 1
ATOM 3095 O O . VAL A 1 407 ? 11.387 5.710 -48.804 1.00 95.62 407 VAL A O 1
ATOM 3098 N N . LEU A 1 408 ? 13.436 5.257 -47.987 1.00 94.56 408 LEU A N 1
ATOM 3099 C CA . LEU A 1 408 ? 13.969 6.622 -48.044 1.00 94.56 408 LEU A CA 1
ATOM 3100 C C . LEU A 1 408 ? 15.476 6.627 -48.338 1.00 94.56 408 LEU A C 1
ATOM 3102 O O . LEU A 1 408 ? 16.120 5.585 -48.260 1.00 94.56 408 LEU A O 1
ATOM 3106 N N . ASP A 1 409 ? 16.011 7.807 -48.648 1.00 92.19 409 ASP A N 1
ATOM 3107 C CA . ASP A 1 409 ? 17.449 8.083 -48.772 1.00 92.19 409 ASP A CA 1
ATOM 3108 C C . ASP A 1 409 ? 17.930 8.776 -47.489 1.00 92.19 409 ASP A C 1
ATOM 3110 O O . ASP A 1 409 ? 17.450 9.865 -47.155 1.00 92.19 409 ASP A O 1
ATOM 3114 N N . ALA A 1 410 ? 18.849 8.142 -46.760 1.00 91.12 410 ALA A N 1
ATOM 3115 C CA . ALA A 1 410 ? 19.340 8.629 -45.475 1.00 91.12 410 ALA A CA 1
ATOM 3116 C C . ALA A 1 410 ? 20.154 9.926 -45.597 1.00 91.12 410 ALA A C 1
ATOM 3118 O O . ALA A 1 410 ? 20.228 10.682 -44.636 1.00 91.12 410 ALA A O 1
ATOM 3119 N N . SER A 1 411 ? 20.727 10.216 -46.771 1.00 85.88 411 SER A N 1
ATOM 3120 C CA . SER A 1 411 ? 21.461 11.464 -47.021 1.00 85.88 411 SER A CA 1
ATOM 3121 C C . SER A 1 411 ? 20.528 12.658 -47.248 1.00 85.88 411 SER A C 1
ATOM 3123 O O . SER A 1 411 ? 20.944 13.805 -47.092 1.00 85.88 411 SER A O 1
ATOM 3125 N N . GLN A 1 412 ? 19.280 12.403 -47.661 1.00 87.06 412 GLN A N 1
ATOM 3126 C CA . GLN A 1 412 ? 18.249 13.431 -47.871 1.00 87.06 412 GLN A CA 1
ATOM 3127 C C . GLN A 1 412 ? 17.330 13.625 -46.661 1.00 87.06 412 GLN A C 1
ATOM 3129 O O . GLN A 1 412 ? 16.670 14.664 -46.563 1.00 87.06 412 GLN A O 1
ATOM 3134 N N . PHE A 1 413 ? 17.220 12.597 -45.816 1.00 85.62 413 PHE A N 1
ATOM 3135 C CA . PHE A 1 413 ? 16.409 12.596 -44.602 1.00 85.62 413 PHE A CA 1
ATOM 3136 C C . PHE A 1 413 ? 16.893 13.658 -43.618 1.00 85.62 413 PHE A C 1
ATOM 3138 O O . PHE A 1 413 ? 16.013 14.455 -43.193 1.00 85.62 413 PHE A O 1
#